Protein AF-A0A9E3J543-F1 (afdb_monomer)

Solvent-accessible surface area (backbone atoms only — not comparable to full-atom values): 22205 Å² total; per-residue (Å²): 131,58,42,57,59,43,57,43,21,49,54,47,47,46,48,48,51,54,48,53,58,33,46,75,71,76,41,66,44,85,56,48,42,67,93,32,53,44,80,51,77,91,84,37,64,46,75,50,74,63,43,83,80,72,60,95,81,72,76,58,63,44,102,81,80,44,75,78,75,70,63,54,34,54,31,39,50,54,78,71,71,44,90,77,54,73,51,37,46,44,23,7,47,18,38,40,50,42,22,36,38,67,62,48,52,82,27,64,52,99,44,68,70,57,9,45,52,25,45,64,68,56,79,64,76,79,59,86,68,33,61,68,43,45,28,52,37,32,60,31,21,61,35,72,53,56,79,67,27,62,52,71,68,56,40,45,54,23,24,46,48,41,52,57,60,80,78,82,77,80,85,78,82,84,78,88,76,90,79,84,89,78,85,86,85,86,86,76,100,79,85,87,83,81,88,74,73,61,63,62,56,50,51,54,53,54,57,62,49,75,78,51,90,65,73,67,85,74,61,90,67,50,40,77,47,75,38,79,80,52,45,29,32,37,38,42,56,64,80,37,47,77,48,66,64,55,73,92,84,36,89,71,31,44,42,34,35,24,40,93,73,63,57,37,34,40,32,43,36,35,51,52,48,94,73,43,86,82,65,75,70,54,96,39,21,53,53,44,50,52,56,52,50,48,39,30,36,71,66,21,37,75,95,72,38,34,40,47,64,39,48,68,48,78,43,86,41,72,54,97,90,36,73,19,14,35,36,41,38,37,42,50,31,65,47,83,91,71,55,43,48,33,32,35,43,36,39,27,38,44,34,82,86,51,30,38,38,42,39,38,27,40,19,36,54,62,66,86,52,27,64,56,34,53,51,49,38,52,51,27,63,62,42,54,44,59,80,68,105

pLDDT: mean 81.87, std 19.15, range [33.88, 98.06]

Radius of gyration: 27.83 Å; Cα contacts (8 Å, |Δi|>4): 625; chains: 1; bounding box: 90×54×81 Å

Structure (mmCIF, N/CA/C/O backbone):
data_AF-A0A9E3J543-F1
#
_entry.id   AF-A0A9E3J543-F1
#
loop_
_atom_site.group_PDB
_atom_site.id
_atom_site.type_symbol
_atom_site.label_atom_id
_atom_site.label_alt_id
_atom_site.label_comp_id
_atom_site.label_asym_id
_atom_site.label_entity_id
_atom_site.label_seq_id
_atom_site.pdbx_PDB_ins_code
_atom_site.Cartn_x
_atom_site.Cartn_y
_atom_site.Cartn_z
_atom_site.occupancy
_atom_site.B_iso_or_equiv
_atom_site.auth_seq_id
_atom_site.auth_comp_id
_atom_site.auth_asym_id
_atom_site.auth_atom_id
_atom_site.pdbx_PDB_model_num
ATOM 1 N N . GLY A 1 1 ? 28.734 -15.683 -17.159 1.00 63.22 1 GLY A N 1
ATOM 2 C CA . GLY A 1 1 ? 28.274 -15.282 -18.505 1.00 63.22 1 GLY A CA 1
ATOM 3 C C . GLY A 1 1 ? 26.873 -14.723 -18.393 1.00 63.22 1 GLY A C 1
ATOM 4 O O . GLY A 1 1 ? 26.277 -14.894 -17.337 1.00 63.22 1 GLY A O 1
ATOM 5 N N . THR A 1 2 ? 26.370 -14.047 -19.423 1.00 88.44 2 THR A N 1
ATOM 6 C CA . THR A 1 2 ? 24.988 -13.541 -19.449 1.00 88.44 2 THR A CA 1
ATOM 7 C C . THR A 1 2 ? 23.991 -14.657 -19.759 1.00 88.44 2 THR A C 1
ATOM 9 O O . THR A 1 2 ? 24.355 -15.687 -20.331 1.00 88.44 2 THR A O 1
ATOM 12 N N . LEU A 1 3 ? 22.737 -14.461 -19.359 1.00 90.31 3 LEU A N 1
ATOM 13 C CA . LEU A 1 3 ? 21.626 -15.358 -19.650 1.00 90.31 3 LEU A CA 1
ATOM 14 C C . LEU A 1 3 ? 20.807 -14.838 -20.830 1.00 90.31 3 LEU A C 1
ATOM 16 O O . LEU A 1 3 ? 20.626 -13.633 -21.005 1.00 90.31 3 LEU A O 1
ATOM 20 N N . GLY A 1 4 ? 20.266 -15.764 -21.623 1.00 91.69 4 GLY A N 1
ATOM 21 C CA . GLY A 1 4 ? 19.271 -15.425 -22.635 1.00 91.69 4 GLY A CA 1
ATOM 22 C C . GLY A 1 4 ? 17.965 -14.949 -21.994 1.00 91.69 4 GLY A C 1
ATOM 23 O O . GLY A 1 4 ? 17.604 -15.387 -20.905 1.00 91.69 4 GLY A O 1
ATOM 24 N N . VAL A 1 5 ? 17.224 -14.100 -22.709 1.00 93.62 5 VAL A N 1
ATOM 25 C CA . VAL A 1 5 ? 15.981 -13.448 -22.245 1.00 93.62 5 VAL A CA 1
ATOM 26 C C . VAL A 1 5 ? 14.980 -14.445 -21.636 1.00 93.62 5 VAL A C 1
ATOM 28 O O . VAL A 1 5 ? 14.454 -14.217 -20.550 1.00 93.62 5 VAL A O 1
ATOM 31 N N . ARG A 1 6 ? 14.760 -15.592 -22.294 1.00 93.00 6 ARG A N 1
ATOM 32 C CA . ARG A 1 6 ? 13.860 -16.648 -21.794 1.00 93.00 6 ARG A CA 1
ATOM 33 C C . ARG A 1 6 ? 14.330 -17.270 -20.480 1.00 93.00 6 ARG A C 1
ATOM 35 O O . ARG A 1 6 ? 13.517 -17.494 -19.592 1.00 93.00 6 ARG A O 1
ATOM 42 N N . GLU A 1 7 ? 15.628 -17.523 -20.352 1.00 92.69 7 GLU A N 1
ATOM 43 C CA . GLU A 1 7 ? 16.191 -18.162 -19.162 1.00 92.69 7 GLU A CA 1
ATOM 44 C C . GLU A 1 7 ? 16.230 -17.199 -17.972 1.00 92.69 7 GLU A C 1
ATOM 46 O O . GLU A 1 7 ? 15.878 -17.576 -16.857 1.00 92.69 7 GLU A O 1
ATOM 51 N N . ALA A 1 8 ? 16.560 -15.927 -18.218 1.00 95.56 8 ALA A N 1
ATOM 52 C CA . ALA A 1 8 ? 16.458 -14.877 -17.210 1.00 95.56 8 ALA A CA 1
ATOM 53 C C . ALA A 1 8 ? 15.021 -14.750 -16.678 1.00 95.56 8 ALA A C 1
ATOM 55 O O . ALA A 1 8 ? 14.820 -14.671 -15.468 1.00 95.56 8 ALA A O 1
ATOM 56 N N . ALA A 1 9 ? 14.016 -14.798 -17.561 1.00 95.62 9 ALA A N 1
ATOM 57 C CA . ALA A 1 9 ? 12.617 -14.758 -17.150 1.00 95.62 9 ALA A CA 1
ATOM 58 C C . ALA A 1 9 ? 12.183 -16.001 -16.361 1.00 95.62 9 ALA A C 1
ATOM 60 O O . ALA A 1 9 ? 11.511 -15.866 -15.340 1.00 95.62 9 ALA A O 1
ATOM 61 N N . ARG A 1 10 ? 12.613 -17.198 -16.782 1.00 95.25 10 ARG A N 1
ATOM 62 C CA . ARG A 1 10 ? 12.344 -18.458 -16.074 1.00 95.25 10 ARG A CA 1
ATOM 63 C C . ARG A 1 10 ? 12.905 -18.438 -14.650 1.00 95.25 10 ARG A C 1
ATOM 65 O O . ARG A 1 10 ? 12.181 -18.729 -13.706 1.00 95.25 10 ARG A O 1
ATOM 72 N N . ILE A 1 11 ? 14.169 -18.044 -14.483 1.00 94.94 11 ILE A N 1
ATOM 73 C CA . ILE A 1 11 ? 14.789 -17.903 -13.157 1.00 94.94 11 ILE A CA 1
ATOM 74 C C . ILE A 1 11 ? 14.077 -16.816 -12.347 1.00 94.94 11 ILE A C 1
ATOM 76 O O . ILE A 1 11 ? 13.798 -17.012 -11.165 1.00 94.94 11 ILE A O 1
ATOM 80 N N . GLY A 1 12 ? 13.731 -15.695 -12.985 1.00 96.88 12 GLY A N 1
ATOM 81 C CA . GLY A 1 12 ? 12.962 -14.620 -12.366 1.00 96.88 12 GLY A CA 1
ATOM 82 C C . GLY A 1 12 ? 11.624 -15.083 -11.791 1.00 96.88 12 GLY A C 1
ATOM 83 O O . GLY A 1 12 ? 11.270 -14.654 -10.698 1.00 96.88 12 GLY A O 1
ATOM 84 N N . LEU A 1 13 ? 10.906 -15.976 -12.483 1.00 96.94 13 LEU A N 1
ATOM 85 C CA . LEU A 1 13 ? 9.626 -16.528 -12.020 1.00 96.94 13 LEU A CA 1
ATOM 86 C C . LEU A 1 13 ? 9.769 -17.366 -10.751 1.00 96.94 13 LEU A C 1
ATOM 88 O O . LEU A 1 13 ? 8.946 -17.245 -9.844 1.00 96.94 13 LEU A O 1
ATOM 92 N N . GLU A 1 14 ? 10.811 -18.189 -10.676 1.00 96.00 14 GLU A N 1
ATOM 93 C CA . GLU A 1 14 ? 11.080 -19.023 -9.503 1.00 96.00 14 GLU A CA 1
ATOM 94 C C . GLU A 1 14 ? 11.486 -18.172 -8.292 1.00 96.00 14 GLU A C 1
ATOM 96 O O . GLU A 1 14 ? 10.962 -18.352 -7.192 1.00 96.00 14 GLU A O 1
ATOM 101 N N . VAL A 1 15 ? 12.371 -17.186 -8.498 1.00 97.19 15 VAL A N 1
ATOM 102 C CA . VAL A 1 15 ? 12.764 -16.238 -7.442 1.00 97.19 15 VAL A CA 1
ATOM 103 C C . VAL A 1 15 ? 11.553 -15.432 -6.972 1.00 97.19 15 VAL A C 1
ATOM 105 O O . VAL A 1 15 ? 11.338 -15.295 -5.770 1.00 97.19 15 VAL A O 1
ATOM 108 N N . LEU A 1 16 ? 10.726 -14.946 -7.900 1.00 97.56 16 LEU A N 1
ATOM 109 C CA . LEU A 1 16 ? 9.493 -14.230 -7.584 1.00 97.56 16 LEU A CA 1
ATOM 110 C C . LEU A 1 16 ? 8.523 -15.092 -6.767 1.00 97.56 16 LEU A C 1
ATOM 112 O O . LEU A 1 16 ? 7.979 -14.609 -5.780 1.00 97.56 16 LEU A O 1
ATOM 116 N N . GLY A 1 17 ? 8.348 -16.367 -7.128 1.00 95.12 17 GLY A N 1
ATOM 117 C CA . GLY A 1 17 ? 7.506 -17.299 -6.374 1.00 95.12 17 GLY A CA 1
ATOM 118 C C . GLY A 1 17 ? 8.003 -17.530 -4.944 1.00 95.12 17 GLY A C 1
ATOM 119 O O . GLY A 1 17 ? 7.204 -17.539 -4.008 1.00 95.12 17 GLY A O 1
ATOM 120 N N . ALA A 1 18 ? 9.320 -17.652 -4.751 1.00 93.75 18 ALA A N 1
ATOM 121 C CA . ALA A 1 18 ? 9.912 -17.758 -3.418 1.00 93.75 18 ALA A CA 1
ATOM 122 C C . ALA A 1 18 ? 9.688 -16.486 -2.579 1.00 93.75 18 ALA A C 1
ATOM 124 O O . ALA A 1 18 ? 9.374 -16.576 -1.390 1.00 93.75 18 ALA A O 1
ATOM 125 N N . LEU A 1 19 ? 9.807 -15.307 -3.199 1.00 94.19 19 LEU A N 1
ATOM 126 C CA . LEU A 1 19 ? 9.528 -14.025 -2.549 1.00 94.19 19 LEU A CA 1
ATOM 127 C C . LEU A 1 19 ? 8.053 -13.891 -2.160 1.00 94.19 19 LEU A C 1
ATOM 129 O O . LEU A 1 19 ? 7.769 -13.560 -1.014 1.00 94.19 19 LEU A O 1
ATOM 133 N N . GLU A 1 20 ? 7.119 -14.211 -3.057 1.00 93.25 20 GLU A N 1
ATOM 134 C CA . GLU A 1 20 ? 5.679 -14.168 -2.766 1.00 93.25 20 GLU A CA 1
ATOM 135 C C . GLU A 1 20 ? 5.299 -15.090 -1.601 1.00 93.25 20 GLU A C 1
ATOM 137 O O . GLU A 1 20 ? 4.544 -14.686 -0.715 1.00 93.25 20 GLU A O 1
ATOM 142 N N . ALA A 1 21 ? 5.859 -16.304 -1.561 1.00 88.81 21 ALA A N 1
ATOM 143 C CA . ALA A 1 21 ? 5.619 -17.246 -0.470 1.00 88.81 21 ALA A CA 1
ATOM 144 C C . ALA A 1 21 ? 6.106 -16.697 0.883 1.00 88.81 21 ALA A C 1
ATOM 146 O O . ALA A 1 21 ? 5.411 -16.822 1.893 1.00 88.81 21 ALA A O 1
ATOM 147 N N . ALA A 1 22 ? 7.275 -16.052 0.909 1.00 84.62 22 ALA A N 1
ATOM 148 C CA . ALA A 1 22 ? 7.803 -15.427 2.118 1.00 84.62 22 ALA A CA 1
ATOM 149 C C . ALA A 1 22 ? 7.003 -14.183 2.529 1.00 84.62 22 ALA A C 1
ATOM 151 O O . ALA A 1 22 ? 6.664 -14.026 3.704 1.00 84.62 22 ALA A O 1
ATOM 152 N N . HIS A 1 23 ? 6.633 -13.333 1.567 1.00 89.62 23 HIS A N 1
ATOM 153 C CA . HIS A 1 23 ? 5.838 -12.128 1.811 1.00 89.62 23 HIS A CA 1
ATOM 154 C C . HIS A 1 23 ? 4.454 -12.467 2.367 1.00 89.62 23 HIS A C 1
ATOM 156 O O . HIS A 1 23 ? 3.994 -11.791 3.286 1.00 89.62 23 HIS A O 1
ATOM 162 N N . ALA A 1 24 ? 3.827 -13.548 1.895 1.00 84.50 24 ALA A N 1
ATOM 163 C CA . ALA A 1 24 ? 2.570 -14.058 2.445 1.00 84.50 24 ALA A CA 1
ATOM 164 C C . ALA A 1 24 ? 2.693 -14.506 3.915 1.00 84.50 24 ALA A C 1
ATOM 166 O O . ALA A 1 24 ? 1.725 -14.428 4.669 1.00 84.50 24 ALA A O 1
ATOM 167 N N . ALA A 1 25 ? 3.88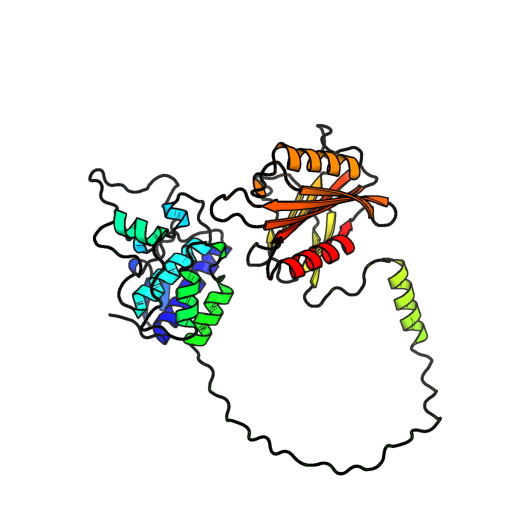7 -14.926 4.342 1.00 81.50 25 ALA A N 1
ATOM 168 C CA . ALA A 1 25 ? 4.207 -15.242 5.733 1.00 81.50 25 ALA A CA 1
ATOM 169 C C . ALA A 1 25 ? 4.694 -14.020 6.545 1.00 81.50 25 ALA A C 1
ATOM 171 O O . ALA A 1 25 ? 5.096 -14.172 7.699 1.00 81.50 25 ALA A O 1
ATOM 172 N N . GLY A 1 26 ? 4.682 -12.813 5.965 1.00 82.75 26 GLY A N 1
ATOM 173 C CA . GLY A 1 26 ? 5.167 -11.584 6.605 1.00 82.75 26 GLY A CA 1
ATOM 174 C C . GLY A 1 26 ? 6.695 -11.470 6.685 1.00 82.75 26 GLY A C 1
ATOM 175 O O . GLY A 1 26 ? 7.208 -10.629 7.423 1.00 82.75 26 GLY A O 1
ATOM 176 N N . ILE A 1 27 ? 7.433 -12.300 5.943 1.00 86.06 27 ILE A N 1
ATOM 177 C CA . ILE A 1 27 ? 8.899 -12.348 5.953 1.00 86.06 27 ILE A CA 1
ATOM 178 C C . ILE A 1 27 ? 9.435 -11.639 4.710 1.00 86.06 27 ILE A C 1
ATOM 180 O O . ILE A 1 27 ? 9.087 -11.996 3.591 1.00 86.06 27 ILE A O 1
ATOM 184 N N . LEU A 1 28 ? 10.324 -10.661 4.900 1.00 87.62 28 LEU A N 1
ATOM 185 C CA . LEU A 1 28 ? 11.084 -10.036 3.812 1.00 87.62 28 LEU A CA 1
ATOM 186 C C . LEU A 1 28 ? 12.425 -10.743 3.627 1.00 87.62 28 LEU A C 1
ATOM 188 O O . LEU A 1 28 ? 13.070 -11.104 4.612 1.00 87.62 28 LEU A 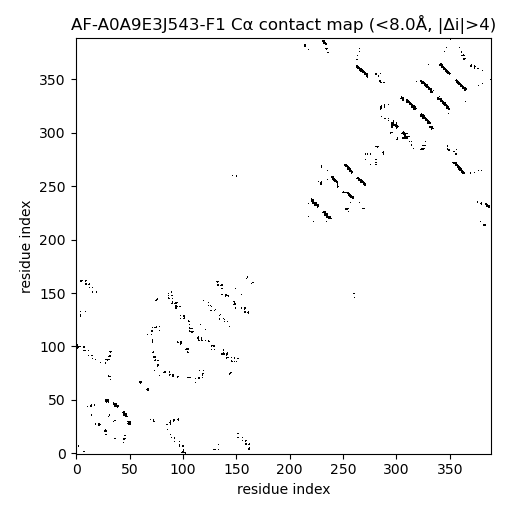O 1
ATOM 192 N N . HIS A 1 29 ? 12.879 -10.873 2.383 1.00 91.31 29 HIS A N 1
ATOM 193 C CA . HIS A 1 29 ? 14.168 -11.488 2.087 1.00 91.31 29 HIS A CA 1
ATOM 194 C C . HIS A 1 29 ? 15.331 -10.579 2.492 1.00 91.31 29 HIS A C 1
ATOM 196 O O . HIS A 1 29 ? 16.266 -11.032 3.146 1.00 91.31 29 HIS A O 1
ATOM 202 N N . ARG A 1 30 ? 15.271 -9.288 2.134 1.00 89.06 30 ARG A N 1
ATOM 203 C CA . ARG A 1 30 ? 16.262 -8.243 2.466 1.00 89.06 30 ARG A CA 1
ATOM 204 C C . ARG A 1 30 ? 17.669 -8.439 1.888 1.00 89.06 30 ARG A C 1
ATOM 206 O O . ARG A 1 30 ? 18.496 -7.546 2.032 1.00 89.06 30 ARG A O 1
ATOM 213 N N . ASP A 1 31 ? 17.970 -9.537 1.217 1.00 89.69 31 ASP A N 1
ATOM 214 C CA . ASP A 1 31 ? 19.276 -9.711 0.558 1.00 89.69 31 ASP A CA 1
ATOM 215 C C . ASP A 1 31 ? 19.156 -10.437 -0.789 1.00 89.69 31 ASP A C 1
ATOM 217 O O . ASP A 1 31 ? 19.819 -11.433 -1.038 1.00 89.69 31 ASP A O 1
ATOM 221 N N . VAL A 1 32 ? 18.232 -10.019 -1.659 1.00 94.06 32 VAL A N 1
ATOM 222 C CA . VAL A 1 32 ? 18.087 -10.666 -2.976 1.00 94.06 32 VAL A CA 1
ATOM 223 C C . VAL A 1 32 ? 19.248 -10.238 -3.879 1.00 94.06 32 VAL A C 1
ATOM 225 O O . VAL A 1 32 ? 19.382 -9.067 -4.229 1.00 94.06 32 VAL A O 1
ATOM 228 N N . LYS A 1 33 ? 20.093 -11.194 -4.262 1.00 93.06 33 LYS A N 1
ATOM 229 C CA . LYS A 1 33 ? 21.262 -11.001 -5.133 1.00 93.06 33 LYS A CA 1
ATOM 230 C C . LYS A 1 33 ? 21.652 -12.335 -5.784 1.00 93.06 33 LYS A C 1
ATOM 232 O O . LYS A 1 33 ? 21.203 -13.373 -5.299 1.00 93.06 33 LYS A O 1
ATOM 237 N N . PRO A 1 34 ? 22.487 -12.343 -6.839 1.00 92.31 34 PRO A N 1
ATOM 238 C CA . PRO A 1 34 ? 22.844 -13.571 -7.546 1.00 92.31 34 PRO A CA 1
ATOM 239 C C . PRO A 1 34 ? 23.454 -14.650 -6.642 1.00 92.31 34 PRO A C 1
ATOM 241 O O . PRO A 1 34 ? 23.136 -15.819 -6.815 1.00 92.31 34 PRO A O 1
ATOM 244 N N . ASP A 1 35 ? 24.261 -14.270 -5.649 1.00 90.12 35 ASP A N 1
ATOM 245 C CA . ASP A 1 35 ? 24.891 -15.185 -4.686 1.00 90.12 35 ASP A CA 1
ATOM 246 C C . ASP A 1 35 ? 23.876 -16.000 -3.864 1.00 90.12 35 ASP A C 1
ATOM 248 O O . ASP A 1 35 ? 24.176 -17.119 -3.458 1.00 90.12 35 ASP A O 1
ATOM 252 N N . ASN A 1 36 ? 22.665 -15.462 -3.679 1.00 93.38 36 ASN A N 1
ATOM 253 C CA . ASN A 1 36 ? 21.585 -16.091 -2.917 1.00 93.38 36 ASN A CA 1
ATOM 254 C C . ASN A 1 36 ? 20.580 -16.829 -3.832 1.00 93.38 36 ASN A C 1
ATOM 256 O O . ASN A 1 36 ? 19.558 -17.325 -3.362 1.00 93.38 36 ASN A O 1
ATOM 260 N N . VAL A 1 37 ? 20.838 -16.901 -5.147 1.00 93.81 37 VAL A N 1
ATOM 261 C CA . VAL A 1 37 ? 20.012 -17.629 -6.125 1.00 93.81 37 VAL A CA 1
ATOM 262 C C . VAL A 1 37 ? 20.771 -18.865 -6.604 1.00 93.81 37 VAL A C 1
ATOM 264 O O . VAL A 1 37 ? 21.658 -18.794 -7.453 1.00 93.81 37 VAL A O 1
ATOM 267 N N . LEU A 1 38 ? 20.399 -20.029 -6.076 1.00 90.75 38 LEU A N 1
ATOM 268 C CA . LEU A 1 38 ? 21.043 -21.298 -6.392 1.00 90.75 38 LEU A CA 1
ATOM 269 C C . LEU A 1 38 ? 20.355 -21.999 -7.562 1.00 90.75 38 LEU A C 1
ATOM 271 O O . LEU A 1 38 ? 19.140 -22.211 -7.557 1.00 90.75 38 LEU A O 1
ATOM 275 N N . LEU A 1 39 ? 21.157 -22.430 -8.536 1.00 89.44 39 LEU A N 1
ATOM 276 C CA . LEU A 1 39 ? 20.708 -23.219 -9.682 1.00 89.44 39 LEU A CA 1
ATOM 277 C C . LEU A 1 39 ? 21.021 -24.699 -9.435 1.00 89.44 39 LEU A C 1
ATOM 279 O O . LEU A 1 39 ? 22.178 -25.108 -9.335 1.00 89.44 39 LEU A O 1
ATOM 283 N N . GLY A 1 40 ? 19.970 -25.499 -9.289 1.00 82.12 40 GLY A N 1
ATOM 284 C CA . GLY A 1 40 ? 20.027 -26.939 -9.086 1.00 82.12 40 GLY A CA 1
ATOM 285 C C . GLY A 1 40 ? 19.885 -27.734 -10.385 1.00 82.12 40 GLY A C 1
ATOM 286 O O . GLY A 1 40 ? 19.727 -27.198 -11.478 1.00 82.12 40 GLY A O 1
ATOM 287 N N . ARG A 1 41 ? 19.917 -29.063 -10.256 1.00 80.00 41 ARG A N 1
ATOM 288 C CA . ARG A 1 41 ? 19.602 -29.975 -11.366 1.00 80.00 41 ARG A CA 1
ATOM 289 C C . ARG A 1 41 ? 18.124 -29.865 -11.754 1.00 80.00 41 ARG A C 1
ATOM 291 O O . ARG A 1 41 ? 17.295 -29.574 -10.894 1.00 80.00 41 ARG A O 1
ATOM 298 N N . TYR A 1 42 ? 17.816 -30.187 -13.012 1.00 76.94 42 TYR A N 1
ATOM 299 C CA . TYR A 1 42 ? 16.448 -30.209 -13.552 1.00 76.94 42 TYR A CA 1
ATOM 300 C C . TYR A 1 42 ? 15.736 -28.854 -13.439 1.00 76.94 42 TYR A C 1
ATOM 302 O O . TYR A 1 42 ? 14.615 -28.782 -12.948 1.00 76.94 42 TYR A O 1
ATOM 310 N N . ASP A 1 43 ? 16.426 -27.778 -13.824 1.00 78.44 43 ASP A N 1
ATOM 311 C CA . ASP A 1 43 ? 15.906 -26.402 -13.850 1.00 78.44 43 ASP A CA 1
ATOM 312 C C . ASP A 1 43 ? 15.424 -25.848 -12.498 1.00 78.44 43 ASP A C 1
ATOM 314 O O . ASP A 1 43 ? 14.839 -24.766 -12.436 1.00 78.44 43 ASP A O 1
ATOM 318 N N . ARG A 1 44 ? 15.723 -26.533 -11.389 1.00 81.81 44 ARG A N 1
ATOM 319 C CA . ARG A 1 44 ? 15.358 -26.081 -10.047 1.00 81.81 44 ARG A CA 1
ATOM 320 C C . ARG A 1 44 ? 16.110 -24.801 -9.692 1.00 81.81 44 ARG A C 1
ATOM 322 O O . ARG A 1 44 ? 17.338 -24.784 -9.713 1.00 81.81 44 ARG A O 1
ATOM 329 N N . VAL A 1 45 ? 15.384 -23.776 -9.269 1.00 90.50 45 VAL A N 1
ATOM 330 C CA . VAL A 1 45 ? 15.948 -22.538 -8.722 1.00 90.50 45 VAL A CA 1
ATOM 331 C C . VAL A 1 45 ? 15.552 -22.441 -7.253 1.00 90.50 45 VAL A C 1
ATOM 333 O O . VAL A 1 45 ? 14.426 -22.768 -6.885 1.00 90.50 45 VAL A O 1
ATOM 336 N N . VAL A 1 46 ? 16.488 -22.052 -6.391 1.00 87.19 46 VAL A N 1
ATOM 337 C CA . VAL A 1 46 ? 16.247 -21.900 -4.952 1.00 87.19 46 VAL A CA 1
ATOM 338 C C . VAL A 1 46 ? 16.780 -20.551 -4.500 1.00 87.19 46 VAL A C 1
ATOM 340 O O . VAL A 1 46 ? 17.945 -20.244 -4.733 1.00 87.19 46 VAL A O 1
ATOM 343 N N . LEU A 1 47 ? 15.934 -19.771 -3.833 1.00 92.62 47 LEU A N 1
ATOM 344 C CA . LEU A 1 47 ? 16.336 -18.554 -3.135 1.00 92.62 47 LEU A CA 1
ATOM 345 C C . LEU A 1 47 ? 16.743 -18.916 -1.696 1.00 92.62 47 LEU A C 1
ATOM 347 O O . LEU A 1 47 ? 15.975 -19.582 -0.997 1.00 92.62 47 LEU A O 1
ATOM 351 N N . THR A 1 48 ? 17.949 -18.537 -1.275 1.00 87.56 48 THR A N 1
ATOM 352 C CA . THR A 1 48 ? 18.521 -18.850 0.048 1.00 87.56 48 THR A CA 1
ATOM 353 C C . THR A 1 48 ? 18.788 -17.597 0.871 1.00 87.56 48 THR A C 1
ATOM 355 O O . THR A 1 48 ? 18.750 -16.493 0.351 1.00 87.56 48 THR A O 1
ATOM 358 N N . ASP A 1 49 ? 19.078 -17.774 2.163 1.00 84.12 49 ASP A N 1
ATOM 359 C CA . ASP A 1 49 ? 19.523 -16.688 3.048 1.00 84.12 49 ASP A CA 1
ATOM 360 C C . ASP A 1 49 ? 18.479 -15.581 3.266 1.00 84.12 49 ASP A C 1
ATOM 362 O O . ASP A 1 49 ? 18.783 -14.388 3.308 1.00 84.12 49 ASP A O 1
ATOM 366 N N . PHE A 1 50 ? 17.226 -15.997 3.486 1.00 77.25 50 PHE A N 1
ATOM 367 C CA . PHE A 1 50 ? 16.174 -15.112 3.983 1.00 77.25 50 PHE A CA 1
ATOM 368 C C . PHE A 1 50 ? 16.638 -14.437 5.277 1.00 77.25 50 PHE A C 1
ATOM 370 O O . PHE A 1 50 ? 17.051 -15.116 6.220 1.00 77.25 50 PHE A O 1
ATOM 377 N N . GLY A 1 51 ? 16.569 -13.102 5.310 1.00 62.44 51 GLY A N 1
ATOM 378 C CA . GLY A 1 51 ? 17.197 -12.228 6.303 1.00 62.44 51 GLY A CA 1
ATOM 379 C C . GLY A 1 51 ? 16.654 -12.310 7.734 1.00 62.44 51 GLY A C 1
ATOM 380 O O . GLY A 1 51 ? 16.270 -11.288 8.298 1.00 62.44 51 GLY A O 1
ATOM 381 N N . ILE A 1 52 ? 16.688 -13.493 8.353 1.00 49.31 52 ILE A N 1
ATOM 382 C CA . ILE A 1 52 ? 16.405 -13.721 9.780 1.00 49.31 52 ILE A CA 1
ATOM 383 C C . ILE A 1 52 ? 17.516 -13.117 10.669 1.00 49.31 52 ILE A C 1
ATOM 385 O O . ILE A 1 52 ? 17.298 -12.887 11.854 1.00 49.31 52 ILE A O 1
ATOM 389 N N . ALA A 1 53 ? 18.684 -12.780 10.106 1.00 42.19 53 ALA A N 1
ATOM 390 C CA . ALA A 1 53 ? 19.836 -12.264 10.854 1.00 42.19 53 ALA A CA 1
ATOM 391 C C . ALA A 1 53 ? 20.049 -10.735 10.796 1.00 42.19 53 ALA A C 1
ATOM 393 O O . ALA A 1 53 ? 20.886 -10.228 11.532 1.00 42.19 53 ALA A O 1
ATOM 394 N N . GLN A 1 54 ? 19.320 -9.970 9.971 1.00 45.16 54 GLN A N 1
ATOM 395 C CA . GLN A 1 54 ? 19.485 -8.505 9.934 1.00 45.16 54 GLN A CA 1
ATOM 396 C C . GLN A 1 54 ? 18.507 -7.828 10.898 1.00 45.16 54 GLN A C 1
ATOM 398 O O . GLN A 1 54 ? 17.457 -7.312 10.498 1.00 45.16 54 GLN A O 1
ATOM 403 N N . ILE A 1 55 ? 18.863 -7.877 12.182 1.00 34.84 55 ILE A N 1
ATOM 404 C CA . ILE A 1 55 ? 18.298 -7.032 13.236 1.00 34.84 55 ILE A CA 1
ATOM 405 C C . ILE A 1 55 ? 18.607 -5.570 12.878 1.00 34.84 55 ILE A C 1
ATOM 407 O O . ILE A 1 55 ? 19.694 -5.250 12.394 1.00 34.84 55 ILE A O 1
ATOM 411 N N . GLU A 1 56 ? 17.621 -4.694 13.064 1.00 34.75 56 GLU A N 1
ATOM 412 C CA . GLU A 1 56 ? 17.764 -3.243 12.927 1.00 34.75 56 GLU A CA 1
ATOM 413 C C . GLU A 1 56 ? 18.990 -2.762 13.725 1.00 34.75 56 GLU A C 1
ATOM 415 O O . GLU A 1 56 ? 18.981 -2.799 14.952 1.00 34.75 56 GLU A O 1
ATOM 420 N N . GLY A 1 57 ? 20.060 -2.350 13.034 1.00 39.78 57 GLY A N 1
ATOM 421 C CA . GLY A 1 57 ? 21.249 -1.769 13.671 1.00 39.78 57 GLY A CA 1
ATOM 422 C C . GLY A 1 57 ? 22.601 -2.178 13.086 1.00 39.78 57 GLY A C 1
ATOM 423 O O . GLY A 1 57 ? 23.545 -1.403 13.192 1.00 39.78 57 GLY A O 1
ATOM 424 N N . GLU A 1 58 ? 22.720 -3.320 12.407 1.00 36.31 58 GLU A N 1
ATOM 425 C CA . GLU A 1 58 ? 24.004 -3.746 11.827 1.00 36.31 58 GLU A CA 1
ATOM 426 C C . GLU A 1 58 ? 24.091 -3.411 10.332 1.00 36.31 58 GLU A C 1
ATOM 428 O O . GLU A 1 58 ? 24.075 -4.266 9.446 1.00 36.31 58 GLU A O 1
ATOM 433 N N . THR A 1 59 ? 24.255 -2.124 10.022 1.00 40.88 59 THR A N 1
ATOM 434 C CA . THR A 1 59 ? 25.164 -1.792 8.920 1.00 40.88 59 THR A CA 1
ATOM 435 C C . THR A 1 59 ? 26.541 -2.277 9.349 1.00 40.88 59 THR A C 1
ATOM 437 O O . THR A 1 59 ? 27.179 -1.625 10.170 1.00 40.88 59 THR A O 1
ATOM 440 N N . ASN A 1 60 ? 26.985 -3.418 8.817 1.00 39.06 60 ASN A N 1
ATOM 441 C CA . ASN A 1 60 ? 28.363 -3.893 8.937 1.00 39.06 60 ASN A CA 1
ATOM 442 C C . ASN A 1 60 ? 29.308 -2.923 8.200 1.00 39.06 60 ASN A C 1
ATOM 444 O O . ASN A 1 60 ? 29.813 -3.208 7.114 1.00 39.06 60 ASN A O 1
ATOM 448 N N . LEU A 1 61 ? 29.502 -1.738 8.787 1.00 35.53 61 LEU A N 1
ATOM 449 C CA . LEU A 1 61 ? 30.714 -0.953 8.642 1.00 35.53 61 LEU A CA 1
ATOM 450 C C . LEU A 1 61 ? 31.785 -1.759 9.374 1.00 35.53 61 LEU A C 1
ATOM 452 O O . LEU A 1 61 ? 31.772 -1.836 10.601 1.00 35.53 61 LEU A O 1
ATOM 456 N N . THR A 1 62 ? 32.696 -2.396 8.646 1.00 39.66 62 THR A N 1
ATOM 457 C CA . THR A 1 62 ? 33.920 -2.860 9.298 1.00 39.66 62 THR A CA 1
ATOM 458 C C .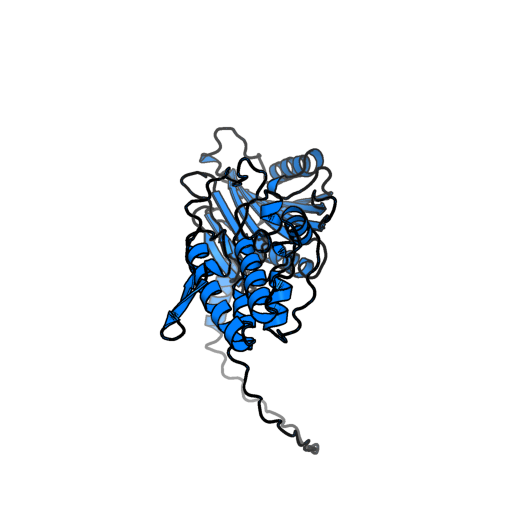 THR A 1 62 ? 34.701 -1.627 9.758 1.00 39.66 62 THR A C 1
ATOM 460 O O . THR A 1 62 ? 34.687 -0.603 9.070 1.00 39.66 62 THR A O 1
ATOM 463 N N . ASP A 1 63 ? 35.425 -1.726 10.878 1.00 37.22 63 ASP A N 1
ATOM 464 C CA . ASP A 1 63 ? 36.279 -0.674 11.483 1.00 37.22 63 ASP A CA 1
ATOM 465 C C . ASP A 1 63 ? 37.319 -0.033 10.528 1.00 37.22 63 ASP A C 1
ATOM 467 O O . ASP A 1 63 ? 38.057 0.880 10.885 1.00 37.22 63 ASP A O 1
ATOM 471 N N . THR A 1 64 ? 37.383 -0.498 9.283 1.00 42.06 64 THR A N 1
ATOM 472 C CA . THR A 1 64 ? 38.235 -0.018 8.190 1.00 42.06 64 THR A CA 1
ATOM 473 C C . THR A 1 64 ? 37.489 0.813 7.135 1.00 42.06 64 THR A C 1
ATOM 475 O O . THR A 1 64 ? 38.077 1.167 6.116 1.00 42.06 64 THR A O 1
ATOM 478 N N . GLY A 1 65 ? 36.208 1.144 7.344 1.00 37.94 65 GLY A N 1
ATOM 479 C CA . GLY A 1 65 ? 35.409 1.939 6.398 1.00 37.94 65 GLY A CA 1
ATOM 480 C C . GLY A 1 65 ? 34.998 1.178 5.130 1.00 37.94 65 GLY A C 1
ATOM 481 O O . GLY A 1 65 ? 34.586 1.787 4.140 1.00 37.94 65 GLY A O 1
ATOM 482 N N . GLY A 1 66 ? 35.113 -0.153 5.148 1.00 40.56 66 GLY A N 1
ATOM 483 C CA . GLY A 1 66 ? 34.674 -1.038 4.076 1.00 40.56 66 GLY A CA 1
ATOM 484 C C . GLY A 1 66 ? 33.228 -1.478 4.285 1.00 40.56 66 GLY A C 1
ATOM 485 O O . GLY A 1 66 ? 32.873 -2.017 5.328 1.00 40.56 66 GLY A O 1
ATOM 486 N N . PHE A 1 67 ? 32.383 -1.269 3.279 1.00 47.66 67 PHE A N 1
ATOM 487 C CA . PHE A 1 67 ? 31.073 -1.911 3.219 1.00 47.66 67 PHE A CA 1
ATOM 488 C C . PHE A 1 67 ? 31.273 -3.371 2.799 1.00 47.66 67 PHE A C 1
ATOM 490 O O . PHE A 1 67 ? 31.743 -3.624 1.689 1.00 47.66 67 PHE A O 1
ATOM 497 N N . VAL A 1 68 ? 30.937 -4.330 3.662 1.00 46.19 68 VAL A N 1
ATOM 498 C CA . VAL A 1 68 ? 30.955 -5.756 3.302 1.00 46.19 68 VAL A CA 1
ATOM 499 C C . VAL A 1 68 ? 29.600 -6.111 2.692 1.00 46.19 68 VAL A C 1
ATOM 501 O O . VAL A 1 68 ? 28.606 -6.243 3.399 1.00 46.19 68 VAL A O 1
ATOM 504 N N . GLY A 1 69 ? 29.544 -6.226 1.364 1.00 60.19 69 GLY A N 1
ATOM 505 C CA . GLY A 1 69 ? 28.338 -6.623 0.636 1.00 60.19 69 GLY A CA 1
ATOM 506 C C . GLY A 1 69 ? 28.298 -6.107 -0.801 1.00 60.19 69 GLY A C 1
ATOM 507 O O . GLY A 1 69 ? 29.236 -5.465 -1.271 1.00 60.19 69 GLY A O 1
ATOM 508 N N . SER A 1 70 ? 27.186 -6.375 -1.486 1.00 76.00 70 SER A N 1
ATOM 509 C CA . SER A 1 70 ? 26.913 -5.914 -2.853 1.00 76.00 70 SER A CA 1
ATOM 510 C C . SER A 1 70 ? 25.889 -4.765 -2.815 1.00 76.00 70 SER A C 1
ATOM 512 O O . SER A 1 70 ? 24.685 -5.009 -2.958 1.00 76.00 70 SER A O 1
ATOM 514 N N . PRO A 1 71 ? 26.326 -3.511 -2.560 1.00 85.88 71 PRO A N 1
ATOM 515 C CA . PRO A 1 71 ? 25.439 -2.361 -2.347 1.00 85.88 71 PRO A CA 1
ATOM 516 C C . PRO A 1 71 ? 24.546 -2.054 -3.552 1.00 85.88 71 PRO A C 1
ATOM 518 O O . PRO A 1 71 ? 23.517 -1.401 -3.407 1.00 85.88 71 PRO A O 1
ATOM 521 N N . GLU A 1 72 ? 24.913 -2.529 -4.742 1.00 90.25 72 GLU A N 1
ATOM 522 C CA . GLU A 1 72 ? 24.165 -2.311 -5.973 1.00 90.25 72 GLU A CA 1
ATOM 523 C C . GLU A 1 72 ? 22.795 -3.009 -6.014 1.00 90.25 72 GLU A C 1
ATOM 525 O O . GLU A 1 72 ? 21.961 -2.621 -6.830 1.00 90.25 72 GLU A O 1
ATOM 530 N N . PHE A 1 73 ? 22.556 -4.007 -5.154 1.00 93.00 73 PHE A N 1
ATOM 531 C CA . PHE A 1 73 ? 21.276 -4.724 -5.055 1.00 93.00 73 PHE A CA 1
ATOM 532 C C . PHE A 1 73 ? 20.353 -4.155 -3.974 1.00 93.00 73 PHE A C 1
ATOM 534 O O . PHE A 1 73 ? 19.190 -4.545 -3.892 1.00 93.00 73 PHE A O 1
ATOM 541 N N . ILE A 1 74 ? 20.836 -3.228 -3.145 1.00 91.19 74 ILE A N 1
ATOM 542 C CA . ILE A 1 74 ? 20.044 -2.639 -2.064 1.00 91.19 74 ILE A CA 1
ATOM 543 C C . ILE A 1 74 ? 19.031 -1.658 -2.659 1.00 91.19 74 ILE A C 1
ATOM 545 O O . ILE A 1 74 ? 19.362 -0.850 -3.526 1.00 91.19 74 ILE A O 1
ATOM 549 N N . ALA A 1 75 ? 17.785 -1.730 -2.194 1.00 93.06 75 ALA A N 1
ATOM 550 C CA . ALA A 1 75 ? 16.735 -0.822 -2.637 1.00 93.06 75 ALA A CA 1
ATOM 551 C C . ALA A 1 75 ? 16.962 0.617 -2.113 1.00 93.06 75 ALA A C 1
ATOM 553 O O . ALA A 1 75 ? 17.412 0.772 -0.972 1.00 93.06 75 ALA A O 1
ATOM 554 N N . PRO A 1 76 ? 16.647 1.673 -2.891 1.00 90.94 76 PRO A N 1
ATOM 555 C CA . PRO A 1 76 ? 16.890 3.069 -2.516 1.00 90.94 76 PRO A CA 1
ATOM 556 C C . PRO A 1 76 ? 16.317 3.444 -1.148 1.00 90.94 76 PRO A C 1
ATOM 558 O O . PRO A 1 76 ? 16.999 4.063 -0.339 1.00 90.94 76 PRO A O 1
ATOM 561 N N . GLU A 1 77 ? 15.097 3.004 -0.853 1.00 87.50 77 GLU A N 1
ATOM 562 C CA . GLU A 1 77 ? 14.415 3.229 0.420 1.00 87.50 77 GLU A CA 1
ATOM 563 C C . GLU A 1 77 ? 15.200 2.662 1.613 1.00 87.50 77 GLU A C 1
ATOM 565 O O . GLU A 1 77 ? 15.243 3.280 2.672 1.00 87.50 77 GLU A O 1
ATOM 570 N N . ARG A 1 78 ? 15.915 1.544 1.432 1.00 87.06 78 ARG A N 1
ATOM 571 C CA . ARG A 1 78 ? 16.761 0.955 2.481 1.00 87.06 78 ARG A CA 1
ATOM 572 C C . ARG A 1 78 ? 18.048 1.733 2.683 1.00 87.06 78 ARG A C 1
ATOM 574 O O . ARG A 1 78 ? 18.477 1.894 3.819 1.00 87.06 78 ARG A O 1
ATOM 581 N N . VAL A 1 79 ? 18.643 2.236 1.601 1.00 83.25 79 VAL A N 1
ATOM 582 C CA . VAL A 1 79 ? 19.805 3.137 1.687 1.00 83.25 79 VAL A CA 1
ATOM 583 C C . VAL A 1 79 ? 19.430 4.426 2.429 1.00 83.25 79 VAL A C 1
ATOM 585 O O . VAL A 1 79 ? 20.240 4.960 3.179 1.00 83.25 79 VAL A O 1
ATOM 588 N N . LEU A 1 80 ? 18.189 4.895 2.267 1.00 77.69 80 LEU A N 1
ATOM 589 C CA . LEU A 1 80 ? 17.635 6.065 2.957 1.00 77.69 80 LEU A CA 1
ATOM 590 C C . LEU A 1 80 ? 17.151 5.782 4.393 1.00 77.69 80 LEU A C 1
ATOM 592 O O . LEU A 1 80 ? 16.631 6.691 5.036 1.00 77.69 80 LEU A O 1
ATOM 596 N N . GLY A 1 81 ? 17.280 4.550 4.898 1.00 76.69 81 GLY A N 1
ATOM 597 C CA . GLY A 1 81 ? 16.814 4.173 6.238 1.00 76.69 81 GLY A CA 1
ATOM 598 C C . GLY A 1 81 ? 15.288 4.120 6.396 1.00 76.69 81 GLY A C 1
ATOM 599 O O . GLY A 1 81 ? 14.785 4.100 7.516 1.00 76.69 81 GLY A O 1
ATOM 600 N N . GLN A 1 82 ? 14.533 4.102 5.296 1.00 79.38 82 GLN A N 1
ATOM 601 C CA . GLN A 1 82 ? 13.082 3.926 5.317 1.00 79.38 82 GLN A CA 1
ATOM 602 C C . GLN A 1 82 ? 12.732 2.457 5.581 1.00 79.38 82 GLN A C 1
ATOM 604 O O . GLN A 1 82 ? 13.510 1.550 5.274 1.00 79.38 82 GLN A O 1
ATOM 609 N N . ARG A 1 83 ? 11.533 2.206 6.121 1.00 76.12 83 ARG A N 1
ATOM 610 C CA . ARG A 1 83 ? 11.069 0.846 6.419 1.00 76.12 83 ARG A CA 1
ATOM 611 C C . ARG A 1 83 ? 10.891 0.049 5.112 1.00 76.12 83 ARG A C 1
ATOM 613 O O . ARG A 1 83 ? 10.016 0.408 4.323 1.00 76.12 83 ARG A O 1
ATOM 620 N N . PRO A 1 84 ? 11.675 -1.021 4.866 1.00 79.06 84 PRO A N 1
ATOM 621 C CA . PRO A 1 84 ? 11.520 -1.823 3.658 1.00 79.06 84 PRO A CA 1
ATOM 622 C C . PRO A 1 84 ? 10.220 -2.620 3.683 1.00 79.06 84 PRO A C 1
ATOM 624 O O . PRO A 1 84 ? 9.779 -3.081 4.737 1.00 79.06 84 PRO A O 1
ATOM 627 N N . GLY A 1 85 ? 9.647 -2.820 2.501 1.00 88.44 85 GLY A N 1
ATOM 628 C CA . GLY A 1 85 ? 8.482 -3.675 2.273 1.00 88.44 85 GLY A CA 1
ATOM 629 C C . GLY A 1 85 ? 8.731 -4.665 1.131 1.00 88.44 85 GLY A C 1
ATOM 630 O O . GLY A 1 85 ? 9.837 -4.702 0.590 1.00 88.44 85 GLY A O 1
ATOM 631 N N . PRO A 1 86 ? 7.712 -5.434 0.706 1.00 93.50 86 PRO A N 1
ATOM 632 C CA . PRO A 1 86 ? 7.817 -6.382 -0.411 1.00 93.50 86 PRO A CA 1
ATOM 633 C C . PRO A 1 86 ? 8.430 -5.784 -1.686 1.00 93.50 86 PRO A C 1
ATOM 635 O O . PRO A 1 86 ? 9.242 -6.414 -2.361 1.00 93.50 86 PRO A O 1
ATOM 638 N N . ALA A 1 87 ? 8.109 -4.519 -1.973 1.00 94.25 87 ALA A N 1
ATOM 639 C CA . ALA A 1 87 ? 8.646 -3.783 -3.113 1.00 94.25 87 ALA A CA 1
ATOM 640 C C . ALA A 1 87 ? 10.180 -3.631 -3.084 1.00 94.25 87 ALA A C 1
ATOM 642 O O . ALA A 1 87 ? 10.790 -3.479 -4.145 1.00 94.25 87 ALA A O 1
ATOM 643 N N . SER A 1 88 ? 10.815 -3.680 -1.907 1.00 94.50 88 SER A N 1
ATOM 644 C CA . SER A 1 88 ? 12.275 -3.638 -1.768 1.00 94.50 88 SER A CA 1
ATOM 645 C C . SER A 1 88 ? 12.934 -4.907 -2.306 1.00 94.50 88 SER A C 1
ATOM 647 O O . SER A 1 88 ? 13.933 -4.812 -3.012 1.00 94.50 88 SER A O 1
ATOM 649 N N . ASP A 1 89 ? 12.353 -6.080 -2.044 1.00 95.69 89 ASP A N 1
ATOM 650 C CA . ASP A 1 89 ? 12.859 -7.344 -2.596 1.00 95.69 89 ASP A CA 1
ATOM 651 C C . ASP A 1 89 ? 12.623 -7.420 -4.114 1.00 95.69 89 ASP A C 1
ATOM 653 O O . ASP A 1 89 ? 13.466 -7.924 -4.856 1.00 95.69 89 ASP A O 1
ATOM 657 N N . LEU A 1 90 ? 11.510 -6.851 -4.598 1.00 97.62 90 LEU A N 1
ATOM 658 C CA . LEU A 1 90 ? 11.215 -6.753 -6.031 1.00 97.62 90 LEU A CA 1
ATOM 659 C C . LEU A 1 90 ? 12.201 -5.838 -6.778 1.00 97.62 90 LEU A C 1
ATOM 661 O O . LEU A 1 90 ? 12.607 -6.157 -7.895 1.00 97.62 90 LEU A O 1
ATOM 665 N N . TRP A 1 91 ? 12.649 -4.737 -6.167 1.00 97.62 91 TRP A N 1
ATOM 666 C CA . TRP A 1 91 ? 13.738 -3.926 -6.725 1.00 97.62 91 TRP A CA 1
ATOM 667 C C . TRP A 1 91 ? 15.007 -4.749 -6.906 1.00 97.62 91 TRP A C 1
ATOM 669 O O . TRP A 1 91 ? 15.611 -4.748 -7.978 1.00 97.62 91 TRP A O 1
ATOM 679 N N . SER A 1 92 ? 15.398 -5.470 -5.858 1.00 97.19 92 SER A N 1
ATOM 680 C CA . SER A 1 92 ? 16.592 -6.302 -5.872 1.00 97.19 92 SER A CA 1
ATOM 681 C C . SER A 1 92 ? 16.495 -7.407 -6.934 1.00 97.19 92 SER A C 1
ATOM 683 O O . SER A 1 92 ? 17.461 -7.627 -7.665 1.00 97.19 92 SER A O 1
ATOM 685 N N . LEU A 1 93 ? 15.313 -8.012 -7.124 1.00 98.06 93 LEU A N 1
ATOM 686 C CA . LEU A 1 93 ? 15.026 -8.900 -8.258 1.00 98.06 93 LEU A CA 1
ATOM 687 C C . LEU A 1 93 ? 15.227 -8.194 -9.611 1.00 98.06 93 LEU A C 1
ATOM 689 O O . LEU A 1 93 ? 15.836 -8.765 -10.512 1.00 98.06 93 LEU A O 1
ATOM 693 N N . GLY A 1 94 ? 14.783 -6.944 -9.759 1.00 97.75 94 GLY A N 1
ATOM 694 C CA . GLY A 1 94 ? 15.024 -6.143 -10.964 1.00 97.75 94 GLY A CA 1
ATOM 695 C C . GLY A 1 94 ? 16.513 -5.952 -11.266 1.00 97.75 94 GLY A C 1
ATOM 696 O O . GLY A 1 94 ? 16.935 -6.085 -12.415 1.00 97.75 94 GLY A O 1
ATOM 697 N N . VAL A 1 95 ? 17.330 -5.711 -10.234 1.00 97.50 95 VAL A N 1
ATOM 698 C CA . VAL A 1 95 ? 18.793 -5.607 -10.380 1.00 97.50 95 VAL A CA 1
ATOM 699 C C . VAL A 1 95 ? 19.398 -6.957 -10.771 1.00 97.50 95 VAL A C 1
ATOM 701 O O . VAL A 1 95 ? 20.279 -6.993 -11.630 1.00 97.50 95 VAL A O 1
ATOM 704 N N . VAL A 1 96 ? 18.919 -8.064 -10.190 1.00 96.81 96 VAL A N 1
ATOM 705 C CA . VAL A 1 96 ? 19.340 -9.430 -10.555 1.00 96.81 96 VAL A CA 1
ATOM 706 C C . VAL A 1 96 ? 19.033 -9.724 -12.020 1.00 96.81 96 VAL A C 1
ATOM 708 O O . VAL A 1 96 ? 19.923 -10.169 -12.739 1.00 96.81 96 VAL A O 1
ATOM 711 N N . LEU A 1 97 ? 17.815 -9.437 -12.483 1.00 97.31 97 LEU A N 1
ATOM 712 C CA . LEU A 1 97 ? 17.405 -9.667 -13.869 1.00 97.31 97 LEU A CA 1
ATOM 713 C C . LEU A 1 97 ? 18.220 -8.822 -14.851 1.00 97.31 97 LEU A C 1
ATOM 715 O O . LEU A 1 97 ? 18.709 -9.354 -15.844 1.00 97.31 97 LEU A O 1
ATOM 719 N N . TYR A 1 98 ? 18.440 -7.542 -14.538 1.00 96.81 98 TYR A N 1
ATOM 720 C CA . TYR A 1 98 ? 19.306 -6.678 -15.341 1.00 96.81 98 TYR A CA 1
ATOM 721 C C . TYR A 1 98 ? 20.735 -7.232 -15.406 1.00 96.81 98 TYR A C 1
ATOM 723 O O . TYR A 1 98 ? 21.310 -7.378 -16.481 1.00 96.81 98 TYR A O 1
ATOM 731 N N . ALA A 1 99 ? 21.327 -7.567 -14.258 1.00 94.88 99 ALA A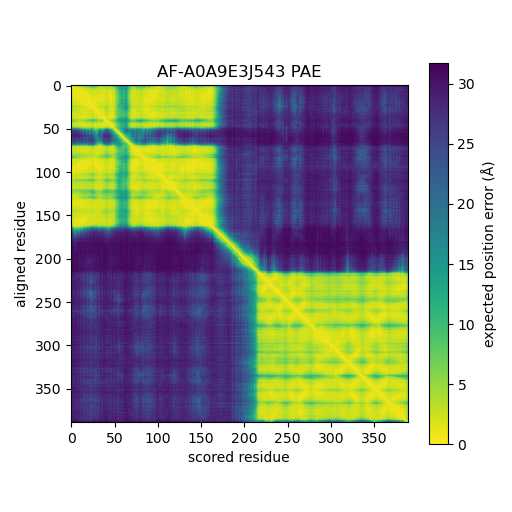 N 1
ATOM 732 C CA . ALA A 1 99 ? 22.690 -8.086 -14.208 1.00 94.88 99 ALA A CA 1
ATOM 733 C C . ALA A 1 99 ? 22.816 -9.447 -14.911 1.00 94.88 99 ALA A C 1
ATOM 735 O O . ALA A 1 99 ? 23.857 -9.736 -15.498 1.00 94.88 99 ALA A O 1
ATOM 736 N N . ALA A 1 100 ? 21.764 -10.267 -14.890 1.00 95.12 100 ALA A N 1
ATOM 737 C CA . ALA A 1 100 ? 21.726 -11.542 -15.591 1.00 95.12 100 ALA A CA 1
ATOM 738 C C . ALA A 1 100 ? 21.751 -11.366 -17.117 1.00 95.12 100 ALA A C 1
ATOM 740 O O . ALA A 1 100 ? 22.433 -12.138 -17.793 1.00 95.12 100 ALA A O 1
ATOM 741 N N . THR A 1 101 ? 21.060 -10.361 -17.669 1.00 95.12 101 THR A N 1
ATOM 742 C CA . THR A 1 101 ? 21.016 -10.128 -19.125 1.00 95.12 101 THR A CA 1
ATOM 743 C C . THR A 1 101 ? 22.186 -9.288 -19.628 1.00 95.12 101 THR A C 1
ATOM 745 O O . THR A 1 101 ? 22.753 -9.601 -20.672 1.00 95.12 101 THR A O 1
ATOM 748 N N . GLU A 1 102 ? 22.597 -8.265 -18.876 1.00 91.12 102 GLU A N 1
ATOM 749 C CA . GLU A 1 102 ? 23.640 -7.312 -19.287 1.00 91.12 102 GLU A CA 1
ATOM 750 C C . GLU A 1 102 ? 25.038 -7.670 -18.755 1.00 91.12 102 GLU A C 1
ATOM 752 O O . GLU A 1 102 ? 26.043 -7.097 -19.172 1.00 91.12 102 GLU A O 1
ATOM 757 N N . GLY A 1 103 ? 25.130 -8.602 -17.803 1.00 89.56 103 GLY A N 1
ATOM 758 C CA . GLY A 1 103 ? 26.388 -9.049 -17.191 1.00 89.56 103 GLY A CA 1
ATOM 759 C C . GLY A 1 103 ? 26.941 -8.109 -16.117 1.00 89.56 103 GLY A C 1
ATOM 760 O O . GLY A 1 103 ? 27.912 -8.449 -15.439 1.00 89.56 103 GLY A O 1
ATOM 761 N N . VAL A 1 104 ? 26.329 -6.939 -15.931 1.00 89.31 104 VAL A N 1
ATOM 762 C CA . VAL A 1 104 ? 26.708 -5.944 -14.925 1.00 89.31 104 VAL A CA 1
ATOM 763 C C . VAL A 1 104 ? 25.466 -5.270 -14.350 1.00 89.31 104 VAL A C 1
ATOM 765 O O . VAL A 1 104 ? 24.487 -5.046 -15.054 1.00 89.31 104 VAL A O 1
ATOM 768 N N . SER A 1 105 ? 25.499 -4.929 -13.060 1.00 92.38 105 SER A N 1
ATOM 769 C CA . SER A 1 105 ? 24.439 -4.126 -12.443 1.00 92.38 105 SER A CA 1
ATOM 770 C C . SER A 1 105 ? 24.399 -2.710 -13.038 1.00 92.38 105 SER A C 1
ATOM 772 O O . SER A 1 105 ? 25.461 -2.110 -13.238 1.00 92.38 105 SER A O 1
ATOM 774 N N . PRO A 1 106 ? 23.206 -2.111 -13.224 1.00 91.31 106 PRO A N 1
ATOM 775 C CA . PRO A 1 106 ? 23.084 -0.748 -13.743 1.00 91.31 106 PRO A CA 1
ATOM 776 C C . PRO A 1 106 ? 23.641 0.307 -12.768 1.00 91.31 106 PRO A C 1
ATOM 778 O O . PRO A 1 106 ? 23.973 1.433 -13.161 1.00 91.31 106 PRO A O 1
ATOM 781 N N . PHE A 1 107 ? 23.781 -0.048 -11.487 1.00 92.69 107 PHE A N 1
ATOM 782 C CA . PHE A 1 107 ? 24.207 0.872 -10.432 1.00 92.69 107 PHE A CA 1
ATOM 783 C C . PHE A 1 107 ? 25.653 0.697 -9.990 1.00 92.69 107 PHE A C 1
ATOM 785 O O . PHE A 1 107 ? 26.164 1.569 -9.291 1.00 92.69 107 PHE A O 1
ATOM 792 N N . ARG A 1 108 ? 26.333 -0.380 -10.400 1.00 89.69 108 ARG A N 1
ATOM 793 C CA . ARG A 1 108 ? 27.722 -0.621 -10.000 1.00 89.69 108 ARG A CA 1
ATOM 794 C C . ARG A 1 108 ? 28.615 0.541 -10.450 1.00 89.69 108 ARG A C 1
ATOM 796 O O . ARG A 1 108 ? 28.560 0.975 -11.603 1.00 89.69 108 ARG A O 1
ATOM 803 N N . ARG A 1 109 ? 29.433 1.057 -9.533 1.00 87.62 109 ARG A N 1
ATOM 804 C CA . ARG A 1 109 ? 30.466 2.077 -9.777 1.00 87.62 109 ARG A CA 1
ATOM 805 C C . ARG A 1 109 ? 31.804 1.609 -9.199 1.00 87.62 109 ARG A C 1
ATOM 807 O O . ARG A 1 109 ? 31.897 0.525 -8.636 1.00 87.62 109 ARG A O 1
ATOM 814 N N . SER A 1 110 ? 32.846 2.425 -9.353 1.00 82.56 110 SER A N 1
ATOM 815 C CA . SER A 1 110 ? 34.218 2.098 -8.936 1.00 82.56 110 SER A CA 1
ATOM 816 C C . SER A 1 110 ? 34.416 1.974 -7.420 1.00 82.56 110 SER A C 1
ATOM 818 O O . SER A 1 110 ? 35.411 1.401 -6.993 1.00 82.56 110 SER A O 1
ATOM 820 N N . ASN A 1 111 ? 33.500 2.502 -6.603 1.00 80.06 111 ASN A N 1
ATOM 821 C CA . ASN A 1 111 ? 33.530 2.366 -5.147 1.00 80.06 111 ASN A CA 1
ATOM 822 C C . ASN A 1 111 ? 32.112 2.324 -4.549 1.00 80.06 111 ASN A C 1
ATOM 824 O O . ASN A 1 111 ? 31.123 2.644 -5.223 1.00 80.06 111 ASN A O 1
ATOM 828 N N . THR A 1 112 ? 32.011 1.920 -3.280 1.00 80.88 112 THR A N 1
ATOM 829 C CA . THR A 1 112 ? 30.730 1.745 -2.580 1.00 80.88 112 THR A CA 1
ATOM 830 C C . THR A 1 112 ? 29.929 3.046 -2.452 1.00 80.88 112 THR A C 1
ATOM 832 O O . THR A 1 112 ? 28.766 3.028 -2.856 1.00 80.88 112 THR A O 1
ATOM 835 N N . PRO A 1 113 ? 30.492 4.188 -1.998 1.00 79.44 113 PRO A N 1
ATOM 836 C CA . PRO A 1 113 ? 29.735 5.442 -1.937 1.00 79.44 113 PRO A CA 1
ATOM 837 C C . PRO A 1 113 ? 29.165 5.868 -3.294 1.00 79.44 113 PRO A C 1
ATOM 839 O O . PRO A 1 113 ? 28.001 6.251 -3.381 1.00 79.44 113 PRO A O 1
ATOM 842 N N . ALA A 1 114 ? 29.938 5.734 -4.377 1.00 75.94 114 ALA A N 1
ATOM 843 C CA . ALA A 1 114 ? 29.464 6.038 -5.725 1.00 75.94 114 ALA A CA 1
ATOM 844 C C . ALA A 1 114 ? 28.361 5.072 -6.185 1.00 75.94 114 ALA A C 1
ATOM 846 O O . ALA A 1 114 ? 27.427 5.483 -6.874 1.00 75.94 114 ALA A O 1
ATOM 847 N N . THR A 1 115 ? 28.444 3.799 -5.795 1.00 84.38 115 THR A N 1
ATOM 848 C CA . THR A 1 115 ? 27.416 2.795 -6.097 1.00 84.38 115 THR A CA 1
ATOM 849 C C . THR A 1 115 ? 26.116 3.109 -5.361 1.00 84.38 115 THR A C 1
ATOM 851 O O . THR A 1 115 ? 25.066 3.156 -5.993 1.00 84.38 115 THR A O 1
ATOM 854 N N . LEU A 1 116 ? 26.174 3.432 -4.066 1.00 85.38 116 LEU A N 1
ATOM 855 C CA . LEU A 1 116 ? 25.004 3.859 -3.289 1.00 85.38 116 LEU A CA 1
ATOM 856 C C . LEU A 1 116 ? 24.404 5.159 -3.841 1.00 85.38 116 LEU A C 1
ATOM 858 O O . LEU A 1 116 ? 23.195 5.246 -4.042 1.00 85.38 116 LEU A O 1
ATOM 862 N N . GLN A 1 117 ? 25.239 6.139 -4.197 1.00 80.81 117 GLN A N 1
ATOM 863 C CA . GLN A 1 117 ? 24.779 7.370 -4.844 1.00 80.81 117 GLN A CA 1
ATOM 864 C C . GLN A 1 117 ? 24.074 7.082 -6.179 1.00 80.81 117 GLN A C 1
ATOM 866 O O . GLN A 1 117 ? 23.074 7.725 -6.507 1.00 80.81 117 GLN A O 1
ATOM 871 N N . SER A 1 118 ? 24.566 6.103 -6.943 1.00 85.69 118 SER A N 1
ATOM 872 C CA . SER A 1 118 ? 23.938 5.639 -8.181 1.00 85.69 118 SER A CA 1
ATOM 873 C C . SER A 1 118 ? 22.614 4.911 -7.917 1.00 85.69 118 SER A C 1
ATOM 875 O O . SER A 1 118 ? 21.631 5.145 -8.623 1.00 85.69 118 SER A O 1
ATOM 877 N N . VAL A 1 119 ? 22.546 4.071 -6.882 1.00 90.69 119 VAL A N 1
ATOM 878 C CA . VAL A 1 119 ? 21.301 3.437 -6.421 1.00 90.69 119 VAL A CA 1
ATOM 879 C C . VAL A 1 119 ? 20.266 4.493 -6.033 1.00 90.69 119 VAL A C 1
ATOM 881 O O . VAL A 1 119 ? 19.101 4.335 -6.377 1.00 90.69 119 VAL A O 1
ATOM 884 N N . LEU A 1 120 ? 20.661 5.604 -5.416 1.00 85.12 120 LEU A N 1
ATOM 885 C CA . LEU A 1 120 ? 19.729 6.667 -5.035 1.00 85.12 120 LEU A CA 1
ATOM 886 C C . LEU A 1 120 ? 19.267 7.517 -6.229 1.00 85.12 120 LEU A C 1
ATOM 888 O O . LEU A 1 120 ? 18.076 7.777 -6.370 1.00 85.12 120 LEU A O 1
ATOM 892 N N . ASN A 1 121 ? 20.185 7.915 -7.115 1.00 80.12 121 ASN A N 1
ATOM 893 C CA . ASN A 1 121 ? 19.925 9.024 -8.045 1.00 80.12 121 ASN A CA 1
ATOM 894 C C . ASN A 1 121 ? 19.978 8.652 -9.529 1.00 80.12 121 ASN A C 1
ATOM 896 O O . ASN A 1 121 ? 19.364 9.328 -10.352 1.00 80.12 121 ASN A O 1
ATOM 900 N N . ALA A 1 122 ? 20.720 7.610 -9.909 1.00 82.75 122 ALA A N 1
ATOM 901 C CA . ALA A 1 122 ? 20.910 7.301 -11.323 1.00 82.75 122 ALA A CA 1
ATOM 902 C C . ALA A 1 122 ? 19.666 6.623 -11.901 1.00 82.75 122 ALA A C 1
ATOM 904 O O . ALA A 1 122 ? 19.195 5.626 -11.356 1.00 82.75 122 ALA A O 1
ATOM 905 N N . THR A 1 123 ? 19.178 7.115 -13.036 1.00 83.38 123 THR A N 1
ATOM 906 C CA . THR A 1 123 ? 18.205 6.374 -13.847 1.00 83.38 123 THR A CA 1
ATOM 907 C C . THR A 1 123 ? 18.971 5.318 -14.650 1.00 83.38 123 THR A C 1
ATOM 909 O O . THR A 1 123 ? 19.888 5.700 -15.381 1.00 83.38 123 THR A O 1
ATOM 912 N N . PRO A 1 124 ? 18.677 4.012 -14.497 1.00 81.56 124 PRO A N 1
ATOM 913 C CA . PRO A 1 124 ? 19.291 2.970 -15.317 1.00 81.56 124 PRO A CA 1
ATOM 914 C C . PRO A 1 124 ? 19.083 3.243 -16.801 1.00 81.56 124 PRO A C 1
ATOM 916 O O . PRO A 1 124 ? 18.002 3.671 -17.205 1.00 81.56 124 PRO A O 1
ATOM 919 N N . ALA A 1 125 ? 20.091 2.941 -17.617 1.00 81.44 125 ALA A N 1
ATOM 920 C CA . ALA A 1 125 ? 19.830 2.745 -19.034 1.00 81.44 125 ALA A CA 1
ATOM 921 C C . ALA A 1 125 ? 18.879 1.542 -19.189 1.00 81.44 125 ALA A C 1
ATOM 923 O O . ALA A 1 125 ? 18.996 0.596 -18.408 1.00 81.44 125 ALA A O 1
ATOM 924 N N . PRO A 1 126 ? 17.953 1.550 -20.159 1.00 85.25 126 PRO A N 1
ATOM 925 C CA . PRO A 1 126 ? 17.188 0.354 -20.488 1.00 85.25 126 PRO A CA 1
ATOM 926 C C . PRO A 1 126 ? 18.131 -0.810 -20.840 1.00 85.25 126 PRO A C 1
ATOM 928 O O . PRO A 1 126 ? 19.164 -0.564 -21.472 1.00 85.25 126 PRO A O 1
ATOM 931 N N . PRO A 1 127 ? 17.805 -2.058 -20.456 1.00 90.00 127 PRO A N 1
ATOM 932 C CA . PRO A 1 127 ? 18.633 -3.214 -20.788 1.00 90.00 127 PRO A CA 1
ATOM 933 C C . PRO A 1 127 ? 18.738 -3.373 -22.310 1.00 90.00 127 PRO A C 1
ATOM 935 O O . PRO A 1 127 ? 17.739 -3.259 -23.022 1.00 90.00 127 PRO A O 1
ATOM 938 N N . ALA A 1 128 ? 19.951 -3.603 -22.816 1.00 88.94 128 ALA A N 1
ATOM 939 C CA . ALA A 1 128 ? 20.205 -3.712 -24.248 1.00 88.94 128 ALA A CA 1
ATOM 940 C C . ALA A 1 128 ? 19.985 -5.137 -24.767 1.00 88.94 128 ALA A C 1
ATOM 942 O O . ALA A 1 128 ? 19.627 -5.299 -25.929 1.00 88.94 128 ALA A O 1
ATOM 943 N N . ALA A 1 129 ? 20.196 -6.159 -23.932 1.00 87.19 129 ALA A N 1
ATOM 944 C CA . ALA A 1 129 ? 19.999 -7.562 -24.291 1.00 87.19 129 ALA A CA 1
ATOM 945 C C . ALA A 1 129 ? 18.587 -8.073 -23.954 1.00 87.19 129 ALA A C 1
ATOM 947 O O . ALA A 1 129 ? 18.106 -9.014 -24.588 1.00 87.19 129 ALA A O 1
ATOM 948 N N . ALA A 1 130 ? 17.912 -7.473 -22.967 1.00 88.25 130 ALA A N 1
ATOM 949 C CA . ALA A 1 130 ? 16.505 -7.756 -22.690 1.00 88.25 130 ALA A CA 1
ATOM 950 C C . ALA A 1 130 ? 15.590 -6.890 -23.568 1.00 88.25 130 ALA A C 1
ATOM 952 O O . ALA A 1 130 ? 15.777 -5.682 -23.686 1.00 88.25 130 ALA A O 1
ATOM 953 N N . HIS A 1 131 ? 14.552 -7.495 -24.143 1.00 87.56 131 HIS A N 1
ATOM 954 C CA . HIS A 1 131 ? 13.561 -6.802 -24.968 1.00 87.56 131 HIS A CA 1
ATOM 955 C C . HIS A 1 131 ? 12.142 -7.240 -24.606 1.00 87.56 131 HIS A C 1
ATOM 957 O O . HIS A 1 131 ? 11.942 -8.302 -24.011 1.00 87.56 131 HIS A O 1
ATOM 963 N N . GLY A 1 132 ? 11.158 -6.433 -25.008 1.00 91.94 132 GLY A N 1
ATOM 964 C CA . GLY A 1 132 ? 9.746 -6.737 -24.800 1.00 91.94 132 GLY A CA 1
ATOM 965 C C . GLY A 1 132 ? 9.397 -6.860 -23.311 1.00 91.94 132 GLY A C 1
ATOM 966 O O . GLY A 1 132 ? 9.941 -6.102 -22.504 1.00 91.94 132 GLY A O 1
ATOM 967 N N . PRO A 1 133 ? 8.552 -7.832 -22.920 1.00 94.75 133 PRO A N 1
ATOM 968 C CA . PRO A 1 133 ? 8.028 -7.904 -21.558 1.00 94.75 133 PRO A CA 1
ATOM 969 C C . PRO A 1 133 ? 9.103 -7.996 -20.460 1.00 94.75 133 PRO A C 1
ATOM 971 O O . PRO A 1 133 ? 8.918 -7.436 -19.382 1.00 94.75 133 PRO A O 1
ATOM 974 N N . LEU A 1 134 ? 10.258 -8.629 -20.715 1.00 95.50 134 LEU A N 1
ATOM 975 C CA . LEU A 1 134 ? 11.352 -8.669 -19.734 1.00 95.50 134 LEU A CA 1
ATOM 976 C C . LEU A 1 134 ? 11.990 -7.295 -19.517 1.00 95.50 134 LEU A C 1
ATOM 978 O O . LEU A 1 134 ? 12.306 -6.944 -18.382 1.00 95.50 134 LEU A O 1
ATOM 982 N N . ALA A 1 135 ? 12.173 -6.515 -20.584 1.00 95.50 135 ALA A N 1
ATOM 983 C CA . ALA A 1 135 ? 12.680 -5.153 -20.460 1.00 95.50 135 ALA A CA 1
ATOM 984 C C . ALA A 1 135 ? 11.693 -4.280 -19.676 1.00 95.50 135 ALA A C 1
ATOM 986 O O . ALA A 1 135 ? 12.112 -3.514 -18.812 1.00 95.50 135 ALA A O 1
ATOM 987 N N . ASP A 1 136 ? 10.391 -4.450 -19.916 1.00 96.31 136 ASP A N 1
ATOM 988 C CA . ASP A 1 136 ? 9.339 -3.741 -19.185 1.00 96.31 136 ASP A CA 1
ATOM 989 C C . ASP A 1 136 ? 9.329 -4.121 -17.698 1.00 96.31 136 ASP A C 1
ATOM 991 O O . ASP A 1 136 ? 9.240 -3.244 -16.837 1.00 96.31 136 ASP A O 1
ATOM 995 N N . ALA A 1 137 ? 9.510 -5.409 -17.381 1.00 97.19 137 ALA A N 1
ATOM 996 C CA . ALA A 1 137 ? 9.633 -5.880 -16.004 1.00 97.19 137 ALA A CA 1
ATOM 997 C C . ALA A 1 137 ? 10.854 -5.261 -15.314 1.00 97.19 137 ALA A C 1
ATOM 999 O O . ALA A 1 137 ? 10.724 -4.698 -14.230 1.00 97.19 137 ALA A O 1
ATOM 1000 N N . ILE A 1 138 ? 12.026 -5.308 -15.953 1.00 97.62 138 ILE A N 1
ATOM 1001 C CA . ILE A 1 138 ? 13.266 -4.731 -15.418 1.00 97.62 138 ILE A CA 1
ATOM 1002 C C . ILE A 1 138 ? 13.106 -3.218 -15.201 1.00 97.62 138 ILE A C 1
ATOM 1004 O O . ILE A 1 138 ? 13.352 -2.721 -14.103 1.00 97.62 138 ILE A O 1
ATOM 1008 N N . ASN A 1 139 ? 12.639 -2.479 -16.206 1.00 95.69 139 ASN A N 1
ATOM 1009 C CA . ASN A 1 139 ? 12.467 -1.026 -16.122 1.00 95.69 139 ASN A CA 1
ATOM 1010 C C . ASN A 1 139 ? 11.416 -0.618 -15.076 1.00 95.69 139 ASN A C 1
ATOM 1012 O O . ASN A 1 139 ? 11.570 0.406 -14.404 1.00 95.69 139 ASN A O 1
ATOM 1016 N N . GLY A 1 140 ? 10.355 -1.414 -14.921 1.00 96.12 140 GLY A N 1
ATOM 1017 C CA . GLY A 1 140 ? 9.342 -1.219 -13.889 1.00 96.12 140 GLY A CA 1
ATOM 1018 C C . GLY A 1 140 ? 9.884 -1.492 -12.485 1.00 96.12 140 GLY A C 1
ATOM 1019 O O . GLY A 1 140 ? 9.688 -0.688 -11.576 1.00 96.12 140 GLY A O 1
ATOM 1020 N N . LEU A 1 141 ? 10.598 -2.601 -12.291 1.00 97.56 141 LEU A N 1
ATOM 1021 C CA . LEU A 1 141 ? 11.178 -2.973 -10.997 1.00 97.56 141 LEU A CA 1
ATOM 1022 C C . LEU A 1 141 ? 12.250 -1.984 -10.525 1.00 97.56 141 LEU A C 1
ATOM 1024 O O . LEU A 1 141 ? 12.379 -1.741 -9.327 1.00 97.56 141 LEU A O 1
ATOM 1028 N N . LEU A 1 142 ? 12.980 -1.372 -11.461 1.00 96.94 142 LEU A N 1
ATOM 1029 C CA . LEU A 1 142 ? 14.036 -0.398 -11.185 1.00 96.94 142 LEU A CA 1
ATOM 1030 C C . LEU A 1 142 ? 13.535 1.055 -11.059 1.00 96.94 142 LEU A C 1
ATOM 1032 O O . LEU A 1 142 ? 14.320 2.006 -11.160 1.00 96.94 142 LEU A O 1
ATOM 1036 N N . GLN A 1 143 ? 12.243 1.251 -10.779 1.00 95.25 143 GLN A N 1
ATOM 1037 C CA . GLN A 1 143 ? 11.703 2.545 -10.356 1.00 95.25 143 GLN A CA 1
ATOM 1038 C C . GLN A 1 143 ? 12.166 2.893 -8.937 1.00 95.25 143 GLN A C 1
ATOM 1040 O O . GLN A 1 143 ? 12.010 2.101 -8.006 1.00 95.25 143 GLN A O 1
ATOM 1045 N N . LYS A 1 144 ? 12.748 4.089 -8.758 1.00 88.94 144 LYS A N 1
ATOM 1046 C CA . LYS A 1 144 ? 13.305 4.520 -7.459 1.00 88.94 144 LYS A CA 1
ATOM 1047 C C . LYS A 1 144 ? 12.253 4.526 -6.365 1.00 88.94 144 LYS A C 1
ATOM 1049 O O . LYS A 1 144 ? 12.503 4.020 -5.279 1.00 88.94 144 LYS A O 1
ATOM 1054 N N . ASP A 1 145 ? 11.081 5.052 -6.698 1.00 86.12 145 ASP A N 1
ATOM 1055 C CA . ASP A 1 145 ? 9.908 5.032 -5.840 1.00 86.12 145 ASP A CA 1
ATOM 1056 C C . ASP A 1 145 ? 9.316 3.611 -5.782 1.00 86.12 145 ASP A C 1
ATOM 1058 O O . ASP A 1 145 ? 8.835 3.126 -6.814 1.00 86.12 145 ASP A O 1
ATOM 1062 N N . PRO A 1 146 ? 9.300 2.954 -4.605 1.00 89.88 146 PRO A N 1
ATOM 1063 C CA . PRO A 1 146 ? 8.717 1.625 -4.438 1.00 89.88 146 PRO A CA 1
ATOM 1064 C C . PRO A 1 146 ? 7.261 1.533 -4.901 1.00 89.88 146 PRO A C 1
ATOM 1066 O O . PRO A 1 146 ? 6.860 0.493 -5.413 1.00 89.88 146 PRO A O 1
ATOM 1069 N N . ALA A 1 147 ? 6.486 2.619 -4.793 1.00 85.19 147 ALA A N 1
ATOM 1070 C CA . ALA A 1 147 ? 5.076 2.648 -5.186 1.00 85.19 147 ALA A CA 1
ATOM 1071 C C . ALA A 1 147 ? 4.856 2.660 -6.710 1.00 85.19 147 ALA A C 1
ATOM 1073 O O . ALA A 1 147 ? 3.742 2.435 -7.175 1.00 85.19 147 ALA A O 1
ATOM 1074 N N . ARG A 1 148 ? 5.900 2.947 -7.501 1.00 88.94 148 ARG A N 1
ATOM 1075 C CA . ARG A 1 148 ? 5.854 2.892 -8.973 1.00 88.94 148 ARG A CA 1
ATOM 1076 C C . ARG A 1 148 ? 6.307 1.547 -9.532 1.00 88.94 148 ARG A C 1
ATOM 1078 O O . ARG A 1 148 ? 6.226 1.349 -10.743 1.00 88.94 148 ARG A O 1
ATOM 1085 N N . ARG A 1 149 ? 6.817 0.652 -8.683 1.00 95.62 149 ARG A N 1
ATOM 1086 C CA . ARG A 1 149 ? 7.244 -0.681 -9.108 1.00 95.62 149 ARG A CA 1
ATOM 1087 C C . ARG A 1 149 ? 6.002 -1.538 -9.377 1.00 95.62 149 ARG A C 1
ATOM 1089 O O . ARG A 1 149 ? 5.033 -1.440 -8.623 1.00 95.62 149 ARG A O 1
ATOM 1096 N N . PRO A 1 150 ? 6.008 -2.372 -10.428 1.00 91.56 150 PRO A N 1
ATOM 1097 C CA . PRO A 1 150 ? 4.942 -3.334 -10.645 1.00 91.56 150 PRO A CA 1
ATOM 1098 C C . PRO A 1 150 ? 4.866 -4.291 -9.452 1.00 91.56 150 PRO A C 1
ATOM 1100 O O . PRO A 1 150 ? 5.888 -4.679 -8.882 1.00 91.56 150 PRO A O 1
ATOM 1103 N N . ASN A 1 151 ? 3.650 -4.673 -9.071 1.00 90.56 151 ASN A N 1
ATOM 1104 C CA . ASN A 1 151 ? 3.449 -5.683 -8.039 1.00 90.56 151 ASN A CA 1
ATOM 1105 C C . ASN A 1 151 ? 3.863 -7.078 -8.544 1.00 90.56 151 ASN A C 1
ATOM 1107 O O . ASN A 1 151 ? 4.091 -7.283 -9.738 1.00 90.56 151 ASN A O 1
ATOM 1111 N N . ALA A 1 152 ? 3.932 -8.055 -7.639 1.00 91.88 152 ALA A N 1
ATOM 1112 C CA . ALA A 1 152 ? 4.380 -9.402 -7.979 1.00 91.88 152 ALA A CA 1
ATOM 1113 C C . ALA A 1 152 ? 3.548 -10.049 -9.106 1.00 91.88 152 ALA A C 1
ATOM 1115 O O . ALA A 1 152 ? 4.123 -10.643 -10.011 1.00 91.88 152 ALA A O 1
ATOM 1116 N N . ALA A 1 153 ? 2.228 -9.838 -9.145 1.00 92.00 153 ALA A N 1
ATOM 1117 C CA . ALA A 1 153 ? 1.372 -10.355 -10.216 1.00 92.00 153 ALA A CA 1
ATOM 1118 C C . ALA A 1 153 ? 1.682 -9.725 -11.590 1.00 92.00 153 ALA A C 1
ATOM 1120 O O . ALA A 1 153 ? 1.726 -10.423 -12.602 1.00 92.00 153 ALA A O 1
ATOM 1121 N N . GLN A 1 154 ? 1.940 -8.417 -11.638 1.00 93.50 154 GLN A N 1
ATOM 1122 C CA . GLN A 1 154 ? 2.342 -7.719 -12.862 1.00 93.50 154 GLN A CA 1
ATOM 1123 C C . GLN A 1 154 ? 3.720 -8.184 -13.341 1.00 93.50 154 GLN A C 1
ATOM 1125 O O . GLN A 1 154 ? 3.903 -8.447 -14.528 1.00 93.50 154 GLN A O 1
ATOM 1130 N N . VAL A 1 155 ? 4.678 -8.330 -12.420 1.00 96.44 155 VAL A N 1
ATOM 1131 C CA . VAL A 1 155 ? 6.009 -8.874 -12.728 1.00 96.44 155 VAL A CA 1
ATOM 1132 C C . VAL A 1 155 ? 5.873 -10.297 -13.266 1.00 96.44 155 VAL A C 1
ATOM 1134 O O . VAL A 1 155 ? 6.430 -10.605 -14.314 1.00 96.44 155 VAL A O 1
ATOM 1137 N N . ARG A 1 156 ? 5.078 -11.144 -12.604 1.00 97.25 156 ARG A N 1
ATOM 1138 C CA . ARG A 1 156 ? 4.795 -12.520 -13.020 1.00 97.25 156 ARG A CA 1
ATOM 1139 C C . ARG A 1 156 ? 4.261 -12.578 -14.445 1.00 97.25 156 ARG A C 1
ATOM 1141 O O . ARG A 1 156 ? 4.834 -13.297 -15.252 1.00 97.25 156 ARG A O 1
ATOM 1148 N N . ALA A 1 157 ? 3.252 -11.775 -14.778 1.00 93.19 157 ALA A N 1
ATOM 1149 C CA . ALA A 1 157 ? 2.682 -11.738 -16.125 1.00 93.19 157 ALA A CA 1
ATOM 1150 C C . ALA A 1 157 ? 3.726 -11.370 -17.198 1.00 93.19 157 ALA A C 1
ATOM 1152 O O . ALA A 1 157 ? 3.779 -11.990 -18.260 1.00 93.19 157 ALA A O 1
ATOM 1153 N N . LEU A 1 158 ? 4.595 -10.393 -16.917 1.00 95.94 158 LEU A N 1
ATOM 1154 C CA . LEU A 1 158 ? 5.658 -9.977 -17.839 1.00 95.94 158 LEU A CA 1
ATOM 1155 C C . LEU A 1 158 ? 6.743 -11.053 -18.006 1.00 95.94 158 LEU A C 1
ATOM 1157 O O . LEU A 1 158 ? 7.221 -11.305 -19.117 1.00 95.94 158 LEU A O 1
ATOM 1161 N N . LEU A 1 159 ? 7.123 -11.719 -16.914 1.00 96.12 159 LEU A N 1
ATOM 1162 C CA . LEU A 1 159 ? 8.087 -12.815 -16.959 1.00 96.12 159 LEU A CA 1
ATOM 1163 C C . LEU A 1 159 ? 7.493 -14.058 -17.647 1.00 96.12 159 LEU A C 1
ATOM 1165 O O . LEU A 1 159 ? 8.177 -14.681 -18.454 1.00 96.12 159 LEU A O 1
ATOM 1169 N N . GLU A 1 160 ? 6.217 -14.380 -17.422 1.00 94.31 160 GLU A N 1
ATOM 1170 C CA . GLU A 1 160 ? 5.502 -15.468 -18.106 1.00 94.31 160 GLU A CA 1
ATOM 1171 C C . GLU A 1 160 ? 5.379 -15.215 -19.606 1.00 94.31 160 GLU A C 1
ATOM 1173 O O . GLU A 1 160 ? 5.696 -16.107 -20.390 1.00 94.31 160 GLU A O 1
ATOM 1178 N N . ALA A 1 161 ? 5.013 -13.999 -20.021 1.00 91.50 161 ALA A N 1
ATOM 1179 C CA . ALA A 1 161 ? 4.963 -13.619 -21.434 1.00 91.50 161 ALA A CA 1
ATOM 1180 C C . ALA A 1 161 ? 6.334 -13.735 -22.121 1.00 91.50 161 ALA A C 1
ATOM 1182 O O . ALA A 1 161 ? 6.423 -14.018 -23.316 1.00 91.50 161 ALA A O 1
ATOM 1183 N N . THR A 1 162 ? 7.413 -13.536 -21.361 1.00 91.81 162 THR A N 1
ATOM 1184 C CA . THR A 1 162 ? 8.780 -13.719 -21.854 1.00 91.81 162 THR A CA 1
ATOM 1185 C C . THR A 1 162 ? 9.163 -15.197 -21.941 1.00 91.81 162 THR A C 1
ATOM 1187 O O . THR A 1 162 ? 9.748 -15.623 -22.939 1.00 91.81 162 THR A O 1
ATOM 1190 N N . ALA A 1 163 ? 8.866 -15.981 -20.901 1.00 89.44 163 ALA A N 1
ATOM 1191 C CA . ALA A 1 163 ? 9.206 -17.400 -20.826 1.00 89.44 163 ALA A CA 1
ATOM 1192 C C . ALA A 1 163 ? 8.387 -18.240 -21.825 1.00 89.44 163 ALA A C 1
ATOM 1194 O O . ALA A 1 163 ? 8.923 -19.159 -22.448 1.00 89.44 163 ALA A O 1
ATOM 1195 N N . HIS A 1 164 ? 7.121 -17.870 -22.035 1.00 86.25 164 HIS A N 1
ATOM 1196 C CA . HIS A 1 164 ? 6.137 -18.567 -22.862 1.00 86.25 164 HIS A CA 1
ATOM 1197 C C . HIS A 1 164 ? 5.486 -17.603 -23.874 1.00 86.25 164 HIS A C 1
ATOM 1199 O O . HIS A 1 164 ? 4.315 -17.246 -23.726 1.00 86.25 164 HIS A O 1
ATOM 1205 N N . PRO A 1 165 ? 6.214 -17.145 -24.909 1.00 72.88 165 PRO A N 1
ATOM 1206 C CA . PRO A 1 165 ? 5.641 -16.224 -25.883 1.00 72.88 165 PRO A CA 1
ATOM 1207 C C . PRO A 1 165 ? 4.471 -16.887 -26.632 1.00 72.88 165 PRO A C 1
ATOM 1209 O O . PRO A 1 165 ? 4.594 -18.054 -27.024 1.00 72.88 165 PRO A O 1
ATOM 1212 N N . PRO A 1 166 ? 3.349 -16.175 -26.857 1.00 60.53 166 PRO A N 1
ATOM 1213 C CA . PRO A 1 166 ? 2.205 -16.728 -27.572 1.00 60.53 166 PRO A CA 1
ATOM 1214 C C . PRO A 1 166 ? 2.600 -17.137 -28.996 1.00 60.53 166 PRO A C 1
ATOM 1216 O O . PRO A 1 166 ? 3.347 -16.433 -29.681 1.00 60.53 166 PRO A O 1
ATOM 1219 N N . VAL A 1 167 ? 2.087 -18.284 -29.447 1.00 61.66 167 VAL A N 1
ATOM 1220 C CA . VAL A 1 167 ? 2.223 -18.719 -30.843 1.00 61.66 167 VAL A CA 1
ATOM 1221 C C . VAL A 1 167 ? 1.416 -17.741 -31.707 1.00 61.66 167 VAL A C 1
ATOM 1223 O O . VAL A 1 167 ? 0.246 -17.517 -31.396 1.00 61.66 167 VAL A O 1
ATOM 1226 N N . PRO A 1 168 ? 1.994 -17.124 -32.754 1.00 54.06 168 PRO A N 1
ATOM 1227 C CA . PRO A 1 168 ? 1.268 -16.154 -33.568 1.00 54.06 168 PRO A CA 1
ATOM 1228 C C . PRO A 1 168 ? 0.046 -16.805 -34.227 1.00 54.06 168 PRO A C 1
ATOM 1230 O O . PRO A 1 168 ? 0.165 -17.856 -34.861 1.00 54.06 168 PRO A O 1
ATOM 1233 N N . GLU A 1 169 ? -1.124 -16.176 -34.091 1.00 46.19 169 GLU A N 1
ATOM 1234 C CA . GLU A 1 169 ? -2.328 -16.621 -34.793 1.00 46.19 169 GLU A CA 1
ATOM 1235 C C . GLU A 1 169 ? -2.198 -16.360 -36.307 1.00 46.19 169 GLU A C 1
ATOM 1237 O O . GLU A 1 169 ? -1.731 -15.289 -36.714 1.00 46.19 169 GLU A O 1
ATOM 1242 N N . PRO A 1 170 ? -2.605 -17.310 -37.170 1.00 47.84 170 PRO A N 1
ATOM 1243 C CA . PRO A 1 170 ? -2.584 -17.104 -38.610 1.00 47.84 170 PRO A CA 1
ATOM 1244 C C . PRO A 1 170 ? -3.557 -15.991 -39.016 1.00 47.84 170 PRO A C 1
ATOM 1246 O O . PRO A 1 170 ? -4.743 -16.025 -38.694 1.00 47.84 170 PRO A O 1
ATOM 1249 N N . THR A 1 171 ? -3.049 -15.010 -39.763 1.00 43.56 171 THR A N 1
ATOM 1250 C CA . THR A 1 171 ? -3.804 -13.866 -40.289 1.00 43.56 171 THR A CA 1
ATOM 1251 C C . THR A 1 171 ? -5.031 -14.327 -41.085 1.00 43.56 171 THR A C 1
ATOM 1253 O O . THR A 1 171 ? -4.896 -14.879 -42.177 1.00 43.56 171 THR A O 1
ATOM 1256 N N . GLN A 1 172 ? -6.240 -14.079 -40.572 1.00 45.09 172 GLN A N 1
ATOM 1257 C CA . GLN A 1 172 ? -7.471 -14.290 -41.337 1.00 45.09 172 GLN A CA 1
ATOM 1258 C C . GLN A 1 172 ? -7.725 -13.109 -42.281 1.00 45.09 172 GLN A C 1
ATOM 1260 O O . GLN A 1 172 ? -7.857 -11.959 -41.863 1.00 45.09 172 GLN A O 1
ATOM 1265 N N . ILE A 1 173 ? -7.810 -13.408 -43.577 1.00 42.00 173 ILE A N 1
ATOM 1266 C CA . ILE A 1 173 ? -8.170 -12.455 -44.628 1.00 42.00 173 ILE A CA 1
ATOM 1267 C C . ILE A 1 173 ? -9.685 -12.226 -44.558 1.00 42.00 173 ILE A C 1
ATOM 1269 O O . ILE A 1 173 ? -10.468 -13.122 -44.876 1.00 42.00 173 ILE A O 1
ATOM 1273 N N . VAL A 1 174 ? -10.113 -11.027 -44.160 1.00 38.28 174 VAL A N 1
ATOM 1274 C CA . VAL A 1 174 ? -11.530 -10.639 -44.185 1.00 38.28 174 VAL A CA 1
ATOM 1275 C C . VAL A 1 174 ? -11.946 -10.387 -45.636 1.00 38.28 174 VAL A C 1
ATOM 1277 O O . VAL A 1 174 ? -11.473 -9.448 -46.274 1.00 38.28 174 VAL A O 1
ATOM 1280 N N . ARG A 1 175 ? -12.837 -11.228 -46.172 1.00 39.44 175 ARG A N 1
ATOM 1281 C CA . ARG A 1 175 ? -13.501 -11.011 -47.465 1.00 39.44 175 ARG A CA 1
ATOM 1282 C C . ARG A 1 175 ? -14.834 -10.309 -47.206 1.00 39.44 175 ARG A C 1
ATOM 1284 O O . ARG A 1 175 ? -15.743 -10.905 -46.634 1.00 39.44 175 ARG A O 1
ATOM 1291 N N . THR A 1 176 ? -14.950 -9.049 -47.607 1.00 34.06 176 THR A N 1
ATOM 1292 C CA . THR A 1 176 ? -16.204 -8.288 -47.553 1.00 34.06 176 THR A CA 1
ATOM 1293 C C . THR A 1 176 ? -17.192 -8.869 -48.568 1.00 34.06 176 THR A C 1
ATOM 1295 O O . THR A 1 176 ? -16.891 -8.922 -49.759 1.00 34.06 176 THR A O 1
ATOM 1298 N N . VAL A 1 177 ? -18.361 -9.320 -48.106 1.00 39.25 177 VAL A N 1
ATOM 1299 C CA . VAL A 1 177 ? -19.489 -9.710 -48.966 1.00 39.25 177 VAL A CA 1
ATOM 1300 C C . VAL A 1 177 ? -20.531 -8.593 -48.908 1.00 39.25 177 VAL A C 1
ATOM 1302 O O . VAL A 1 177 ? -21.021 -8.260 -47.832 1.00 39.25 177 VAL A O 1
ATOM 1305 N N . GLU A 1 178 ? -20.848 -8.005 -50.062 1.00 39.38 178 GLU A N 1
ATOM 1306 C CA . GLU A 1 178 ? -21.967 -7.073 -50.240 1.00 39.38 178 GLU A CA 1
ATOM 1307 C C . GLU A 1 178 ? -23.308 -7.801 -50.067 1.00 39.38 178 GLU A C 1
ATOM 1309 O O . GLU A 1 178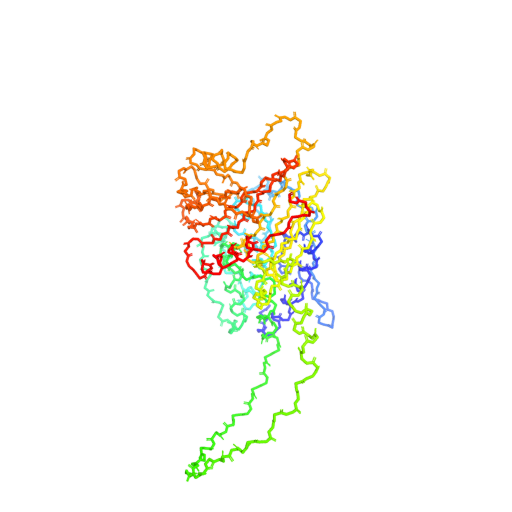 ? -23.546 -8.849 -50.670 1.00 39.38 178 GLU A O 1
ATOM 1314 N N . VAL A 1 179 ? -24.202 -7.229 -49.258 1.00 38.31 179 VAL A N 1
ATOM 1315 C CA . VAL A 1 179 ? -25.569 -7.727 -49.047 1.00 38.31 179 VAL A CA 1
ATOM 1316 C C . VAL A 1 179 ? -26.545 -6.834 -49.821 1.00 38.31 179 VAL A C 1
ATOM 1318 O O . VAL A 1 179 ? -26.541 -5.622 -49.593 1.00 38.31 179 VAL A O 1
ATOM 1321 N N . PRO A 1 180 ? -27.417 -7.373 -50.697 1.00 38.59 180 PRO A N 1
ATOM 1322 C CA . PRO A 1 180 ? -28.469 -6.582 -51.317 1.00 38.59 180 PRO A CA 1
ATOM 1323 C C . PRO A 1 180 ? -29.666 -6.417 -50.370 1.00 38.59 180 PRO A C 1
ATOM 1325 O O . PRO A 1 180 ? -30.039 -7.318 -49.617 1.00 38.59 180 PRO A O 1
ATOM 1328 N N . ALA A 1 181 ? -30.276 -5.235 -50.428 1.00 44.12 181 ALA A N 1
ATOM 1329 C CA . ALA A 1 181 ? -31.441 -4.847 -49.647 1.00 44.12 181 ALA A CA 1
ATOM 1330 C C . ALA A 1 181 ? -32.700 -5.649 -50.032 1.00 44.12 181 ALA A C 1
ATOM 1332 O O . ALA A 1 181 ? -33.047 -5.741 -51.209 1.00 44.12 181 ALA A O 1
ATOM 1333 N N . GLY A 1 182 ? -33.442 -6.150 -49.037 1.00 34.91 182 GLY A N 1
ATOM 1334 C CA . GLY A 1 182 ? -34.772 -6.717 -49.265 1.00 34.91 182 GLY A CA 1
ATOM 1335 C C . GLY A 1 182 ? -35.488 -7.237 -48.013 1.00 34.91 182 GLY A C 1
ATOM 1336 O O . GLY A 1 182 ? -35.091 -8.247 -47.450 1.00 34.91 182 GLY A O 1
ATOM 1337 N N . GLY A 1 183 ? -36.598 -6.578 -47.652 1.00 33.88 183 GLY A N 1
ATOM 1338 C CA . GLY A 1 183 ? -37.776 -7.193 -47.016 1.00 33.88 183 GLY A CA 1
ATOM 1339 C C . GLY A 1 183 ? -37.739 -7.460 -45.504 1.00 33.88 183 GLY A C 1
ATOM 1340 O O . GLY A 1 183 ? -37.326 -8.526 -45.064 1.00 33.88 183 GLY A O 1
ATOM 1341 N N . GLY A 1 184 ? -38.290 -6.545 -44.698 1.00 36.38 184 GLY A N 1
ATOM 1342 C CA . GLY A 1 184 ? -38.585 -6.804 -43.280 1.00 36.38 184 GLY A CA 1
ATOM 1343 C C . GLY A 1 184 ? -39.857 -7.649 -43.077 1.00 36.38 184 GLY A C 1
ATOM 1344 O O . GLY A 1 184 ? -40.813 -7.488 -43.844 1.00 36.38 184 GLY A O 1
ATOM 1345 N N . PRO A 1 185 ? -39.943 -8.505 -42.037 1.00 42.47 185 PRO A N 1
ATOM 1346 C CA . PRO A 1 185 ? -41.176 -9.206 -41.719 1.00 42.47 185 PRO A CA 1
ATOM 1347 C C . PRO A 1 185 ? -42.031 -8.410 -40.723 1.00 42.47 185 PRO A C 1
ATOM 1349 O O . PRO A 1 185 ? -41.574 -7.939 -39.683 1.00 42.47 185 PRO A O 1
ATOM 1352 N N . ARG A 1 186 ? -43.322 -8.298 -41.045 1.00 42.94 186 ARG A N 1
ATOM 1353 C CA . ARG A 1 186 ? -44.393 -7.865 -40.139 1.00 42.94 186 ARG A CA 1
ATOM 1354 C C . ARG A 1 186 ? -44.794 -9.045 -39.251 1.00 42.94 186 ARG A C 1
ATOM 1356 O O . ARG A 1 186 ? -45.242 -10.057 -39.783 1.00 42.94 186 ARG A O 1
ATOM 1363 N N . LEU A 1 187 ? -44.698 -8.911 -37.925 1.00 41.03 187 LEU A N 1
ATOM 1364 C CA . LEU A 1 187 ? -45.263 -9.894 -36.991 1.00 41.03 187 LEU A CA 1
ATOM 1365 C C . LEU A 1 187 ? -46.655 -9.476 -36.499 1.00 41.03 187 LEU A C 1
ATOM 1367 O O . LEU A 1 187 ? -46.893 -8.335 -36.108 1.00 41.03 187 LEU A O 1
ATOM 1371 N N . GLY A 1 188 ? -47.574 -10.440 -36.569 1.00 37.91 188 GLY A N 1
ATOM 1372 C CA . GLY A 1 188 ? -49.001 -10.299 -36.318 1.00 37.91 188 GLY A CA 1
ATOM 1373 C C . GLY A 1 188 ? -49.440 -10.503 -34.864 1.00 37.91 188 GLY A C 1
ATOM 1374 O O . GLY A 1 188 ? -48.721 -10.973 -33.988 1.00 37.91 188 GLY A O 1
ATOM 1375 N N . ARG A 1 189 ? -50.705 -10.145 -34.652 1.00 42.00 189 ARG A N 1
ATOM 1376 C CA . ARG A 1 189 ? -51.377 -9.753 -33.405 1.00 42.00 189 ARG A CA 1
ATOM 1377 C C . ARG A 1 189 ? -51.778 -10.907 -32.457 1.00 42.00 189 ARG A C 1
ATOM 1379 O O . ARG A 1 189 ? -52.834 -10.826 -31.839 1.00 42.00 189 ARG A O 1
ATOM 1386 N N . LYS A 1 190 ? -51.001 -11.994 -32.346 1.00 43.03 190 LYS A N 1
ATOM 1387 C CA . LYS A 1 190 ? -51.382 -13.189 -31.550 1.00 43.03 190 LYS A CA 1
ATOM 1388 C C . LYS A 1 190 ? -50.230 -13.840 -30.760 1.00 43.03 190 LYS A C 1
ATOM 1390 O O . LYS A 1 190 ? -50.021 -15.041 -30.858 1.00 43.03 190 LYS A O 1
ATOM 1395 N N . ALA A 1 191 ? -49.523 -13.074 -29.931 1.00 41.00 191 ALA A N 1
ATOM 1396 C CA . ALA A 1 191 ? -48.568 -13.620 -28.950 1.00 41.00 191 ALA A CA 1
ATOM 1397 C C . ALA A 1 191 ? -48.823 -13.076 -27.528 1.00 41.00 191 ALA A C 1
ATOM 1399 O O . ALA A 1 191 ? -47.900 -12.783 -26.778 1.00 41.00 191 ALA A O 1
ATOM 1400 N N . TRP A 1 192 ? -50.102 -12.894 -27.177 1.00 39.91 192 TRP A N 1
ATOM 1401 C CA . TRP A 1 192 ? -50.573 -12.215 -25.958 1.00 39.91 192 TRP A CA 1
ATOM 1402 C C . TRP A 1 192 ? -51.125 -13.159 -24.874 1.00 39.91 192 TRP A C 1
ATOM 1404 O O . TRP A 1 192 ? -51.966 -12.760 -24.078 1.00 39.91 192 TRP A O 1
ATOM 1414 N N . PHE A 1 193 ? -50.650 -14.405 -24.806 1.00 42.16 193 PHE A N 1
ATOM 1415 C CA . PHE A 1 193 ? -51.018 -15.324 -23.722 1.00 42.16 193 PHE A CA 1
ATOM 1416 C C . PHE A 1 193 ? -49.783 -16.015 -23.145 1.00 42.16 193 PHE A C 1
ATOM 1418 O O . PHE A 1 193 ? -49.423 -17.126 -23.513 1.00 42.16 193 PHE A O 1
ATOM 1425 N N . GLY A 1 194 ? -49.138 -15.296 -22.230 1.00 42.59 194 GLY A N 1
ATOM 1426 C CA . GLY A 1 194 ? -48.058 -15.770 -21.364 1.00 42.59 194 GLY A CA 1
ATOM 1427 C C . GLY A 1 194 ? -47.943 -14.907 -20.102 1.00 42.59 194 GLY A C 1
ATOM 1428 O O . GLY A 1 194 ? -46.856 -14.713 -19.577 1.00 42.59 194 GLY A O 1
ATOM 1429 N N . LEU A 1 195 ? -49.060 -14.324 -19.651 1.00 45.88 195 LEU A N 1
ATOM 1430 C CA . LEU A 1 195 ? -49.163 -13.505 -18.442 1.00 45.88 195 LEU A CA 1
ATOM 1431 C C . LEU A 1 195 ? -49.849 -14.352 -17.359 1.00 45.88 195 LEU A C 1
ATOM 1433 O O . LEU A 1 195 ? -51.070 -14.418 -17.287 1.00 45.88 195 LEU A O 1
ATOM 1437 N N . GLY A 1 196 ? -49.059 -15.062 -16.557 1.00 39.12 196 GLY A N 1
ATOM 1438 C CA . GLY A 1 196 ? -49.577 -15.856 -15.434 1.00 39.12 196 GLY A CA 1
ATOM 1439 C C . GLY A 1 196 ? -48.504 -16.273 -14.429 1.00 39.12 196 GLY A C 1
ATOM 1440 O O . GLY A 1 196 ? -48.758 -16.274 -13.232 1.00 39.12 196 GLY A O 1
ATOM 1441 N N . GLY A 1 197 ? -47.272 -16.519 -14.891 1.00 37.31 197 GLY A N 1
ATOM 1442 C CA . GLY A 1 197 ? -46.120 -16.796 -14.017 1.00 37.31 197 GLY A CA 1
ATOM 1443 C C . GLY A 1 197 ? -45.332 -15.556 -13.568 1.00 37.31 197 GLY A C 1
ATOM 1444 O O . GLY A 1 197 ? -44.602 -15.613 -12.584 1.00 37.31 197 GLY A O 1
ATOM 1445 N N . ALA A 1 198 ? -45.488 -14.416 -14.249 1.00 46.19 198 ALA A N 1
ATOM 1446 C CA . ALA A 1 198 ? -44.674 -13.219 -14.004 1.00 46.19 198 ALA A CA 1
ATOM 1447 C C . ALA A 1 198 ? -45.127 -12.374 -12.793 1.00 46.19 198 ALA A C 1
ATOM 1449 O O . ALA A 1 198 ? -44.346 -11.583 -12.272 1.00 46.19 198 ALA A O 1
ATOM 1450 N N . VAL A 1 199 ? -46.363 -12.547 -12.307 1.00 46.78 199 VAL A N 1
ATOM 1451 C CA . VAL A 1 199 ? -46.917 -11.705 -11.227 1.00 46.78 199 VAL A CA 1
ATOM 1452 C C . VAL A 1 199 ? -46.416 -12.132 -9.840 1.00 46.78 199 VAL A C 1
ATOM 1454 O O . VAL A 1 199 ? -46.258 -11.289 -8.962 1.00 46.78 199 VAL A O 1
ATOM 1457 N N . VAL A 1 200 ? -46.052 -13.404 -9.647 1.00 47.75 200 VAL A N 1
ATOM 1458 C CA . VAL A 1 200 ? -45.483 -13.875 -8.368 1.00 47.75 200 VAL A CA 1
ATOM 1459 C C . VAL A 1 200 ? -43.999 -13.502 -8.249 1.00 47.75 200 VAL A C 1
ATOM 1461 O O . VAL A 1 200 ? -43.554 -13.096 -7.180 1.00 47.75 200 VAL A O 1
ATOM 1464 N N . ALA A 1 201 ? -43.250 -13.517 -9.357 1.00 49.72 201 ALA A N 1
ATOM 1465 C CA . ALA A 1 201 ? -41.867 -13.035 -9.382 1.00 49.72 201 ALA A CA 1
ATOM 1466 C C . ALA A 1 201 ? -41.778 -11.513 -9.158 1.00 49.72 201 ALA A C 1
ATOM 1468 O O . ALA A 1 201 ? -40.904 -11.049 -8.429 1.00 49.72 201 ALA A O 1
ATOM 1469 N N . ALA A 1 202 ? -42.723 -10.741 -9.708 1.00 49.50 202 ALA A N 1
ATOM 1470 C CA . ALA A 1 202 ? -42.802 -9.299 -9.477 1.00 49.50 202 ALA A CA 1
ATOM 1471 C C . ALA A 1 202 ? -43.177 -8.949 -8.024 1.00 49.50 202 ALA A C 1
ATOM 1473 O O . ALA A 1 202 ? -42.676 -7.963 -7.493 1.00 49.50 202 ALA A O 1
ATOM 1474 N N . ALA A 1 203 ? -43.995 -9.766 -7.350 1.00 46.34 203 ALA A N 1
ATOM 1475 C CA . ALA A 1 203 ? -44.344 -9.558 -5.943 1.00 46.34 203 ALA A CA 1
ATOM 1476 C C . ALA A 1 203 ? -43.188 -9.899 -4.982 1.00 46.34 203 ALA A C 1
ATOM 1478 O O . ALA A 1 203 ? -42.992 -9.197 -3.993 1.00 46.34 203 ALA A O 1
ATOM 1479 N N . VAL A 1 204 ? -42.372 -10.916 -5.293 1.00 49.81 204 VAL A N 1
ATOM 1480 C CA . VAL A 1 204 ? -41.151 -11.230 -4.524 1.00 49.81 204 VAL A CA 1
ATOM 1481 C C . VAL A 1 204 ? -40.065 -10.175 -4.760 1.00 49.81 204 VAL A C 1
ATOM 1483 O O . VAL A 1 204 ? -39.414 -9.745 -3.811 1.00 49.81 204 VAL A O 1
ATOM 1486 N N . ALA A 1 205 ? -39.923 -9.680 -5.994 1.00 46.47 205 ALA A N 1
ATOM 1487 C CA . ALA A 1 205 ? -39.026 -8.568 -6.302 1.00 46.47 205 ALA A CA 1
ATOM 1488 C C . ALA A 1 205 ? -39.477 -7.256 -5.630 1.00 46.47 205 ALA A C 1
ATOM 1490 O O . ALA A 1 205 ? -38.644 -6.531 -5.100 1.00 46.47 205 ALA A O 1
ATOM 1491 N N . ALA A 1 206 ? -40.783 -6.974 -5.568 1.00 42.28 206 ALA A N 1
ATOM 1492 C CA . ALA A 1 206 ? -41.311 -5.798 -4.876 1.00 42.28 206 ALA A CA 1
ATOM 1493 C C . ALA A 1 206 ? -41.181 -5.893 -3.344 1.00 42.28 206 ALA A C 1
ATOM 1495 O O . ALA A 1 206 ? -40.943 -4.878 -2.697 1.00 42.28 206 ALA A O 1
ATOM 1496 N N . TYR A 1 207 ? -41.277 -7.093 -2.756 1.00 43.03 207 TYR A N 1
ATOM 1497 C CA . TYR A 1 207 ? -41.063 -7.283 -1.317 1.00 43.03 207 TYR A CA 1
ATOM 1498 C C . TYR A 1 207 ? -39.582 -7.144 -0.923 1.00 43.03 207 TYR A C 1
ATOM 1500 O O . TYR A 1 207 ? -39.279 -6.562 0.116 1.00 43.03 207 TYR A O 1
ATOM 1508 N N . LEU A 1 208 ? -38.649 -7.583 -1.777 1.00 41.03 208 LEU A N 1
ATOM 1509 C CA . LEU A 1 208 ? -37.209 -7.396 -1.548 1.00 41.03 208 LEU A CA 1
ATOM 1510 C C . LEU A 1 208 ? -36.743 -5.939 -1.719 1.00 41.03 208 LEU A C 1
ATOM 1512 O O . LEU A 1 208 ? -35.720 -5.565 -1.157 1.00 41.03 208 LEU A O 1
ATOM 1516 N N . VAL A 1 209 ? -37.507 -5.097 -2.421 1.00 39.59 209 VAL A N 1
ATOM 1517 C CA . VAL A 1 209 ? -37.218 -3.658 -2.585 1.00 39.59 209 VAL A CA 1
ATOM 1518 C C . VAL A 1 209 ? -37.666 -2.820 -1.374 1.00 39.59 209 VAL A C 1
ATOM 1520 O O . VAL A 1 209 ? -37.182 -1.709 -1.185 1.00 39.59 209 VAL A O 1
ATOM 1523 N N . ILE A 1 210 ? -38.532 -3.341 -0.497 1.00 42.88 210 ILE A N 1
ATOM 1524 C CA . ILE A 1 210 ? -38.996 -2.608 0.700 1.00 42.88 210 ILE A CA 1
ATOM 1525 C C . ILE A 1 210 ? -38.002 -2.731 1.875 1.00 42.88 210 ILE A C 1
ATOM 1527 O O . ILE A 1 210 ? -38.071 -1.945 2.817 1.00 42.88 210 ILE A O 1
ATOM 1531 N N . ALA A 1 211 ? -37.041 -3.660 1.809 1.00 40.44 211 ALA A N 1
ATOM 1532 C CA . ALA A 1 211 ? -36.058 -3.874 2.874 1.00 40.44 211 ALA A CA 1
ATOM 1533 C C . ALA A 1 211 ? -34.734 -3.101 2.703 1.00 40.44 211 ALA A C 1
ATOM 1535 O O . ALA A 1 211 ? -33.995 -2.996 3.675 1.00 40.44 211 ALA A O 1
ATOM 1536 N N . ASP A 1 212 ? -34.427 -2.550 1.521 1.00 45.75 212 ASP A N 1
ATOM 1537 C CA . ASP A 1 212 ? -33.165 -1.824 1.301 1.00 45.75 212 ASP A CA 1
ATOM 1538 C C . ASP A 1 212 ? -33.315 -0.744 0.202 1.00 45.75 212 ASP A C 1
ATOM 1540 O O . ASP A 1 212 ? -33.033 -0.994 -0.973 1.00 45.75 212 ASP A O 1
ATOM 1544 N N . PRO A 1 213 ? -33.817 0.464 0.531 1.00 38.38 213 PRO A N 1
ATOM 1545 C CA . PRO A 1 213 ? -34.192 1.471 -0.464 1.00 38.38 213 PRO A CA 1
ATOM 1546 C C . PRO A 1 213 ? -33.008 2.186 -1.153 1.00 38.38 213 PRO A C 1
ATOM 1548 O O . PRO A 1 213 ? -33.242 3.158 -1.871 1.00 38.38 213 PRO A O 1
ATOM 1551 N N . PHE A 1 214 ? -31.755 1.730 -0.989 1.00 45.91 214 PHE A N 1
ATOM 1552 C CA . PHE A 1 214 ? -30.571 2.389 -1.574 1.00 45.91 214 PHE A CA 1
ATOM 1553 C C . PHE A 1 214 ? -29.613 1.481 -2.369 1.00 45.91 214 PHE A C 1
ATOM 1555 O O . PHE A 1 214 ? -28.681 1.989 -2.995 1.00 45.91 214 PHE A O 1
ATOM 1562 N N . ALA A 1 215 ? -29.854 0.171 -2.445 1.00 48.94 215 ALA A N 1
ATOM 1563 C CA . ALA A 1 215 ? -28.985 -0.745 -3.182 1.00 48.94 215 ALA A CA 1
ATOM 1564 C C . ALA A 1 215 ? -29.464 -0.947 -4.632 1.00 48.94 215 ALA A C 1
ATOM 1566 O O . ALA A 1 215 ? -30.152 -1.914 -4.960 1.00 48.94 215 ALA A O 1
ATOM 1567 N N . GLY A 1 216 ? -29.051 -0.059 -5.543 1.00 56.28 216 GLY A N 1
ATOM 1568 C CA . GLY A 1 216 ? -28.903 -0.477 -6.943 1.00 56.28 216 GLY A CA 1
ATOM 1569 C C . GLY A 1 216 ? -27.964 -1.697 -7.031 1.00 56.28 216 GLY A C 1
ATOM 1570 O O . GLY A 1 216 ? -27.189 -1.929 -6.097 1.00 56.28 216 GLY A O 1
ATOM 1571 N N . PRO A 1 217 ? -28.003 -2.502 -8.110 1.00 69.81 217 PRO A N 1
ATOM 1572 C CA . PRO A 1 217 ? -27.032 -3.580 -8.269 1.00 69.81 217 PRO A CA 1
ATOM 1573 C C . PRO A 1 217 ? -25.617 -2.996 -8.174 1.00 69.81 217 PRO A C 1
ATOM 1575 O O . PRO A 1 217 ? -25.335 -1.946 -8.758 1.00 69.81 217 PRO A O 1
ATOM 1578 N N . LEU A 1 218 ? -24.750 -3.645 -7.393 1.00 81.19 218 LEU A N 1
ATOM 1579 C CA . LEU A 1 218 ? -23.358 -3.219 -7.273 1.00 81.19 218 LEU A CA 1
ATOM 1580 C C . LEU A 1 218 ? -22.694 -3.223 -8.659 1.00 81.19 218 LEU A C 1
ATOM 1582 O O . LEU A 1 218 ? -23.057 -4.062 -9.488 1.00 81.19 218 LEU A O 1
ATOM 1586 N N . PRO A 1 219 ? -21.716 -2.336 -8.914 1.00 84.75 219 PRO A N 1
ATOM 1587 C CA . PRO A 1 219 ? -20.966 -2.379 -10.163 1.00 84.75 219 PRO A CA 1
ATOM 1588 C C . PRO A 1 219 ? -20.250 -3.725 -10.341 1.00 84.75 219 PRO A C 1
ATOM 1590 O O . PRO A 1 219 ? -19.930 -4.409 -9.364 1.00 84.75 219 PRO A O 1
ATOM 1593 N N . ASP A 1 220 ? -19.944 -4.089 -11.586 1.00 83.19 220 ASP A N 1
ATOM 1594 C CA . ASP A 1 220 ? -19.195 -5.313 -11.875 1.00 83.19 220 ASP A CA 1
ATOM 1595 C C . ASP A 1 220 ? -17.855 -5.333 -11.124 1.00 83.19 220 ASP A C 1
ATOM 1597 O O . ASP A 1 220 ? -17.143 -4.331 -11.030 1.00 83.19 220 ASP A O 1
ATOM 1601 N N . GLY A 1 221 ? -17.515 -6.493 -10.558 1.00 86.25 221 GLY A N 1
ATOM 1602 C CA . GLY A 1 221 ? -16.299 -6.663 -9.763 1.00 86.25 221 GLY A CA 1
ATOM 1603 C C . GLY A 1 221 ? -16.389 -6.141 -8.327 1.00 86.25 221 GLY A C 1
ATOM 1604 O O . GLY A 1 221 ? -15.367 -6.109 -7.650 1.00 86.25 221 GLY A O 1
ATOM 1605 N N . TRP A 1 222 ? -17.570 -5.761 -7.830 1.00 92.75 222 TRP A N 1
ATOM 1606 C CA . TRP A 1 222 ? -17.793 -5.421 -6.421 1.00 92.75 222 TRP A CA 1
ATOM 1607 C C . TRP A 1 222 ? -18.420 -6.570 -5.633 1.00 92.75 222 TRP A C 1
ATOM 1609 O O . TRP A 1 222 ? -19.134 -7.416 -6.164 1.00 92.75 222 TRP A O 1
ATOM 1619 N N . THR A 1 223 ? -18.184 -6.573 -4.324 1.00 92.75 223 THR A N 1
ATOM 1620 C CA . THR A 1 223 ? -18.783 -7.524 -3.386 1.00 92.75 223 THR A CA 1
ATOM 1621 C C . THR A 1 223 ? -19.127 -6.835 -2.071 1.00 92.75 223 THR A C 1
ATOM 1623 O O . THR A 1 223 ? -18.415 -5.936 -1.623 1.00 92.75 223 THR A O 1
ATOM 1626 N N . LYS A 1 224 ? -20.199 -7.285 -1.412 1.00 92.31 224 LYS A N 1
ATOM 1627 C CA . LYS A 1 224 ? -20.478 -6.941 -0.010 1.00 92.31 224 LYS A CA 1
ATOM 1628 C C . LYS A 1 224 ? -19.649 -7.849 0.897 1.00 92.31 224 LYS A C 1
ATOM 1630 O O . LYS A 1 224 ? -19.613 -9.061 0.685 1.00 92.31 224 LYS A O 1
ATOM 1635 N N . LYS A 1 225 ? -18.971 -7.276 1.889 1.00 91.56 225 LYS A N 1
ATOM 1636 C CA . LYS A 1 225 ? -18.214 -8.014 2.908 1.00 91.56 225 LYS A CA 1
ATOM 1637 C C . LYS A 1 225 ? -18.704 -7.591 4.290 1.00 91.56 225 LYS A C 1
ATOM 1639 O O . LYS A 1 225 ? -18.565 -6.428 4.663 1.00 91.56 225 LYS A O 1
ATOM 1644 N N . HIS A 1 226 ? -19.286 -8.533 5.034 1.00 93.56 226 HIS A N 1
ATOM 1645 C CA . HIS A 1 226 ? -19.619 -8.338 6.448 1.00 93.56 226 HIS A CA 1
ATOM 1646 C C . HIS A 1 226 ? -18.372 -8.540 7.299 1.00 93.56 226 HIS A C 1
ATOM 1648 O O . HIS A 1 226 ? -17.667 -9.542 7.151 1.00 93.56 226 HIS A O 1
ATOM 1654 N N . THR A 1 227 ? -18.105 -7.592 8.192 1.00 91.25 227 THR A N 1
ATOM 1655 C CA . THR A 1 227 ? -16.964 -7.645 9.101 1.00 91.25 227 THR A CA 1
ATOM 1656 C C . THR A 1 227 ? -17.454 -7.557 10.534 1.00 91.25 227 THR A C 1
ATOM 1658 O O . THR A 1 227 ? -17.834 -6.494 11.018 1.00 91.25 227 THR A O 1
ATOM 1661 N N . LYS A 1 228 ? -17.384 -8.691 11.238 1.00 91.00 228 LYS A N 1
ATOM 1662 C CA . LYS A 1 228 ? -17.860 -8.827 12.624 1.00 91.00 228 LYS A CA 1
ATOM 1663 C C . LYS A 1 228 ? -17.229 -7.833 13.592 1.00 91.00 228 LYS A C 1
ATOM 1665 O O . LYS A 1 228 ? -17.888 -7.403 14.529 1.00 91.00 228 LYS A O 1
ATOM 1670 N N . ASP A 1 229 ? -15.959 -7.498 13.391 1.00 90.75 229 ASP A N 1
ATOM 1671 C CA . ASP A 1 229 ? -15.243 -6.625 14.317 1.00 90.75 229 ASP A CA 1
ATOM 1672 C C . ASP A 1 229 ? -15.820 -5.204 14.364 1.00 90.75 229 ASP A C 1
ATOM 1674 O O . ASP A 1 229 ? -16.041 -4.649 15.441 1.00 90.75 229 ASP A O 1
ATOM 1678 N N . VAL A 1 230 ? -16.144 -4.670 13.188 1.00 94.12 230 VAL A N 1
ATOM 1679 C CA . VAL A 1 230 ? -16.760 -3.351 13.016 1.00 94.12 230 VAL A CA 1
ATOM 1680 C C . VAL A 1 230 ? -18.285 -3.427 12.913 1.00 94.12 230 VAL A C 1
ATOM 1682 O O . VAL A 1 230 ? -18.893 -2.415 12.622 1.00 94.12 230 VAL A O 1
ATOM 1685 N N . ALA A 1 231 ? -18.906 -4.594 13.136 1.00 94.06 231 ALA A N 1
ATOM 1686 C CA . ALA A 1 231 ? -20.363 -4.789 13.129 1.00 94.06 231 ALA A CA 1
ATOM 1687 C C . ALA A 1 231 ? -21.086 -4.132 11.931 1.00 94.06 231 ALA A C 1
ATOM 1689 O O . ALA A 1 231 ? -22.110 -3.463 12.086 1.00 94.06 231 ALA A O 1
ATOM 1690 N N . ALA A 1 232 ? -20.510 -4.282 10.736 1.00 93.38 232 ALA A N 1
ATOM 1691 C CA . ALA A 1 232 ? -21.018 -3.654 9.524 1.00 93.38 232 ALA A CA 1
ATOM 1692 C C . ALA A 1 232 ? -20.711 -4.477 8.268 1.00 93.38 232 ALA A C 1
ATOM 1694 O O . ALA A 1 232 ? -19.712 -5.205 8.189 1.00 93.38 232 ALA A O 1
ATOM 1695 N N . THR A 1 233 ? -21.555 -4.302 7.256 1.00 93.19 233 THR A N 1
ATOM 1696 C CA . THR A 1 233 ? -21.338 -4.731 5.878 1.00 93.19 233 THR A CA 1
ATOM 1697 C C . THR A 1 233 ? -20.909 -3.543 5.032 1.00 93.19 233 THR A C 1
ATOM 1699 O O . THR A 1 233 ? -21.517 -2.477 5.067 1.00 93.19 233 THR A O 1
ATOM 1702 N N . LEU A 1 234 ? -19.868 -3.743 4.227 1.00 93.06 234 LEU A N 1
ATOM 1703 C CA . LEU A 1 234 ? -19.368 -2.732 3.305 1.00 93.06 234 LEU A CA 1
ATOM 1704 C C . LEU A 1 234 ? -19.304 -3.299 1.888 1.00 93.06 234 LEU A C 1
ATOM 1706 O O . LEU A 1 234 ? -18.827 -4.420 1.683 1.00 93.06 234 LEU A O 1
ATOM 1710 N 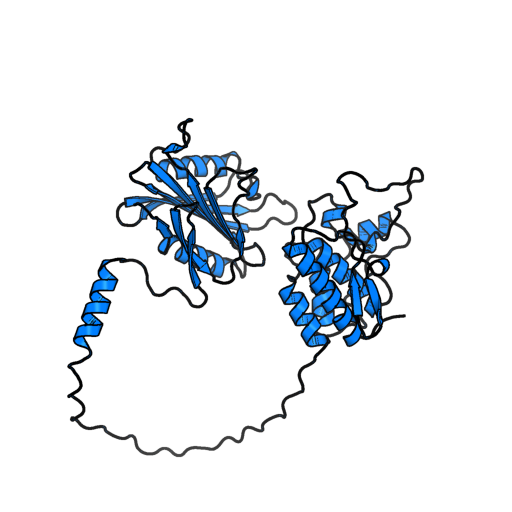N . ALA A 1 235 ? -19.763 -2.531 0.902 1.00 93.00 235 ALA A N 1
ATOM 1711 C CA . ALA A 1 235 ? -19.471 -2.828 -0.494 1.00 93.00 235 ALA A CA 1
ATOM 1712 C C . ALA A 1 235 ? -18.056 -2.359 -0.837 1.00 93.00 235 ALA A C 1
ATOM 1714 O O . ALA A 1 235 ? -17.710 -1.200 -0.606 1.00 93.00 235 ALA A O 1
ATOM 1715 N N . VAL A 1 236 ? -17.253 -3.254 -1.408 1.00 94.69 236 VAL A N 1
ATOM 1716 C CA . VAL A 1 236 ? -15.871 -2.982 -1.821 1.00 94.69 236 VAL A CA 1
ATOM 1717 C C . VAL A 1 236 ? -15.561 -3.688 -3.143 1.00 94.69 236 VAL A C 1
ATOM 1719 O O . VAL A 1 236 ? -16.178 -4.719 -3.433 1.00 94.69 236 VAL A O 1
ATOM 1722 N N . PRO A 1 237 ? -14.602 -3.194 -3.945 1.00 93.62 237 PRO A N 1
ATOM 1723 C CA . PRO A 1 237 ? -14.085 -3.956 -5.075 1.00 93.62 237 PRO A CA 1
ATOM 1724 C C . PRO A 1 237 ? -13.544 -5.317 -4.612 1.00 93.62 237 PRO A C 1
ATOM 1726 O O . PRO A 1 237 ? -12.896 -5.429 -3.568 1.00 93.62 237 PRO A O 1
ATOM 1729 N N . ALA A 1 238 ? -13.845 -6.373 -5.362 1.00 90.81 238 ALA A N 1
ATOM 1730 C CA . ALA A 1 238 ? -13.554 -7.753 -4.985 1.00 90.81 238 ALA A CA 1
ATOM 1731 C C . ALA A 1 238 ? -12.049 -8.031 -4.864 1.00 90.81 238 ALA A C 1
ATOM 1733 O O . ALA A 1 238 ? -11.647 -8.852 -4.039 1.00 90.81 238 ALA A O 1
ATOM 1734 N N . ASP A 1 239 ? -11.242 -7.309 -5.640 1.00 87.88 239 ASP A N 1
ATOM 1735 C CA . ASP A 1 239 ? -9.784 -7.383 -5.691 1.00 87.88 239 ASP A CA 1
ATOM 1736 C C . ASP A 1 239 ? -9.083 -6.629 -4.544 1.00 87.88 239 ASP A C 1
ATOM 1738 O O . ASP A 1 239 ? -7.881 -6.814 -4.338 1.00 87.88 239 ASP A O 1
ATOM 1742 N N . TYR A 1 240 ? -9.805 -5.812 -3.765 1.00 92.75 240 TYR A N 1
ATOM 1743 C CA . TYR A 1 240 ? -9.200 -5.055 -2.668 1.00 92.75 240 TYR A CA 1
ATOM 1744 C C . TYR A 1 240 ? -8.795 -5.966 -1.506 1.00 92.75 240 TYR A C 1
ATOM 1746 O O . TYR A 1 240 ? -9.571 -6.803 -1.024 1.00 92.75 240 TYR A O 1
ATOM 1754 N N . GLN A 1 241 ? -7.574 -5.744 -1.023 1.00 92.00 241 GLN A N 1
ATOM 1755 C CA . GLN A 1 241 ? -6.955 -6.519 0.041 1.00 92.00 241 GLN A CA 1
ATOM 1756 C C . GLN A 1 241 ? -7.417 -6.010 1.409 1.00 92.00 241 GLN A C 1
ATOM 1758 O O . GLN A 1 241 ? -7.215 -4.828 1.703 1.00 92.00 241 GLN A O 1
ATOM 1763 N N . PRO A 1 242 ? -8.043 -6.865 2.241 1.00 94.44 242 PRO A N 1
ATOM 1764 C CA . PRO A 1 242 ? -8.422 -6.489 3.590 1.00 94.44 242 PRO A CA 1
ATOM 1765 C C . PRO A 1 242 ? -7.192 -6.409 4.501 1.00 94.44 242 PRO A C 1
ATOM 1767 O O . PRO A 1 242 ? -6.305 -7.257 4.435 1.00 94.44 242 PRO A O 1
ATOM 1770 N N . SER A 1 243 ? -7.186 -5.446 5.413 1.00 90.50 243 SER A N 1
ATOM 1771 C CA . SER A 1 243 ? -6.291 -5.404 6.564 1.00 90.50 243 SER A CA 1
ATOM 1772 C C . SER A 1 243 ? -7.107 -5.142 7.823 1.00 90.50 243 SER A C 1
ATOM 1774 O O . SER A 1 243 ? -8.057 -4.358 7.820 1.00 90.50 243 SER A O 1
ATOM 1776 N N . THR A 1 244 ? -6.758 -5.850 8.889 1.00 90.75 244 THR A N 1
ATOM 1777 C CA . THR A 1 244 ? -7.442 -5.817 10.183 1.00 90.75 244 THR A CA 1
ATOM 1778 C C . THR A 1 244 ? -6.408 -5.681 11.295 1.00 90.75 244 THR A C 1
ATOM 1780 O O . THR A 1 244 ? -5.282 -6.152 11.119 1.00 90.75 244 THR A O 1
ATOM 1783 N N . PRO A 1 245 ? -6.771 -5.116 12.452 1.00 86.25 245 PRO A N 1
ATOM 1784 C CA . PRO A 1 245 ? -5.846 -4.953 13.567 1.00 86.25 245 PRO A CA 1
ATOM 1785 C C . PRO A 1 245 ? -5.348 -6.294 14.116 1.00 86.25 245 PRO A C 1
ATOM 1787 O O . PRO A 1 245 ? -6.104 -7.266 14.233 1.00 86.25 245 PRO A O 1
ATOM 1790 N N . ASP A 1 246 ? -4.072 -6.328 14.513 1.00 87.19 246 ASP A N 1
ATOM 1791 C CA . ASP A 1 246 ? -3.519 -7.423 15.311 1.00 87.19 246 ASP A CA 1
ATOM 1792 C C . ASP A 1 246 ? -4.033 -7.306 16.749 1.00 87.19 246 ASP A C 1
ATOM 1794 O O . ASP A 1 246 ? -3.637 -6.414 17.498 1.00 87.19 246 ASP A O 1
ATOM 1798 N N . ARG A 1 247 ? -4.881 -8.251 17.163 1.00 88.62 247 ARG A N 1
ATOM 1799 C CA . ARG A 1 247 ? -5.525 -8.253 18.487 1.00 88.62 247 ARG A CA 1
ATOM 1800 C C . ARG A 1 247 ? -4.566 -8.341 19.665 1.00 88.62 247 ARG A C 1
ATOM 1802 O O . ARG A 1 247 ? -4.982 -8.078 20.792 1.00 88.62 247 ARG A O 1
ATOM 1809 N N . LYS A 1 248 ? -3.306 -8.716 19.443 1.00 84.75 248 LYS A N 1
ATOM 1810 C CA . LYS A 1 248 ? -2.291 -8.719 20.503 1.00 84.75 248 LYS A CA 1
ATOM 1811 C C . LYS A 1 248 ? -1.831 -7.309 20.858 1.00 84.75 248 LYS A C 1
ATOM 1813 O O . LYS A 1 248 ? -1.468 -7.072 22.007 1.00 84.75 248 LYS A O 1
ATOM 1818 N N . THR A 1 249 ? -1.847 -6.395 19.892 1.00 83.94 249 THR A N 1
ATOM 1819 C CA . THR A 1 249 ? -1.267 -5.051 20.022 1.00 83.94 249 THR A CA 1
ATOM 1820 C C . THR A 1 249 ? -2.283 -3.932 19.833 1.00 83.94 249 THR A C 1
ATOM 1822 O O . THR A 1 249 ? -2.062 -2.831 20.323 1.00 83.94 249 THR A O 1
ATOM 1825 N N . ASP A 1 250 ? -3.393 -4.205 19.151 1.00 83.69 250 ASP A N 1
ATOM 1826 C CA . ASP A 1 250 ? -4.419 -3.235 18.800 1.00 83.69 250 ASP A CA 1
ATOM 1827 C C . ASP A 1 250 ? -5.809 -3.760 19.189 1.00 83.69 250 ASP A C 1
ATOM 1829 O O . ASP A 1 250 ? -6.292 -4.791 18.710 1.00 83.69 250 ASP A O 1
ATOM 1833 N N . LYS A 1 251 ? -6.441 -3.040 20.119 1.00 88.56 251 LYS A N 1
ATOM 1834 C CA . LYS A 1 251 ? -7.786 -3.335 20.625 1.00 88.56 251 LYS A CA 1
ATOM 1835 C C . LYS A 1 251 ? -8.874 -2.536 19.914 1.00 88.56 251 LYS A C 1
ATOM 1837 O O . LYS A 1 251 ? -10.041 -2.770 20.190 1.00 88.56 251 LYS A O 1
ATOM 1842 N N . THR A 1 252 ? -8.507 -1.607 19.036 1.00 89.44 252 THR A N 1
ATOM 1843 C CA . THR A 1 252 ? -9.467 -0.779 18.308 1.00 89.44 252 THR A CA 1
ATOM 1844 C C . THR A 1 252 ? -10.201 -1.597 17.243 1.00 89.44 252 THR A C 1
ATOM 1846 O O . THR A 1 252 ? -9.768 -2.691 16.857 1.00 89.44 252 THR A O 1
ATOM 1849 N N . HIS A 1 253 ? -11.343 -1.089 16.777 1.00 94.75 253 HIS A N 1
ATOM 1850 C CA . HIS A 1 253 ? -12.151 -1.768 15.767 1.00 94.75 253 HIS A CA 1
ATOM 1851 C C . HIS A 1 253 ? -12.040 -1.042 14.438 1.00 94.75 253 HIS A C 1
ATOM 1853 O O . HIS A 1 253 ? -12.620 0.027 14.239 1.00 94.75 253 HIS A O 1
ATOM 1859 N N . TRP A 1 254 ? -11.291 -1.626 13.511 1.00 95.38 254 TRP A N 1
ATOM 1860 C CA . TRP A 1 254 ? -11.205 -1.107 12.158 1.00 95.38 254 TRP A CA 1
ATOM 1861 C C . TRP A 1 254 ? -10.973 -2.214 11.138 1.00 95.38 254 TRP A C 1
ATOM 1863 O O . TRP A 1 254 ? -10.468 -3.295 11.439 1.00 95.38 254 TRP A O 1
ATOM 1873 N N . ILE A 1 255 ? -11.341 -1.917 9.899 1.00 96.75 255 ILE A N 1
ATOM 1874 C CA . ILE A 1 255 ? -10.952 -2.690 8.727 1.00 96.75 255 ILE A CA 1
ATOM 1875 C C . ILE A 1 255 ? -10.608 -1.735 7.595 1.00 96.75 255 ILE A C 1
ATOM 1877 O O . ILE A 1 255 ? -11.307 -0.744 7.380 1.00 96.75 255 ILE A O 1
ATOM 1881 N N . THR A 1 256 ? -9.537 -2.028 6.867 1.00 95.75 256 THR A N 1
ATOM 1882 C CA . THR A 1 256 ? -9.212 -1.330 5.625 1.00 95.75 256 THR A CA 1
ATOM 1883 C C . THR A 1 256 ? -9.243 -2.283 4.443 1.00 95.75 256 THR A C 1
ATOM 1885 O O . THR A 1 256 ? -8.988 -3.474 4.582 1.00 95.75 256 THR A O 1
ATOM 1888 N N . TYR A 1 257 ? -9.586 -1.756 3.276 1.00 96.00 257 TYR A N 1
ATOM 1889 C CA . TYR A 1 257 ? -9.563 -2.431 1.990 1.00 96.00 257 TYR A CA 1
ATOM 1890 C C . TYR A 1 257 ? -8.776 -1.556 1.028 1.00 96.00 257 TYR A C 1
ATOM 1892 O O . TYR A 1 257 ? -9.213 -0.446 0.716 1.00 96.00 257 TYR A O 1
ATOM 1900 N N . SER A 1 258 ? -7.638 -2.047 0.557 1.00 89.44 258 SER A N 1
ATOM 1901 C CA . SER A 1 258 ? -6.758 -1.295 -0.338 1.00 89.44 258 SER A CA 1
ATOM 1902 C C . SER A 1 258 ? -6.688 -1.956 -1.700 1.00 89.44 258 SER A C 1
ATOM 1904 O O . SER A 1 258 ? -6.647 -3.184 -1.802 1.00 89.44 258 SER A O 1
ATOM 1906 N N . ASP A 1 259 ? -6.620 -1.150 -2.754 1.00 85.19 259 ASP A N 1
ATOM 1907 C CA . ASP A 1 259 ? -6.206 -1.660 -4.051 1.00 85.19 259 ASP A CA 1
ATOM 1908 C C . ASP A 1 259 ? -4.758 -2.180 -3.977 1.00 85.19 259 ASP A C 1
ATOM 1910 O O . ASP A 1 259 ? -3.989 -1.803 -3.091 1.00 85.19 259 ASP A O 1
ATOM 1914 N N . TYR A 1 260 ? -4.354 -3.029 -4.923 1.00 75.44 260 TYR A N 1
ATOM 1915 C CA . TYR A 1 260 ? -3.010 -3.619 -4.913 1.00 75.44 260 TYR A CA 1
ATOM 1916 C C . TYR A 1 260 ? -1.865 -2.593 -4.979 1.00 75.44 260 TYR A C 1
ATOM 1918 O O . TYR A 1 260 ? -0.737 -2.940 -4.634 1.00 75.44 260 TYR A O 1
ATOM 1926 N N . SER A 1 261 ? -2.121 -1.355 -5.423 1.00 81.56 261 SER A N 1
ATOM 1927 C CA . SER A 1 261 ? -1.120 -0.280 -5.394 1.00 81.56 261 SER A CA 1
ATOM 1928 C C . SER A 1 261 ? -1.079 0.495 -4.070 1.00 81.56 261 SER A C 1
ATOM 1930 O O . SER A 1 261 ? -0.138 1.252 -3.839 1.00 81.56 261 SER A O 1
ATOM 1932 N N . GLY A 1 262 ? -2.103 0.361 -3.220 1.00 82.19 262 GLY A N 1
ATOM 1933 C CA . GLY A 1 262 ? -2.310 1.188 -2.027 1.00 82.19 262 GLY A CA 1
ATOM 1934 C C . GLY A 1 262 ? -2.698 2.643 -2.325 1.00 82.19 262 GLY A C 1
ATOM 1935 O O . GLY A 1 262 ? -2.809 3.459 -1.407 1.00 82.19 262 GLY A O 1
ATOM 1936 N N . SER A 1 263 ? -2.905 3.001 -3.595 1.00 83.81 263 SER A N 1
ATOM 1937 C CA . SER A 1 263 ? -3.270 4.356 -4.005 1.00 83.81 263 SER A CA 1
ATOM 1938 C C . SER A 1 263 ? -4.691 4.713 -3.589 1.00 83.81 263 SER A C 1
ATOM 1940 O O . SER A 1 263 ? -4.926 5.866 -3.211 1.00 83.81 263 SER A O 1
ATOM 1942 N N . ILE A 1 264 ? -5.617 3.756 -3.664 1.00 91.25 264 ILE A N 1
ATOM 1943 C CA . ILE A 1 264 ? -7.009 3.894 -3.244 1.00 91.25 264 ILE A CA 1
ATOM 1944 C C . ILE A 1 264 ? -7.253 2.920 -2.101 1.00 91.25 264 ILE A C 1
ATOM 1946 O O . ILE A 1 264 ? -7.062 1.714 -2.245 1.00 91.25 264 ILE A O 1
ATOM 1950 N N . TRP A 1 265 ? -7.729 3.438 -0.978 1.00 92.94 265 TRP A N 1
ATOM 1951 C CA . TRP A 1 265 ? -8.130 2.596 0.136 1.00 92.94 265 TRP A CA 1
ATOM 1952 C C . TRP A 1 265 ? -9.416 3.099 0.776 1.00 92.94 265 TRP A C 1
ATOM 1954 O O . TRP A 1 265 ? -9.720 4.294 0.757 1.00 92.94 265 TRP A O 1
ATOM 1964 N N . ILE A 1 266 ? -10.165 2.151 1.326 1.00 97.44 266 ILE A N 1
ATOM 1965 C CA . ILE A 1 266 ? -11.385 2.346 2.100 1.00 97.44 266 ILE A CA 1
ATOM 1966 C C . ILE A 1 266 ? -11.082 1.877 3.518 1.00 97.44 266 ILE A C 1
ATOM 1968 O O . ILE A 1 266 ? -10.562 0.783 3.689 1.00 97.44 266 ILE A O 1
ATOM 1972 N N . GLY A 1 267 ? -11.382 2.670 4.534 1.00 96.31 267 GLY A N 1
ATOM 1973 C CA . GLY A 1 267 ? -11.207 2.307 5.933 1.00 96.31 267 GLY A CA 1
ATOM 1974 C C . GLY A 1 267 ? -12.484 2.562 6.700 1.00 96.31 267 GLY A C 1
ATOM 1975 O O . GLY A 1 267 ? -13.017 3.663 6.636 1.00 96.31 267 GLY A O 1
ATOM 1976 N N . LEU A 1 268 ? -12.965 1.562 7.425 1.00 97.88 268 LEU A N 1
ATOM 1977 C CA . LEU A 1 268 ? -14.087 1.693 8.340 1.00 97.88 268 LEU A CA 1
ATOM 1978 C C . LEU A 1 268 ? -13.570 1.516 9.762 1.00 97.88 268 LEU A C 1
ATOM 1980 O O . LEU A 1 268 ? -13.010 0.469 10.081 1.00 97.88 268 LEU A O 1
ATOM 1984 N N . ARG A 1 269 ? -13.762 2.532 10.602 1.00 96.38 269 ARG A N 1
ATOM 1985 C CA . ARG A 1 269 ? -13.508 2.485 12.044 1.00 96.38 269 ARG A CA 1
ATOM 1986 C C . ARG A 1 269 ? -14.831 2.510 12.799 1.00 96.38 269 ARG A C 1
ATOM 1988 O O . ARG A 1 269 ? -15.747 3.232 12.405 1.00 96.38 269 ARG A O 1
ATOM 1995 N N . LEU A 1 270 ? -14.887 1.736 13.877 1.00 96.81 270 LEU A N 1
ATOM 1996 C CA . LEU A 1 270 ? -15.964 1.720 14.852 1.00 9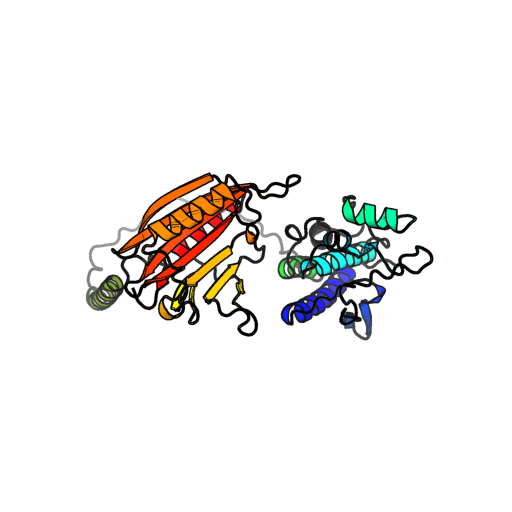6.81 270 LEU A CA 1
ATOM 1997 C C . LEU A 1 270 ? -15.401 2.073 16.233 1.00 96.81 270 LEU A C 1
ATOM 1999 O O . LEU A 1 270 ? -14.636 1.304 16.809 1.00 96.81 270 LEU A O 1
ATOM 2003 N N . ASP A 1 271 ? -15.842 3.190 16.793 1.00 95.25 271 ASP A N 1
ATOM 2004 C CA . ASP A 1 271 ? -15.602 3.525 18.193 1.00 95.25 271 ASP A CA 1
ATOM 2005 C C . ASP A 1 271 ? -16.858 3.169 18.994 1.00 95.25 271 ASP A C 1
ATOM 2007 O O . ASP A 1 271 ? -17.940 3.731 18.796 1.00 95.25 271 ASP A O 1
ATOM 2011 N N . ARG A 1 272 ? -16.736 2.171 19.873 1.00 94.88 272 ARG A N 1
ATOM 2012 C CA . ARG A 1 272 ? -17.868 1.630 20.633 1.00 94.88 272 ARG A CA 1
ATOM 2013 C C . ARG A 1 272 ? -18.118 2.455 21.878 1.00 94.88 272 ARG A C 1
ATOM 2015 O O . ARG A 1 272 ? -17.227 2.616 22.712 1.00 94.88 272 ARG A O 1
ATOM 2022 N N . LYS A 1 273 ? -19.360 2.892 22.088 1.00 93.19 273 LYS A N 1
ATOM 2023 C CA . LYS A 1 273 ? -19.684 3.729 23.251 1.00 93.19 273 LYS A CA 1
ATOM 2024 C C . LYS A 1 273 ? -19.508 3.004 24.577 1.00 93.19 273 LYS A C 1
ATOM 2026 O O . LYS A 1 273 ? -19.147 3.629 25.569 1.00 93.19 273 LYS A O 1
ATOM 2031 N N . ALA A 1 274 ? -19.719 1.691 24.586 1.00 92.69 274 ALA A N 1
ATOM 2032 C CA . ALA A 1 274 ? -19.508 0.855 25.765 1.00 92.69 274 ALA A CA 1
ATOM 2033 C C . ALA A 1 274 ? -18.036 0.796 26.220 1.00 92.69 274 ALA A C 1
ATOM 2035 O O . ALA A 1 274 ? -17.773 0.489 27.379 1.00 92.69 274 ALA A O 1
ATOM 2036 N N . GLU A 1 275 ? -17.091 1.085 25.322 1.00 92.19 275 GLU A N 1
ATOM 2037 C CA . GLU A 1 275 ? -15.645 1.029 25.577 1.00 92.19 275 GLU A CA 1
ATOM 2038 C C . GLU A 1 275 ? -15.044 2.431 25.795 1.00 92.19 275 GLU A C 1
ATOM 2040 O O . GLU A 1 275 ? -13.903 2.572 26.234 1.00 92.19 275 GLU A O 1
ATOM 2045 N N . ASP A 1 276 ? -15.836 3.481 25.561 1.00 90.69 276 ASP A N 1
ATOM 2046 C CA . ASP A 1 276 ? -15.447 4.884 25.675 1.00 90.69 276 ASP A CA 1
ATOM 2047 C C . ASP A 1 276 ? -15.528 5.405 27.123 1.00 90.69 276 ASP A C 1
ATOM 2049 O O . ASP A 1 276 ? -16.363 6.243 27.479 1.00 90.69 276 ASP A O 1
ATOM 2053 N N . THR A 1 277 ? -14.642 4.907 27.988 1.00 86.94 277 THR A N 1
ATOM 2054 C CA . THR A 1 277 ? -14.567 5.332 29.400 1.00 86.94 277 THR A CA 1
ATOM 2055 C C . THR A 1 277 ? -14.118 6.786 29.566 1.00 86.94 277 THR A C 1
ATOM 2057 O O . THR A 1 277 ? -14.443 7.430 30.564 1.00 86.94 277 THR A O 1
ATOM 2060 N N . SER A 1 278 ? -13.378 7.312 28.589 1.00 85.25 278 SER A N 1
ATOM 2061 C CA . SER A 1 278 ? -12.823 8.670 28.602 1.00 85.25 278 SER A CA 1
ATOM 2062 C C . SER A 1 278 ? -13.737 9.714 27.959 1.00 85.25 278 SER A C 1
ATOM 2064 O O . SER A 1 278 ? -13.395 10.890 27.981 1.00 85.25 278 SER A O 1
ATOM 2066 N N . HIS A 1 279 ? -14.915 9.312 27.468 1.00 85.25 279 HIS A N 1
ATOM 2067 C CA . HIS A 1 279 ? -15.892 10.197 26.824 1.00 85.25 279 HIS A CA 1
ATOM 2068 C C . HIS A 1 279 ? -15.331 10.921 25.588 1.00 85.25 279 HIS A C 1
ATOM 2070 O O . HIS A 1 279 ? -15.673 12.071 25.326 1.00 85.25 279 HIS A O 1
ATOM 2076 N N . ASN A 1 280 ? -14.480 10.227 24.834 1.00 86.62 280 ASN A N 1
ATOM 2077 C CA . ASN A 1 280 ? -13.837 10.721 23.625 1.00 86.62 280 ASN A CA 1
ATOM 2078 C C . ASN A 1 280 ? -14.784 10.732 22.418 1.00 86.62 280 ASN A C 1
ATOM 2080 O O . ASN A 1 280 ? -14.533 11.469 21.473 1.00 86.62 280 ASN A O 1
ATOM 2084 N N . ILE A 1 281 ? -15.859 9.931 22.422 1.00 91.06 281 ILE A N 1
ATOM 2085 C CA . ILE A 1 281 ? -16.807 9.906 21.302 1.00 91.06 281 ILE A CA 1
ATOM 2086 C C . ILE A 1 281 ? -17.693 11.149 21.354 1.00 91.06 281 ILE A C 1
ATOM 2088 O O . ILE A 1 281 ? -18.458 11.337 22.311 1.00 91.06 281 ILE A O 1
ATOM 2092 N N . ALA A 1 282 ? -17.665 11.948 20.286 1.00 94.19 282 ALA A N 1
ATOM 2093 C CA . ALA A 1 282 ? -18.480 13.148 20.192 1.00 94.19 282 ALA A CA 1
ATOM 2094 C C . ALA A 1 282 ? -19.994 12.854 20.263 1.00 94.19 282 ALA A C 1
ATOM 2096 O O . ALA A 1 282 ? -20.503 11.786 19.898 1.00 94.19 282 ALA A O 1
ATOM 2097 N N . GLY A 1 283 ? -20.764 13.853 20.707 1.00 93.62 283 GLY A N 1
ATOM 2098 C CA . GLY A 1 283 ? -22.215 13.725 20.902 1.00 93.62 283 GLY A CA 1
ATOM 2099 C C . GLY A 1 283 ? -23.027 13.544 19.611 1.00 93.62 283 GLY A C 1
ATOM 2100 O O . GLY A 1 283 ? -24.195 13.161 19.667 1.00 93.62 283 GLY A O 1
ATOM 2101 N N . SER A 1 284 ? -22.434 13.808 18.444 1.00 96.50 284 SER A N 1
ATOM 2102 C CA . SER A 1 284 ? -23.065 13.633 17.133 1.00 96.50 284 SER A CA 1
ATOM 2103 C C . SER A 1 284 ? -22.021 13.400 16.039 1.00 96.50 284 SER A C 1
ATOM 2105 O O . SER A 1 284 ? -20.861 13.762 16.212 1.00 96.50 284 SER A O 1
ATOM 2107 N N . ALA A 1 285 ? -22.450 12.850 14.900 1.00 96.31 285 ALA A N 1
ATOM 2108 C CA . ALA A 1 285 ? -21.597 12.693 13.720 1.00 96.31 285 ALA A CA 1
ATOM 2109 C C . ALA A 1 285 ? -21.026 14.034 13.220 1.00 96.31 285 ALA A C 1
ATOM 2111 O O . ALA A 1 285 ? -19.859 14.107 12.854 1.00 96.31 285 ALA A O 1
ATOM 2112 N N . ALA A 1 286 ? -21.829 15.104 13.252 1.00 97.31 286 ALA A N 1
ATOM 2113 C CA . ALA A 1 286 ? -21.383 16.440 12.861 1.00 97.31 286 ALA A CA 1
ATOM 2114 C C . ALA A 1 286 ? -20.320 16.998 13.819 1.00 97.31 286 ALA A C 1
ATOM 2116 O O . ALA A 1 286 ? -19.343 17.583 13.366 1.00 97.31 286 ALA A O 1
ATOM 2117 N N . ALA A 1 287 ? -20.474 16.780 15.130 1.00 96.25 287 ALA A N 1
ATOM 2118 C CA . ALA A 1 287 ? -19.473 17.197 16.113 1.00 96.25 287 ALA A CA 1
ATOM 2119 C C . ALA A 1 287 ? -18.129 16.481 15.885 1.00 96.25 287 ALA A C 1
ATOM 2121 O O . ALA A 1 287 ? -17.116 17.150 15.728 1.00 96.25 287 ALA A O 1
ATOM 2122 N N . GLU A 1 288 ? -18.147 15.151 15.734 1.00 96.69 288 GLU A N 1
ATOM 2123 C CA . GLU A 1 288 ? -16.949 14.356 15.411 1.00 96.69 288 GLU A CA 1
ATOM 2124 C C . GLU A 1 288 ? -16.273 14.842 14.119 1.00 96.69 288 GLU A C 1
ATOM 2126 O O . GLU A 1 288 ? -15.053 14.966 14.041 1.00 96.69 288 GLU A O 1
ATOM 2131 N N . MET A 1 289 ? -17.075 15.148 13.096 1.00 97.62 289 MET A N 1
ATOM 2132 C CA . MET A 1 289 ? -16.584 15.680 11.831 1.00 97.62 289 MET A CA 1
ATOM 2133 C C . MET A 1 289 ? -15.885 17.031 12.008 1.00 97.62 289 MET A C 1
ATOM 2135 O O . MET A 1 289 ? -14.841 17.233 11.392 1.00 97.62 289 MET A O 1
ATOM 2139 N N . TYR A 1 290 ? -16.447 17.960 12.787 1.00 96.31 290 TYR A N 1
ATOM 2140 C CA . TYR A 1 290 ? -15.850 19.283 13.005 1.00 96.31 290 TYR A CA 1
ATOM 2141 C C . TYR A 1 290 ? -14.603 19.237 13.899 1.00 96.31 290 TYR A C 1
ATOM 2143 O O . TYR A 1 290 ? -13.678 20.025 13.683 1.00 96.31 290 TYR A O 1
ATOM 2151 N N . ASP A 1 291 ? -14.535 18.300 14.845 1.00 93.88 291 ASP A N 1
ATOM 2152 C CA . ASP A 1 291 ? -13.328 18.058 15.642 1.00 93.88 291 ASP A CA 1
ATOM 2153 C C . ASP A 1 291 ? -12.185 17.549 14.744 1.00 93.88 291 ASP A C 1
ATOM 2155 O O . ASP A 1 291 ? -11.073 18.087 14.755 1.00 93.88 291 ASP A O 1
ATOM 2159 N N . ASP A 1 292 ? -12.477 16.577 13.875 1.00 93.81 292 ASP A N 1
ATOM 2160 C CA . ASP A 1 292 ? -11.547 16.099 12.848 1.00 93.81 292 ASP A CA 1
ATOM 2161 C C . ASP A 1 292 ? -11.156 17.193 11.844 1.00 93.81 292 ASP A C 1
ATOM 2163 O O . ASP A 1 292 ? -9.981 17.347 11.514 1.00 93.81 292 ASP A O 1
ATOM 2167 N N . ASP A 1 293 ? -12.127 17.976 11.373 1.00 94.69 293 ASP A N 1
ATOM 2168 C CA . ASP A 1 293 ? -11.923 19.103 10.462 1.00 94.69 293 ASP A CA 1
ATOM 2169 C C . ASP A 1 293 ? -10.935 20.126 11.033 1.00 94.69 293 ASP A C 1
ATOM 2171 O O . ASP A 1 293 ? -10.043 20.602 10.324 1.00 94.69 293 ASP A O 1
ATOM 2175 N N . SER A 1 294 ? -11.075 20.427 12.326 1.00 93.50 294 SER A N 1
ATOM 2176 C CA . SER A 1 294 ? -10.189 21.342 13.042 1.00 93.50 294 SER A CA 1
ATOM 2177 C C . SER A 1 294 ? -8.778 20.763 13.126 1.00 93.50 294 SER A C 1
ATOM 2179 O O . SER A 1 294 ? -7.822 21.441 12.749 1.00 93.50 294 SER A O 1
ATOM 2181 N N . ARG A 1 295 ? -8.637 19.473 13.474 1.00 92.38 295 ARG A N 1
ATOM 2182 C CA . ARG A 1 295 ? -7.339 18.774 13.478 1.00 92.38 295 ARG A CA 1
ATOM 2183 C C . ARG A 1 295 ? -6.655 18.826 12.107 1.00 92.38 295 ARG A C 1
ATOM 2185 O O . ARG A 1 295 ? -5.495 19.226 12.013 1.00 92.38 295 ARG A O 1
ATOM 2192 N N . TYR A 1 296 ? -7.377 18.519 11.028 1.00 92.31 296 TYR A N 1
ATOM 2193 C CA . TYR A 1 296 ? -6.826 18.560 9.667 1.00 92.31 296 TYR A CA 1
ATOM 2194 C C . TYR A 1 296 ? -6.344 19.959 9.253 1.00 92.31 296 TYR A C 1
ATOM 2196 O O . TYR A 1 296 ? -5.366 20.090 8.511 1.00 92.31 296 TYR A O 1
ATOM 2204 N N . LYS A 1 297 ? -7.005 21.018 9.729 1.00 91.94 297 LYS A N 1
ATOM 2205 C CA . LYS A 1 297 ? -6.606 22.406 9.458 1.00 91.94 297 LYS A CA 1
ATOM 2206 C C . LYS A 1 297 ? -5.428 22.859 10.310 1.00 91.94 297 LYS A C 1
ATOM 2208 O O . LYS A 1 297 ? -4.560 23.557 9.792 1.00 91.94 297 LYS A O 1
ATOM 2213 N N . GLU A 1 298 ? -5.394 22.490 11.583 1.00 93.25 298 GLU A N 1
ATOM 2214 C CA . GLU A 1 298 ? -4.422 23.014 12.546 1.00 93.25 298 GLU A CA 1
ATOM 2215 C C . GLU A 1 298 ? -3.100 22.251 12.528 1.00 93.25 298 GLU A C 1
ATOM 2217 O O . GLU A 1 298 ? -2.034 22.866 12.517 1.00 93.25 298 GLU A O 1
ATOM 2222 N N . SER A 1 299 ? -3.159 20.921 12.498 1.00 88.25 299 SER A N 1
ATOM 2223 C CA . SER A 1 299 ? -1.986 20.053 12.640 1.00 88.25 299 SER A CA 1
ATOM 2224 C C . SER A 1 299 ? -1.816 19.058 11.493 1.00 88.25 299 SER A C 1
ATOM 2226 O O . SER A 1 299 ? -0.713 18.547 11.297 1.00 88.25 299 SER A O 1
ATOM 2228 N N . GLY A 1 300 ? -2.858 18.842 10.688 1.00 92.50 300 GLY A N 1
ATOM 2229 C CA . GLY A 1 300 ? -2.845 17.852 9.617 1.00 92.50 300 GLY A CA 1
ATOM 2230 C C . GLY A 1 300 ? -3.075 16.442 10.156 1.00 92.50 300 GLY A C 1
ATOM 2231 O O . GLY A 1 300 ? -3.760 16.251 11.156 1.00 92.50 300 GLY A O 1
ATOM 2232 N N . GLU A 1 301 ? -2.526 15.441 9.474 1.00 88.69 301 GLU A N 1
ATOM 2233 C CA . GLU A 1 301 ? -2.623 14.040 9.887 1.00 88.69 301 GLU A CA 1
ATOM 2234 C C . GLU A 1 301 ? -1.388 13.272 9.413 1.00 88.69 301 GLU A C 1
ATOM 2236 O O . GLU A 1 301 ? -1.143 13.135 8.208 1.00 88.69 301 GLU A O 1
ATOM 2241 N N . TYR A 1 302 ? -0.599 12.782 10.368 1.00 77.88 302 TYR A N 1
ATOM 2242 C CA . TYR A 1 302 ? 0.712 12.193 10.103 1.00 77.88 302 TYR A CA 1
ATOM 2243 C C . TYR A 1 302 ? 0.596 10.923 9.256 1.00 77.88 302 TYR A C 1
ATOM 2245 O O . TYR A 1 302 ? 1.269 10.808 8.229 1.00 77.88 302 TYR A O 1
ATOM 2253 N N . ASP A 1 303 ? -0.330 10.030 9.613 1.00 78.31 303 ASP A N 1
ATOM 2254 C CA . ASP A 1 303 ? -0.544 8.749 8.920 1.00 78.31 303 ASP A CA 1
ATOM 2255 C C . ASP A 1 303 ? -1.000 8.935 7.466 1.00 78.31 303 ASP A C 1
ATOM 2257 O O . ASP A 1 303 ? -0.817 8.070 6.610 1.00 78.31 303 ASP A O 1
ATOM 2261 N N . LEU A 1 304 ? -1.566 10.103 7.162 1.00 86.06 304 LEU A N 1
ATOM 2262 C CA . LEU A 1 304 ? -2.015 10.480 5.827 1.00 86.06 304 LEU A CA 1
ATOM 2263 C C . LEU A 1 304 ? -0.972 11.294 5.054 1.00 86.06 304 LEU A C 1
ATOM 2265 O O . LEU A 1 304 ? -1.238 11.707 3.918 1.00 86.06 304 LEU A O 1
ATOM 2269 N N . SER A 1 305 ? 0.190 11.562 5.662 1.00 87.06 305 SER A N 1
ATOM 2270 C CA . SER A 1 305 ? 1.162 12.552 5.182 1.00 87.06 305 SER A CA 1
ATOM 2271 C C . SER A 1 305 ? 0.492 13.895 4.867 1.00 87.06 305 SER A C 1
ATOM 2273 O O . SER A 1 305 ? 0.844 14.563 3.892 1.00 87.06 305 SER A O 1
ATOM 2275 N N . MET A 1 306 ? -0.536 14.253 5.638 1.00 92.75 306 MET A N 1
ATOM 2276 C CA . MET A 1 306 ? -1.339 15.452 5.452 1.00 92.75 306 MET A CA 1
ATOM 2277 C C . MET A 1 306 ? -0.701 16.590 6.255 1.00 92.75 306 MET A C 1
ATOM 2279 O O . MET A 1 306 ? -0.580 16.465 7.473 1.00 92.75 306 MET A O 1
ATOM 2283 N N . PRO A 1 307 ? -0.282 17.692 5.611 1.00 91.56 307 PRO A N 1
ATOM 2284 C CA . PRO A 1 307 ? 0.178 18.865 6.337 1.00 91.56 307 PRO A CA 1
ATOM 2285 C C . PRO A 1 307 ? -1.005 19.534 7.051 1.00 91.56 307 PRO A C 1
ATOM 2287 O O . PRO A 1 307 ? -2.162 19.342 6.667 1.00 91.56 307 PRO A O 1
ATOM 2290 N N . ALA A 1 308 ? -0.709 20.391 8.030 1.00 90.69 308 ALA A N 1
ATOM 2291 C CA . ALA A 1 308 ? -1.658 21.416 8.468 1.00 90.69 308 ALA A CA 1
ATOM 2292 C C . ALA A 1 308 ? -2.146 22.233 7.261 1.00 90.69 308 ALA A C 1
ATOM 2294 O O . ALA A 1 308 ? -1.459 22.266 6.246 1.00 90.69 308 ALA A O 1
ATOM 2295 N N . ASN A 1 309 ? -3.268 22.942 7.400 1.00 89.38 309 ASN A N 1
ATOM 2296 C CA . ASN A 1 309 ? -3.944 23.758 6.381 1.00 89.38 309 ASN A CA 1
ATOM 2297 C C . ASN A 1 309 ? -4.653 23.000 5.243 1.00 89.38 309 ASN A C 1
ATOM 2299 O O . ASN A 1 309 ? -4.944 23.589 4.193 1.00 89.38 309 ASN A O 1
ATOM 2303 N N . ALA A 1 310 ? -4.992 21.725 5.456 1.00 92.94 310 ALA A N 1
ATOM 2304 C CA . ALA A 1 310 ? -5.794 20.962 4.506 1.00 92.94 310 ALA A CA 1
ATOM 2305 C C . ALA A 1 310 ? -7.104 21.695 4.160 1.00 92.94 310 ALA A C 1
ATOM 2307 O O . ALA A 1 310 ? -7.783 22.269 5.015 1.00 92.94 310 ALA A O 1
ATOM 2308 N N . LYS A 1 311 ? -7.475 21.678 2.876 1.00 96.88 311 LYS A N 1
ATOM 2309 C CA . LYS A 1 311 ? -8.728 22.279 2.416 1.00 96.88 311 LYS A CA 1
ATOM 2310 C C . LYS A 1 311 ? -9.853 21.294 2.650 1.00 96.88 311 LYS A C 1
ATOM 2312 O O . LYS A 1 311 ? -9.846 20.213 2.064 1.00 96.88 311 LYS A O 1
ATOM 2317 N N . THR A 1 312 ? -10.827 21.683 3.450 1.00 96.44 312 THR A N 1
ATOM 2318 C CA . THR A 1 312 ? -11.933 20.810 3.823 1.00 96.44 312 THR A CA 1
ATOM 2319 C C . THR A 1 312 ? -13.267 21.366 3.346 1.00 96.44 312 THR A C 1
ATOM 2321 O O . THR A 1 312 ? -13.398 22.551 3.020 1.00 96.44 312 THR A O 1
ATOM 2324 N N . ARG A 1 313 ? -14.265 20.491 3.286 1.00 97.44 313 ARG A N 1
ATOM 2325 C CA . ARG A 1 313 ? -15.640 20.821 2.938 1.00 97.44 313 ARG A CA 1
ATOM 2326 C C . ARG A 1 313 ? -16.561 19.951 3.799 1.00 97.44 313 ARG A C 1
ATOM 2328 O O . ARG A 1 313 ? -16.975 18.886 3.333 1.00 97.44 313 ARG A O 1
ATOM 2335 N N . PRO A 1 314 ? -16.798 20.362 5.058 1.00 95.81 314 PRO A N 1
ATOM 2336 C CA . PRO A 1 314 ? -17.742 19.698 5.945 1.00 95.81 314 PRO A CA 1
ATOM 2337 C C . PRO A 1 314 ? -19.180 19.965 5.488 1.00 95.81 314 PRO A C 1
ATOM 2339 O O . PRO A 1 314 ? -19.521 21.087 5.111 1.00 95.81 314 PRO A O 1
ATOM 2342 N N . GLU A 1 315 ? -20.012 18.933 5.525 1.00 94.44 315 GLU A N 1
ATOM 2343 C CA . GLU A 1 315 ? -21.411 18.941 5.109 1.00 94.44 315 GLU A CA 1
ATOM 2344 C C . GLU A 1 315 ? -22.231 18.082 6.081 1.00 94.44 315 GLU A C 1
ATOM 2346 O O . GLU A 1 315 ? -21.829 16.972 6.445 1.00 94.44 315 GLU A O 1
ATOM 2351 N N . ASP A 1 316 ? -23.396 18.587 6.488 1.00 91.25 316 ASP A N 1
ATOM 2352 C CA . ASP A 1 316 ? -24.405 17.758 7.142 1.00 91.25 316 ASP A CA 1
ATOM 2353 C C . ASP A 1 316 ? -25.000 16.792 6.116 1.00 91.25 316 ASP A C 1
ATOM 2355 O O . ASP A 1 316 ? -25.267 17.166 4.974 1.00 91.25 316 ASP A O 1
ATOM 2359 N N . GLU A 1 317 ? -25.236 15.552 6.531 1.00 91.06 317 GLU A N 1
ATOM 2360 C CA . GLU A 1 317 ? -25.727 14.498 5.650 1.00 91.06 317 GLU A CA 1
ATOM 2361 C C . GLU A 1 317 ? -26.845 13.712 6.341 1.00 91.06 317 GLU A C 1
ATOM 2363 O O . GLU A 1 317 ? -27.023 13.759 7.562 1.00 91.06 317 GLU A O 1
ATOM 2368 N N . THR A 1 318 ? -27.628 12.970 5.565 1.00 88.25 318 THR A N 1
ATOM 2369 C CA . THR A 1 318 ? -28.587 12.011 6.120 1.00 88.25 318 THR A CA 1
ATOM 2370 C C . THR A 1 318 ? -28.250 10.605 5.656 1.00 88.25 318 THR A C 1
ATOM 2372 O O . THR A 1 318 ? -28.063 10.354 4.472 1.00 88.25 318 THR A O 1
ATOM 2375 N N . TYR A 1 319 ? -28.231 9.663 6.591 1.00 84.50 319 TYR A N 1
ATOM 2376 C CA . TYR A 1 319 ? -28.032 8.248 6.312 1.00 84.50 319 TYR A CA 1
ATOM 2377 C C . TYR A 1 319 ? -29.208 7.459 6.858 1.00 84.50 319 TYR A C 1
ATOM 2379 O O . TYR A 1 319 ? -29.501 7.506 8.052 1.00 84.50 319 TYR A O 1
ATOM 2387 N N . GLN A 1 320 ? -29.934 6.802 5.950 1.00 82.50 320 GLN A N 1
ATOM 2388 C CA . GLN A 1 320 ? -31.133 6.020 6.262 1.00 82.50 320 GLN A CA 1
ATOM 2389 C C . GLN A 1 320 ? -32.151 6.788 7.139 1.00 82.50 320 GLN A C 1
ATOM 2391 O O . GLN A 1 320 ? -32.703 6.273 8.109 1.00 82.50 320 GLN A O 1
ATOM 2396 N N . GLY A 1 321 ? -32.371 8.070 6.817 1.00 83.44 321 GLY A N 1
ATOM 2397 C CA . GLY A 1 321 ? -33.298 8.951 7.541 1.00 83.44 321 GLY A CA 1
ATOM 2398 C C . GLY A 1 321 ? -32.777 9.503 8.876 1.00 83.44 321 GLY A C 1
ATOM 2399 O O . GLY A 1 321 ? -33.527 10.163 9.592 1.00 83.44 321 GLY A O 1
ATOM 2400 N N . ARG A 1 322 ? -31.509 9.259 9.226 1.00 88.12 322 ARG A N 1
ATOM 2401 C CA . ARG A 1 322 ? -30.872 9.728 10.465 1.00 88.12 322 ARG A CA 1
ATOM 2402 C C . ARG A 1 322 ? -29.735 10.702 10.185 1.00 88.12 322 ARG A C 1
ATOM 2404 O O . ARG A 1 322 ? -29.144 10.688 9.110 1.00 88.12 322 ARG A O 1
ATOM 2411 N N . LYS A 1 323 ? -29.416 11.536 11.178 1.00 93.88 323 LYS A N 1
ATOM 2412 C CA . LYS A 1 323 ? -28.331 12.520 11.081 1.00 93.88 323 LYS A CA 1
ATOM 2413 C C . LYS A 1 323 ? -26.985 11.823 10.883 1.00 93.88 323 LYS A C 1
ATOM 2415 O O . LYS A 1 323 ? -26.593 10.986 11.694 1.00 93.88 323 LYS A O 1
ATOM 2420 N N . ALA A 1 324 ? -26.281 12.230 9.842 1.00 96.00 324 ALA A N 1
ATOM 2421 C CA . ALA A 1 324 ? -24.918 11.852 9.526 1.00 96.00 324 ALA A CA 1
ATOM 2422 C C . ALA A 1 324 ? -24.129 13.118 9.169 1.00 96.00 324 ALA A C 1
ATOM 2424 O O . ALA A 1 324 ? -24.667 14.226 9.171 1.00 96.00 324 ALA A O 1
ATOM 2425 N N . ALA A 1 325 ? -22.845 12.964 8.891 1.00 96.88 325 ALA A N 1
ATOM 2426 C CA . ALA A 1 325 ? -22.030 14.063 8.405 1.00 96.88 325 ALA A CA 1
ATOM 2427 C C . ALA A 1 325 ? -20.991 13.551 7.417 1.00 96.88 325 ALA A C 1
ATOM 2429 O O . ALA A 1 325 ? -20.650 12.364 7.399 1.00 96.88 325 ALA A O 1
ATOM 2430 N N . LYS A 1 326 ? -20.483 14.451 6.586 1.00 96.62 326 LYS A N 1
ATOM 2431 C CA . LYS A 1 326 ? -19.492 14.130 5.572 1.00 96.62 326 LYS A CA 1
ATOM 2432 C C . LYS A 1 326 ? -18.474 15.252 5.453 1.00 96.62 326 LYS A C 1
ATOM 2434 O O . LYS A 1 326 ? -18.836 16.418 5.412 1.00 96.62 326 LYS A O 1
ATOM 2439 N N . ASN A 1 327 ? -17.200 14.907 5.308 1.00 97.62 327 ASN A N 1
ATOM 2440 C CA . ASN A 1 327 ? -16.155 15.874 4.992 1.00 97.62 327 ASN A CA 1
ATOM 2441 C C . ASN A 1 327 ? -15.376 15.437 3.751 1.00 97.62 327 ASN A C 1
ATOM 2443 O O . ASN A 1 327 ? -14.900 14.302 3.668 1.00 97.62 327 ASN A O 1
ATOM 2447 N N . THR A 1 328 ? -15.235 16.346 2.786 1.00 97.75 328 THR A N 1
ATOM 2448 C CA . THR A 1 328 ? -14.258 16.189 1.702 1.00 97.75 328 THR A CA 1
ATOM 2449 C C . THR A 1 328 ? -12.987 16.939 2.062 1.00 97.75 328 THR A C 1
ATOM 2451 O O . THR A 1 328 ? -13.009 18.162 2.167 1.00 97.75 328 THR A O 1
ATOM 2454 N N . VAL A 1 329 ? -11.868 16.229 2.182 1.00 97.62 329 VAL A N 1
ATOM 2455 C CA . VAL A 1 329 ? -10.570 16.828 2.513 1.00 97.62 329 VAL A CA 1
ATOM 2456 C C . VAL A 1 329 ? -9.642 16.725 1.313 1.00 97.62 329 VAL A C 1
ATOM 2458 O O . VAL A 1 329 ? -9.436 15.650 0.762 1.00 97.62 329 VAL A O 1
ATOM 2461 N N . THR A 1 330 ? -9.058 17.842 0.900 1.00 97.50 330 THR A N 1
ATOM 2462 C CA . THR A 1 330 ? -8.083 17.915 -0.190 1.00 97.50 330 THR A CA 1
ATOM 2463 C C . THR A 1 330 ? -6.797 18.537 0.315 1.00 97.50 330 THR A C 1
ATOM 2465 O O . THR A 1 330 ? -6.791 19.595 0.946 1.00 97.50 330 THR A O 1
ATOM 2468 N N . TYR A 1 331 ? -5.683 17.878 0.032 1.00 96.31 331 TYR A N 1
ATOM 2469 C CA . TYR A 1 331 ? -4.371 18.340 0.458 1.00 96.31 331 TYR A CA 1
ATOM 2470 C C . TYR A 1 331 ? -3.295 17.859 -0.504 1.00 96.31 331 TYR A C 1
ATOM 2472 O O . TYR A 1 331 ? -3.535 17.108 -1.452 1.00 96.31 331 TYR A O 1
ATOM 2480 N N . LYS A 1 332 ? -2.088 18.339 -0.258 1.00 94.38 332 LYS A N 1
ATOM 2481 C CA . LYS A 1 332 ? -0.866 17.930 -0.926 1.00 94.38 332 LYS A CA 1
ATOM 2482 C C . LYS A 1 332 ? 0.041 17.297 0.119 1.00 94.38 332 LYS A C 1
ATOM 2484 O O . LYS A 1 332 ? 0.157 17.863 1.199 1.00 94.38 332 LYS A O 1
ATOM 2489 N N . THR A 1 333 ? 0.621 16.133 -0.162 1.00 90.81 333 THR A N 1
ATOM 2490 C CA . THR A 1 333 ? 1.425 15.417 0.839 1.00 90.81 333 THR A CA 1
ATOM 2491 C C . THR A 1 333 ? 2.623 16.244 1.309 1.00 90.81 333 THR A C 1
ATOM 2493 O O . THR A 1 333 ? 3.138 17.078 0.558 1.00 90.81 333 THR A O 1
ATOM 2496 N N . THR A 1 334 ? 3.072 15.985 2.538 1.00 86.31 334 THR A N 1
ATOM 2497 C CA . THR A 1 334 ? 4.187 16.678 3.211 1.00 86.31 334 THR A CA 1
ATOM 2498 C C . THR A 1 334 ? 5.547 16.516 2.527 1.00 86.31 334 THR A C 1
ATOM 2500 O O . THR A 1 334 ? 6.458 17.290 2.810 1.00 86.31 334 THR A O 1
ATOM 2503 N N . ASP A 1 335 ? 5.690 15.561 1.604 1.00 81.44 335 ASP A N 1
ATOM 2504 C CA . ASP A 1 335 ? 6.867 15.444 0.740 1.00 81.44 335 ASP A CA 1
ATOM 2505 C C . ASP A 1 335 ? 6.985 16.680 -0.166 1.00 81.44 335 ASP A C 1
ATOM 2507 O O . ASP A 1 335 ? 6.261 16.832 -1.150 1.00 81.44 335 ASP A O 1
ATOM 2511 N N . THR A 1 336 ? 7.902 17.583 0.174 1.00 76.88 336 THR A N 1
ATOM 2512 C CA . THR A 1 336 ? 8.114 18.839 -0.554 1.00 76.88 336 THR A CA 1
ATOM 2513 C C . THR A 1 336 ? 8.752 18.635 -1.927 1.00 76.88 336 THR A C 1
ATOM 2515 O O . THR A 1 336 ? 8.590 19.492 -2.796 1.00 76.88 336 THR A O 1
ATOM 2518 N N . GLN A 1 337 ? 9.436 17.509 -2.155 1.00 74.94 337 GLN A N 1
ATOM 2519 C CA . GLN A 1 337 ? 10.082 17.194 -3.430 1.00 74.94 337 GLN A CA 1
ATOM 2520 C C . GLN A 1 337 ? 9.107 16.528 -4.403 1.00 74.94 337 GLN A C 1
ATOM 2522 O O . GLN A 1 337 ? 9.149 16.791 -5.604 1.00 74.94 337 GLN A O 1
ATOM 2527 N N . ASN A 1 338 ? 8.204 15.693 -3.889 1.00 76.56 338 ASN A N 1
ATOM 2528 C CA . ASN A 1 338 ? 7.226 14.962 -4.688 1.00 76.56 338 ASN A CA 1
ATOM 2529 C C . ASN A 1 338 ? 5.828 15.052 -4.075 1.00 76.56 338 ASN A C 1
ATOM 2531 O O . ASN A 1 338 ? 5.179 14.049 -3.775 1.00 76.56 338 ASN A O 1
ATOM 2535 N N . SER A 1 339 ? 5.364 16.283 -3.893 1.00 86.00 339 SER A N 1
ATOM 2536 C CA . SER A 1 339 ? 4.083 16.553 -3.257 1.00 86.00 339 SER A CA 1
ATOM 2537 C C . SER A 1 339 ? 2.921 16.044 -4.110 1.00 86.00 339 SER A C 1
ATOM 2539 O O . SER A 1 339 ? 2.686 16.518 -5.228 1.00 86.00 339 SER A O 1
ATOM 2541 N N . ARG A 1 340 ? 2.172 15.071 -3.585 1.00 87.62 340 ARG A N 1
ATOM 2542 C CA . ARG A 1 340 ? 1.073 14.410 -4.296 1.00 87.62 340 ARG A CA 1
ATOM 2543 C C . ARG A 1 340 ? -0.260 14.992 -3.855 1.00 87.62 340 ARG A C 1
ATOM 2545 O O . ARG A 1 340 ? -0.523 15.043 -2.655 1.00 87.62 340 ARG A O 1
ATOM 2552 N 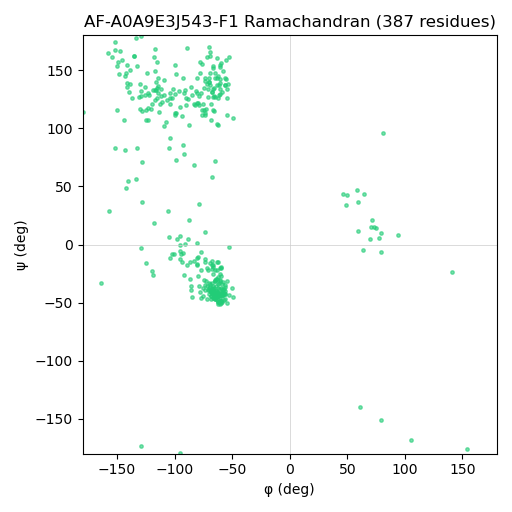N . PRO A 1 341 ? -1.136 15.399 -4.787 1.00 95.44 341 PRO A N 1
ATOM 2553 C CA . PRO A 1 341 ? -2.494 15.766 -4.427 1.00 95.44 341 PRO A CA 1
ATOM 2554 C C . PRO A 1 341 ? -3.255 14.525 -3.948 1.00 95.44 341 PRO A C 1
ATOM 2556 O O . PRO A 1 341 ? -3.265 13.490 -4.620 1.00 95.44 341 PRO A O 1
ATOM 2559 N N . ARG A 1 342 ? -3.924 14.641 -2.806 1.00 96.50 342 ARG A N 1
ATOM 2560 C CA . ARG A 1 342 ? -4.803 13.626 -2.221 1.00 96.50 342 ARG A CA 1
ATOM 2561 C C . ARG A 1 342 ? -6.182 14.222 -1.988 1.00 96.50 342 ARG A C 1
ATOM 2563 O O . ARG A 1 342 ? -6.319 15.414 -1.712 1.00 96.50 342 ARG A O 1
ATOM 2570 N N . GLU A 1 343 ? -7.187 13.373 -2.117 1.00 97.56 343 GLU A N 1
ATOM 2571 C CA . GLU A 1 343 ? -8.570 13.678 -1.783 1.00 97.56 343 GLU A CA 1
ATOM 2572 C C . GLU A 1 343 ? -9.093 12.558 -0.880 1.00 97.56 343 GLU A C 1
ATOM 2574 O O . GLU A 1 343 ? -8.870 11.374 -1.151 1.00 97.56 343 GLU A O 1
ATOM 2579 N N . LEU A 1 344 ? -9.735 12.945 0.219 1.00 97.12 344 LEU A N 1
ATOM 2580 C CA . LEU A 1 344 ? -10.422 12.055 1.141 1.00 97.12 344 LEU A CA 1
ATOM 2581 C C . LEU A 1 344 ? -11.905 12.368 1.132 1.00 97.12 344 LEU A C 1
ATOM 2583 O O . LEU A 1 344 ? -12.309 13.531 1.150 1.00 97.12 344 LEU A O 1
ATOM 2587 N N . GLN A 1 345 ? -12.695 11.309 1.176 1.00 97.81 345 GLN A N 1
ATOM 2588 C CA . GLN A 1 345 ? -14.117 11.352 1.465 1.00 97.81 345 GLN A CA 1
ATOM 2589 C C . GLN A 1 345 ? -14.309 10.651 2.800 1.00 97.81 345 GLN A C 1
ATOM 2591 O O . GLN A 1 345 ? -14.032 9.457 2.906 1.00 97.81 345 GLN A O 1
ATOM 2596 N N . ILE A 1 346 ? -14.732 11.396 3.815 1.00 97.81 346 ILE A N 1
ATOM 2597 C CA . ILE A 1 346 ? -14.952 10.861 5.155 1.00 97.81 346 ILE A CA 1
ATOM 2598 C C . ILE A 1 346 ? -16.431 10.982 5.469 1.00 97.81 346 ILE A C 1
ATOM 2600 O O . ILE A 1 346 ? -16.997 12.067 5.359 1.00 97.81 346 ILE A O 1
ATOM 2604 N N . PHE A 1 347 ? -17.044 9.872 5.844 1.00 98.00 347 PHE A N 1
ATOM 2605 C CA . PHE A 1 347 ? -18.435 9.782 6.240 1.00 98.00 347 PHE A CA 1
ATOM 2606 C C . PHE A 1 347 ? -18.525 9.372 7.710 1.00 98.00 347 PHE A C 1
ATOM 2608 O O . PHE A 1 347 ? -17.824 8.461 8.153 1.00 98.00 347 PHE A O 1
ATOM 2615 N N . TYR A 1 348 ? -19.391 10.059 8.448 1.00 97.88 348 TYR A N 1
ATOM 2616 C CA . TYR A 1 348 ? -19.554 9.937 9.888 1.00 97.88 348 TYR A CA 1
ATOM 2617 C C . TYR A 1 348 ? -20.995 9.557 10.191 1.00 97.88 348 TYR A C 1
ATOM 2619 O O . TYR A 1 348 ? -21.933 10.232 9.756 1.00 97.88 348 TYR A O 1
ATOM 2627 N N . TYR A 1 349 ? -21.177 8.514 10.991 1.00 96.50 349 TYR A N 1
ATOM 2628 C CA . TYR A 1 349 ? -22.492 8.099 11.451 1.00 96.50 349 TYR A CA 1
ATOM 2629 C C . TYR A 1 349 ? -22.435 7.676 12.912 1.00 96.50 349 TYR A C 1
ATOM 2631 O O . TYR A 1 349 ? -21.592 6.874 13.299 1.00 96.50 349 TYR A O 1
ATOM 2639 N N . ARG A 1 350 ? -23.357 8.201 13.721 1.00 95.12 350 ARG A N 1
ATOM 2640 C CA . ARG A 1 350 ? -23.491 7.831 15.129 1.00 95.12 350 ARG A CA 1
ATOM 2641 C C . ARG A 1 350 ? -24.789 7.062 15.325 1.00 95.12 350 ARG A C 1
ATOM 2643 O O . ARG A 1 350 ? -25.861 7.594 15.034 1.00 95.12 350 ARG A O 1
ATOM 2650 N N . THR A 1 351 ? -24.701 5.841 15.839 1.00 94.12 351 THR A N 1
ATOM 2651 C CA . THR A 1 351 ? -25.884 5.017 16.113 1.00 94.12 351 THR A CA 1
ATOM 2652 C C . THR A 1 351 ? -26.696 5.587 17.275 1.00 94.12 351 THR A C 1
ATOM 2654 O O . THR A 1 351 ? -26.231 6.418 18.065 1.00 94.12 351 THR A O 1
ATOM 2657 N N . SER A 1 352 ? -27.926 5.098 17.423 1.00 90.62 352 SER A N 1
ATOM 2658 C CA . SER A 1 352 ? -28.772 5.418 18.583 1.00 90.62 352 SER A CA 1
ATOM 2659 C C . SER A 1 352 ? -28.157 4.980 19.923 1.00 90.62 352 SER A C 1
ATOM 2661 O O . SER A 1 352 ? -28.340 5.662 20.931 1.00 90.62 352 SER A O 1
ATOM 2663 N N . THR A 1 353 ? -27.379 3.891 19.928 1.00 91.56 353 THR A N 1
ATOM 2664 C CA . THR A 1 353 ? -26.608 3.400 21.087 1.00 91.56 353 THR A CA 1
ATOM 2665 C C . THR A 1 353 ? -25.374 4.249 21.387 1.00 91.56 353 THR A C 1
ATOM 2667 O O . THR A 1 353 ? -24.800 4.148 22.469 1.00 91.56 353 THR A O 1
ATOM 2670 N N . GLY A 1 354 ? -25.006 5.137 20.463 1.00 93.19 354 GLY A N 1
ATOM 2671 C CA . GLY A 1 354 ? -23.923 6.095 20.605 1.00 93.19 354 GLY A CA 1
ATOM 2672 C C . GLY A 1 354 ? -22.582 5.646 20.045 1.00 93.19 354 GLY A C 1
ATOM 2673 O O . GLY A 1 354 ? -21.608 6.365 20.253 1.00 93.19 354 GLY A O 1
ATOM 2674 N N . ASP A 1 355 ? -22.538 4.515 19.344 1.00 95.69 355 ASP A N 1
ATOM 2675 C CA . ASP A 1 355 ? -21.346 4.048 18.642 1.00 95.69 355 ASP A CA 1
ATOM 2676 C C . ASP A 1 355 ? -21.067 4.954 17.439 1.00 95.69 355 ASP A C 1
ATOM 2678 O O . ASP A 1 355 ? -21.998 5.377 16.746 1.00 95.69 355 ASP A O 1
ATOM 2682 N N . MET A 1 356 ? -19.795 5.263 17.197 1.00 97.12 356 MET A N 1
ATOM 2683 C CA . MET A 1 356 ? -19.368 6.142 16.113 1.00 97.12 356 MET A CA 1
ATOM 2684 C C . MET A 1 356 ? -18.712 5.334 15.002 1.00 97.12 356 MET A C 1
ATOM 2686 O O . MET A 1 356 ? -17.731 4.628 15.218 1.00 97.12 356 MET A O 1
ATOM 2690 N N . TYR A 1 357 ? -19.242 5.483 13.797 1.00 97.12 357 TYR A N 1
ATOM 2691 C CA . TYR A 1 357 ? -18.683 4.940 12.573 1.00 97.12 357 TYR A CA 1
ATOM 2692 C C . TYR A 1 357 ? -18.017 6.054 11.780 1.00 97.12 357 TYR A C 1
ATOM 2694 O O . TYR A 1 357 ? -18.630 7.088 11.506 1.00 97.12 357 TYR A O 1
ATOM 2702 N N . LYS A 1 358 ? -16.778 5.802 11.361 1.00 97.50 358 LYS A N 1
ATOM 2703 C CA . LYS A 1 358 ? -16.005 6.676 10.477 1.00 97.50 358 LYS A CA 1
ATOM 2704 C C . LYS A 1 358 ? -15.541 5.867 9.271 1.00 97.50 358 LYS A C 1
ATOM 2706 O O . LYS A 1 358 ? -14.670 5.005 9.392 1.00 97.50 358 LYS A O 1
ATOM 2711 N N . LEU A 1 359 ? -16.157 6.124 8.119 1.00 97.69 359 LEU A N 1
ATOM 2712 C CA . LEU A 1 359 ? -15.790 5.534 6.833 1.00 97.69 359 LEU A CA 1
ATOM 2713 C C . LEU A 1 359 ? -14.947 6.541 6.050 1.00 97.69 359 LEU A C 1
ATOM 2715 O O . LEU A 1 359 ? -15.457 7.559 5.591 1.00 97.69 359 LEU A O 1
ATOM 2719 N N . THR A 1 360 ? -13.668 6.242 5.872 1.00 98.00 360 THR A N 1
ATOM 2720 C CA . THR A 1 360 ? -12.710 7.076 5.146 1.00 98.00 360 THR A CA 1
ATOM 2721 C C . THR A 1 360 ? -12.336 6.414 3.834 1.00 98.00 360 THR A C 1
ATOM 2723 O O . THR A 1 360 ? -11.901 5.268 3.817 1.00 98.00 360 THR A O 1
ATOM 2726 N N . VAL A 1 361 ? -12.438 7.141 2.727 1.00 97.44 361 VAL A N 1
ATOM 2727 C CA . VAL A 1 361 ? -11.927 6.705 1.426 1.00 97.44 361 VAL A CA 1
ATOM 2728 C C . VAL A 1 361 ? -10.881 7.697 0.958 1.00 97.44 361 VAL A C 1
ATOM 2730 O O . VAL A 1 361 ? -11.180 8.879 0.808 1.00 97.44 361 VAL A O 1
ATOM 2733 N N . SER A 1 362 ? -9.654 7.232 0.734 1.00 95.88 362 SER A N 1
ATOM 2734 C CA . SER A 1 362 ? -8.526 8.073 0.330 1.00 95.88 362 SER A CA 1
ATOM 2735 C C . SER A 1 362 ? -8.029 7.667 -1.046 1.00 95.88 362 SER A C 1
ATOM 2737 O O . SER A 1 362 ? -7.806 6.486 -1.306 1.00 95.88 362 SER A O 1
ATOM 2739 N N . TYR A 1 363 ? -7.816 8.642 -1.925 1.00 95.75 363 TYR A N 1
ATOM 2740 C CA . TYR A 1 363 ? -7.364 8.407 -3.295 1.00 95.75 363 TYR A CA 1
ATOM 2741 C C . TYR A 1 363 ? -6.555 9.594 -3.842 1.00 95.75 363 TYR A C 1
ATOM 2743 O O . TYR A 1 363 ? -6.529 10.675 -3.241 1.00 95.75 363 TYR A O 1
ATOM 2751 N N . PRO A 1 364 ? -5.849 9.431 -4.979 1.00 94.94 364 PRO A N 1
ATOM 2752 C CA . PRO A 1 364 ? -5.142 10.536 -5.614 1.00 94.94 364 PRO A CA 1
ATOM 2753 C C . PRO A 1 364 ? -6.114 11.639 -6.044 1.00 94.94 364 PRO A C 1
ATOM 2755 O O . PRO A 1 364 ? -7.079 11.387 -6.764 1.00 94.94 364 PRO A O 1
ATOM 2758 N N . GLY A 1 365 ? -5.837 12.882 -5.650 1.00 91.62 365 GLY A N 1
ATOM 2759 C CA . GLY A 1 365 ? -6.663 14.050 -5.981 1.00 91.62 365 GLY A CA 1
ATOM 2760 C C . GLY A 1 365 ? -6.474 14.560 -7.416 1.00 91.62 365 GLY A C 1
ATOM 2761 O O . GLY A 1 365 ? -7.175 15.472 -7.849 1.00 91.62 365 GLY A O 1
ATOM 2762 N N . LYS A 1 366 ? -5.513 13.998 -8.160 1.00 90.56 366 LYS A N 1
ATOM 2763 C CA . LYS A 1 366 ? -5.297 14.262 -9.588 1.00 90.56 366 LYS A CA 1
ATOM 2764 C C . LYS A 1 366 ? -4.732 13.018 -10.283 1.00 90.56 366 LYS A C 1
ATOM 2766 O O . LYS A 1 366 ? -3.911 12.319 -9.693 1.00 90.56 366 LYS A O 1
ATOM 2771 N N . GLY A 1 367 ? -5.102 12.816 -11.548 1.00 88.06 367 GLY A N 1
ATOM 2772 C CA . GLY A 1 367 ? -4.599 11.739 -12.408 1.00 88.06 367 GLY A CA 1
ATOM 2773 C C . GLY A 1 367 ? -5.607 10.609 -12.614 1.00 88.06 367 GLY A C 1
ATOM 2774 O O . GLY A 1 367 ? -6.781 10.736 -12.263 1.00 88.06 367 GLY A O 1
ATOM 2775 N N . ASP A 1 368 ? -5.133 9.500 -13.179 1.00 81.31 368 ASP A N 1
ATOM 2776 C CA . ASP A 1 368 ? -5.980 8.407 -13.683 1.00 81.31 368 ASP A CA 1
ATOM 2777 C C . ASP A 1 368 ? -6.807 7.726 -12.581 1.00 81.31 368 ASP A C 1
ATOM 2779 O O . ASP A 1 368 ? -7.939 7.296 -12.800 1.00 81.31 368 ASP A O 1
ATOM 2783 N N . PHE A 1 369 ? -6.289 7.704 -11.351 1.00 83.50 369 PHE A N 1
ATOM 2784 C CA . PHE A 1 369 ? -6.971 7.111 -10.200 1.00 83.50 369 PHE A CA 1
ATOM 2785 C C . PHE A 1 369 ? -8.040 8.012 -9.566 1.00 83.50 369 PHE A C 1
ATOM 2787 O O . PHE A 1 369 ? -8.823 7.527 -8.754 1.00 83.50 369 PHE A O 1
ATOM 2794 N N . THR A 1 370 ? -8.117 9.304 -9.910 1.00 89.19 370 THR A N 1
ATOM 2795 C CA . THR A 1 370 ? -9.057 10.235 -9.258 1.00 89.19 370 THR A CA 1
ATOM 2796 C C . THR A 1 370 ? -10.513 9.897 -9.567 1.00 89.19 370 THR A C 1
ATOM 2798 O O . THR A 1 370 ? -11.352 9.914 -8.668 1.00 89.19 370 THR A O 1
ATOM 2801 N N . GLY A 1 371 ? -10.820 9.566 -10.826 1.00 89.12 371 GLY A N 1
ATOM 2802 C CA . GLY A 1 371 ? -12.172 9.168 -11.231 1.00 89.12 371 GLY A CA 1
ATOM 2803 C C . GLY A 1 371 ? -12.622 7.898 -10.511 1.00 89.12 371 GLY A C 1
ATOM 2804 O O . GLY A 1 371 ? -13.657 7.901 -9.845 1.00 89.12 371 GLY A O 1
ATOM 2805 N N . ARG A 1 372 ? -11.778 6.857 -10.557 1.00 88.12 372 ARG A N 1
ATOM 2806 C CA . ARG A 1 372 ? -12.011 5.584 -9.862 1.00 88.12 372 ARG A CA 1
ATOM 2807 C C . ARG A 1 372 ? -12.153 5.778 -8.351 1.00 88.12 372 ARG A C 1
ATOM 2809 O O . ARG A 1 372 ? -13.063 5.221 -7.756 1.00 88.12 372 ARG A O 1
ATOM 2816 N N . GLY A 1 373 ? -11.307 6.596 -7.728 1.00 90.69 373 GLY A N 1
ATOM 2817 C CA . GLY A 1 373 ? -11.371 6.875 -6.290 1.00 90.69 373 GLY A CA 1
ATOM 2818 C C . GLY A 1 373 ? -12.688 7.521 -5.853 1.00 90.69 373 GLY A C 1
ATOM 2819 O O . GLY A 1 373 ? -13.283 7.103 -4.862 1.00 90.69 373 GLY A O 1
ATOM 2820 N N . ARG A 1 374 ? -13.202 8.481 -6.633 1.00 93.50 374 ARG A N 1
ATOM 2821 C CA . ARG A 1 374 ? -14.509 9.112 -6.374 1.00 93.50 374 ARG A CA 1
ATOM 2822 C C . ARG A 1 374 ? -15.676 8.148 -6.538 1.00 93.50 374 ARG A C 1
ATOM 2824 O O . ARG A 1 374 ? -16.640 8.227 -5.779 1.00 93.50 374 ARG A O 1
ATOM 2831 N N . GLU A 1 375 ? -15.607 7.262 -7.528 1.00 91.31 375 GLU A N 1
ATOM 2832 C CA . GLU A 1 375 ? -16.590 6.191 -7.693 1.00 91.31 375 GLU A CA 1
ATOM 2833 C C . GLU A 1 375 ? -16.555 5.238 -6.500 1.00 91.31 375 GLU A C 1
ATOM 2835 O O . GLU A 1 375 ? -17.596 4.986 -5.899 1.00 91.31 375 GLU A O 1
ATOM 2840 N N . VAL A 1 376 ? -15.358 4.802 -6.095 1.00 93.12 376 VAL A N 1
ATOM 2841 C CA . VAL A 1 376 ? -15.176 3.934 -4.931 1.00 93.12 376 VAL A CA 1
ATOM 2842 C C . VAL A 1 376 ? -15.769 4.572 -3.676 1.00 93.12 376 VAL A C 1
ATOM 2844 O O . VAL A 1 376 ? -16.534 3.924 -2.968 1.00 93.12 376 VAL A O 1
ATOM 2847 N N . ALA A 1 377 ? -15.485 5.854 -3.438 1.00 93.25 377 ALA A N 1
ATOM 2848 C CA . ALA A 1 377 ? -16.033 6.586 -2.303 1.00 93.25 377 ALA A CA 1
ATOM 2849 C C . ALA A 1 377 ? -17.563 6.647 -2.324 1.00 93.25 377 ALA A C 1
ATOM 2851 O O . ALA A 1 377 ? -18.206 6.331 -1.324 1.00 93.25 377 ALA A O 1
ATOM 2852 N N . ARG A 1 378 ? -18.154 7.016 -3.467 1.00 91.44 378 ARG A N 1
ATOM 2853 C CA . ARG A 1 378 ? -19.611 7.099 -3.617 1.00 91.44 378 ARG A CA 1
ATOM 2854 C C . ARG A 1 378 ? -20.272 5.747 -3.358 1.00 91.44 378 ARG A C 1
ATOM 2856 O O . ARG A 1 378 ? -21.232 5.686 -2.599 1.00 91.44 378 ARG A O 1
ATOM 2863 N N . THR A 1 379 ? -19.760 4.685 -3.973 1.00 91.69 379 THR A N 1
ATOM 2864 C CA . THR A 1 379 ? -20.345 3.343 -3.882 1.00 91.69 379 THR A CA 1
ATOM 2865 C C . THR A 1 379 ? -20.196 2.762 -2.481 1.00 91.69 379 THR A C 1
ATOM 2867 O O . THR A 1 379 ? -21.174 2.242 -1.948 1.00 91.69 379 THR A O 1
ATOM 2870 N N . ALA A 1 380 ? -19.020 2.895 -1.858 1.00 92.81 380 ALA A N 1
ATOM 2871 C CA . ALA A 1 380 ? -18.774 2.399 -0.505 1.00 92.81 380 ALA A CA 1
ATOM 2872 C C . ALA A 1 380 ? -19.649 3.111 0.538 1.00 92.81 380 ALA A C 1
ATOM 2874 O O . ALA A 1 380 ? -20.251 2.442 1.370 1.00 92.81 380 ALA A O 1
ATOM 2875 N N . ILE A 1 381 ? -19.775 4.444 0.466 1.00 90.31 381 ILE A N 1
ATOM 2876 C CA . ILE A 1 381 ? -20.630 5.216 1.385 1.00 90.31 381 ILE A CA 1
ATOM 2877 C C . ILE A 1 381 ? -22.111 4.874 1.175 1.00 90.31 381 ILE A C 1
ATOM 2879 O O . ILE A 1 381 ? -22.828 4.651 2.145 1.00 90.31 381 ILE A O 1
ATOM 2883 N N . ALA A 1 382 ? -22.571 4.787 -0.078 1.00 88.25 382 ALA A N 1
ATOM 2884 C CA . ALA A 1 382 ? -23.973 4.494 -0.387 1.00 88.25 382 ALA A CA 1
ATOM 2885 C C . ALA A 1 382 ? -24.414 3.072 0.006 1.00 8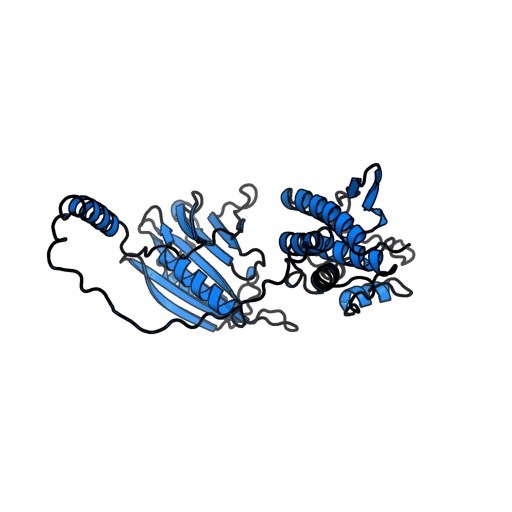8.25 382 ALA A C 1
ATOM 2887 O O . ALA A 1 382 ? -25.606 2.828 0.152 1.00 88.25 382 ALA A O 1
ATOM 2888 N N . ASN A 1 383 ? -23.466 2.142 0.154 1.00 90.25 383 ASN A N 1
ATOM 2889 C CA . ASN A 1 383 ? -23.720 0.735 0.474 1.00 90.25 383 ASN A CA 1
ATOM 2890 C C . ASN A 1 383 ? -23.099 0.311 1.814 1.00 90.25 383 ASN A C 1
ATOM 2892 O O . ASN A 1 383 ? -22.882 -0.884 2.035 1.00 90.25 383 ASN A O 1
ATOM 2896 N N . LEU A 1 384 ? -22.764 1.269 2.680 1.00 91.81 384 LEU A N 1
ATOM 2897 C CA . LEU A 1 384 ? -22.498 0.965 4.078 1.00 91.81 384 LEU A CA 1
ATOM 2898 C C . LEU A 1 384 ? -23.810 0.484 4.701 1.00 91.81 384 LEU A C 1
ATOM 2900 O O . LEU A 1 384 ? -24.857 1.084 4.474 1.00 91.81 384 LEU A O 1
ATOM 2904 N N . ASP A 1 385 ? -23.735 -0.600 5.460 1.00 91.06 385 ASP A N 1
ATOM 2905 C CA . ASP A 1 385 ? -24.842 -1.148 6.232 1.00 91.06 385 ASP A CA 1
ATOM 2906 C C . ASP A 1 385 ? -24.313 -1.539 7.615 1.00 91.06 385 ASP A C 1
ATOM 2908 O O . ASP A 1 385 ? -23.303 -2.233 7.724 1.00 91.06 385 ASP A O 1
ATOM 2912 N N . VAL A 1 386 ? -24.940 -1.043 8.678 1.00 89.88 386 VAL A N 1
ATOM 2913 C CA . VAL A 1 386 ? -24.468 -1.215 10.061 1.00 89.88 386 VAL A CA 1
ATOM 2914 C C . VAL A 1 386 ? -25.440 -2.120 10.808 1.00 89.88 386 VAL A C 1
ATOM 2916 O O . VAL A 1 386 ? -26.648 -1.907 10.748 1.00 89.88 386 VAL A O 1
ATOM 2919 N N . ASP A 1 387 ? -24.928 -3.105 11.553 1.00 79.31 387 ASP A N 1
ATOM 2920 C CA . ASP A 1 387 ? -25.731 -4.200 12.127 1.00 79.31 387 ASP A CA 1
ATOM 2921 C C . ASP A 1 387 ? -26.840 -3.710 13.087 1.00 79.31 387 ASP A C 1
ATOM 2923 O O . ASP A 1 387 ? -27.789 -4.440 13.386 1.00 79.31 387 ASP A O 1
ATOM 2927 N N . ARG A 1 388 ? -26.718 -2.482 13.614 1.00 66.88 388 ARG A N 1
ATOM 2928 C CA . ARG A 1 388 ? -27.712 -1.827 14.476 1.00 66.88 388 ARG A CA 1
ATOM 2929 C C . ARG A 1 388 ? -27.765 -0.331 14.181 1.00 66.88 388 ARG A C 1
ATOM 2931 O O . ARG A 1 388 ? -26.861 0.405 14.570 1.00 66.88 388 ARG A O 1
ATOM 2938 N N . LEU A 1 389 ? -28.836 0.119 13.529 1.00 56.25 389 LEU A N 1
ATOM 2939 C CA . LEU A 1 389 ? -29.055 1.537 13.227 1.00 56.25 389 LEU A CA 1
ATOM 2940 C C . LEU A 1 389 ? -29.355 2.366 14.472 1.00 56.25 389 LEU A C 1
ATOM 2942 O O . LEU A 1 389 ? -30.385 2.163 15.161 1.00 56.25 389 LEU A O 1
#

Nearest PDB structures (foldseek):
  2vgp-assembly1_A  TM=8.084E-01  e=4.579E-09  Xenopus laevis
  5vja-assembly1_D  TM=8.401E-01  e=1.484E-08  Homo sapiens
  6npz-assembly1_A  TM=7.983E-01  e=1.003E-08  Homo sapiens
  6hhj-assembly1_A  TM=8.111E-01  e=4.065E-08  Homo sapiens
  3orx-assembly4_D  TM=8.013E-01  e=3.073E-08  Homo sapiens

Mean predicted aligned error: 18.38 Å

Foldseek 3Di:
DADALLLLLLLLLLLLVVLVVQVVVVFHQQAQAPVQWDQDPPRDIDGDRRPPPDDPPDQPCDPVRDRPHDLLLFALCVLVVHDDHSLRNLLSSLQRSLCRHQVDGQQDDPGDVSSSVCNNDPQGDQRPNHDDLSSVQSNLSSDNDSLSHDDSVSSNVSSCCRNPPDDDDPDDDDDDDDDDDDDDDDDDDPPPPDPDVVVVVVVVVVVVCVVAVQDDPAPPQWDWDQDVLQQWIWIARVQWDKDFDDVVVDPFGKIKTAHPSNQKMKMKGKDAPVPPPVVPQDPFQLRVVVVVVVCCQQARDVVVLRGHRWDKDKDWDDDPNHTKIWMWTWGWGVPPVRTFIKIKIWIWGAAPSGMIMIMIIIHGCDDDTNVVSVVRSVRRVSPMGGNGD

Secondary structure (DSSP, 8-state):
-PPPHHHHHHHHHHHHHHHHHHHHTT------SGGGEEE-STT-EEE---STT--TT---B-TTS-B-S-GGGS-HHHHTT----HHHHHHHHHHHHHHHHHSS-TT--SSHHHHHHHHHHPPPPPPSS--THHHHHHHHHT-SSGGGSPPHHHHHHHHHHHHSPPPPPP-------PPPP--PPPPPS------SSHHHHHHHHHHHHSS-TT-PPPPTTEEEEEEGGGTEEEEEETTPEEE---TTT--SEEEEEE-TTSSSEEEEEEE-GGG-TT--S-SSHHHHHHHHHHHHHHT-BGGGTBPTT-EEEEEEEEETTEEEEEEEEEEE-S-SSSPPEEEEEEEEEE-TT--EEEEEEEEESSSHHHHHHHHHHHHHHHT-EES--

Sequence (389 aa):
GTLGVREAARIGLEVLGALEAAHAAGILHRDVKPDNVLLGRYDRVVLTDFGIAQIEGETNLTDTGGFVGSPEFIAPERVLGQRPGPASDLWSLGVVLYAATEGVSPFRRSNTPATLQSVLNATPAPPAAAHGPLADAINGLLQKDPARRPNAAQVRALLEATAHPPVPEPTQIVRTVEVPAGGGPRLGRKAWFGLGGAVVAAAVAAYLVIADPFAGPLPDGWTKKHTKDVAATLAVPADYQPSTPDRKTDKTHWITYSDYSGSIWIGLRLDRKAEDTSHNIAGSAAAEMYDDDSRYKESGEYDLSMPANAKTRPEDETYQGRKAAKNTVTYKTTDTQNSRPRELQIFYYRTSTGDMYKLTVSYPGKGDFTGRGREVARTAIANLDVDRL